Protein 6JU1 (pdb70)

B-factor: mean 25.28, std 10.18, range [11.82, 83.54]

InterPro domains:
  IPR002938 FAD-binding domain [PF01494] (2-343)
  IPR012733 4-hydroxybenzoate 3-monooxygenase [TIGR02360] (1-390)
  IPR036188 FAD/NAD(P)-binding domain superfamily [G3DSA:3.50.50.60] (2-351)
  IPR036188 FAD/NAD(P)-binding domain superfamily [SSF51905] (1-389)
  IPR050641 Rifampicin monooxygenase-like [PTHR43004] (2-330)

GO terms:
  GO:0050660 flavin adenine dinucleotide binding (F, IDA)
  GO:0071949 FAD binding (F, IDA)
  GO:0018659 4-hydroxybenzoate 3-monooxygenase activity (F, IDA)
  GO:0106356 4-hydroxybenzoate 3-monooxygenase (NADPH) activity (F, EXP)

CATH classification: 3.50.50.60 (+1 more: 3.30.9.10)

Structure (mmCIF, N/CA/C/O backbone):
data_6JU1
#
_entry.id   6JU1
#
_cell.length_a   70.866
_cell.length_b   145.901
_cell.length_c   86.421
_cell.angle_alpha   90.00
_cell.angle_beta   90.00
_cell.angle_gamma   90.00
#
_symmetry.space_group_name_H-M   'C 2 2 21'
#
loop_
_entity.id
_entity.type
_entity.pdbx_description
1 polymer '4-hydroxybenzoate 3-monooxygenase'
2 non-polymer 'FLAVIN-ADENINE DINUCLEOTIDE'
3 non-polymer '3,4-DIHYDROXYBENZOIC ACID'
4 non-polymer GLYCEROL
5 non-polymer 'TETRAETHYLENE GLYCOL'
6 non-polymer 3,6,9,12,15,18-HEXAOXAICOSANE-1,20-DIOL
7 non-polymer 'BROMIDE ION'
8 water water
#
loop_
_atom_site.group_PDB
_atom_site.id
_atom_site.type_symbol
_atom_site.label_atom_id
_atom_site.label_alt_id
_atom_site.label_comp_id
_atom_site.label_asym_id
_atom_site.label_entity_id
_atom_site.label_seq_id
_atom_site.pdbx_PDB_ins_code
_atom_site.Cartn_x
_atom_site.Cartn_y
_atom_site.Cartn_z
_atom_site.occupancy
_atom_site.B_iso_or_equiv
_atom_site.auth_seq_id
_atom_site.auth_comp_id
_atom_site.auth_asym_id
_atom_site.auth_atom_id
_atom_site.pdbx_PDB_model_num
ATOM 1 N N . HIS A 1 20 ? 25.637 33.339 42.463 1.00 29.50 0 HIS A N 1
ATOM 2 C CA . HIS A 1 20 ? 25.353 32.439 41.286 1.00 29.87 0 HIS A CA 1
ATOM 3 C C . HIS A 1 20 ? 23.995 32.735 40.634 1.00 29.16 0 HIS A C 1
ATOM 4 O O . HIS A 1 20 ? 22.984 32.928 41.364 1.00 29.02 0 HIS A O 1
ATOM 11 N N . MET A 1 21 ? 23.908 32.667 39.294 1.00 21.20 1 MET A N 1
ATOM 12 C CA . MET A 1 21 ? 22.581 32.576 38.649 1.00 21.59 1 MET A CA 1
ATOM 13 C C . MET A 1 21 ? 21.980 31.227 39.037 1.00 22.76 1 MET A C 1
ATOM 14 O O . MET A 1 21 ? 22.753 30.288 39.360 1.00 23.15 1 MET A O 1
ATOM 19 N N . LYS A 1 22 ? 20.667 31.136 39.031 1.00 23.03 2 LYS A N 1
ATOM 20 C CA . LYS A 1 22 ? 19.952 29.877 39.336 1.00 24.08 2 LYS A CA 1
ATOM 21 C C . LYS A 1 22 ? 18.788 29.701 38.393 1.00 24.92 2 LYS A C 1
ATOM 22 O O . LYS A 1 22 ? 17.971 30.630 38.258 1.00 24.87 2 LYS A O 1
ATOM 28 N N . THR A 1 23 ? 18.652 28.509 37.797 1.00 21.04 3 THR A N 1
ATOM 29 C CA . THR A 1 23 ? 17.509 28.162 36.944 1.00 20.18 3 THR A CA 1
ATOM 30 C C . THR A 1 23 ? 17.153 26.695 37.167 1.00 20.82 3 THR A C 1
ATOM 31 O O . THR A 1 23 ? 17.787 26.027 38.043 1.00 22.21 3 THR A O 1
ATOM 35 N N . GLN A 1 24 ? 16.158 26.227 36.438 1.00 21.27 4 GLN A N 1
ATOM 36 C CA . GLN A 1 24 ? 15.772 24.799 36.443 1.00 22.35 4 GLN A CA 1
ATOM 37 C C . GLN A 1 24 ? 16.559 24.084 35.337 1.00 22.37 4 GLN A C 1
ATOM 38 O O . GLN A 1 24 ? 17.306 23.161 35.676 1.00 20.37 4 GLN A O 1
ATOM 44 N N . VAL A 1 25 ? 16.463 24.548 34.095 1.00 22.25 5 VAL A N 1
ATOM 45 C CA . VAL A 1 25 ? 17.121 23.822 32.961 1.00 18.73 5 VAL A CA 1
ATOM 46 C C . VAL A 1 25 ? 18.109 24.819 32.335 1.00 19.10 5 VAL A C 1
ATOM 47 O O . VAL A 1 25 ? 17.648 25.833 31.831 1.00 19.25 5 VAL A O 1
ATOM 51 N N . ALA A 1 26 ? 19.405 24.551 32.405 1.00 17.75 6 ALA A N 1
ATOM 52 C CA . ALA A 1 26 ? 20.441 25.293 31.662 1.00 18.24 6 ALA A CA 1
ATOM 53 C C . ALA A 1 26 ? 20.462 24.695 30.245 1.00 17.46 6 ALA A C 1
ATOM 54 O O . ALA A 1 26 ? 20.528 23.486 30.114 1.00 19.57 6 ALA A O 1
ATOM 56 N N . ILE A 1 27 ? 20.488 25.564 29.244 1.00 16.73 7 ILE A N 1
ATOM 57 C CA . ILE A 1 27 ? 20.497 25.191 27.813 1.00 18.41 7 ILE A CA 1
ATOM 58 C C . ILE A 1 27 ? 21.778 25.770 27.227 1.00 17.41 7 ILE A C 1
ATOM 59 O O . ILE A 1 27 ? 21.964 26.966 27.294 1.00 17.92 7 ILE A O 1
ATOM 64 N N . ILE A 1 28 ? 22.649 24.925 26.686 1.00 14.85 8 ILE A N 1
ATOM 65 C CA . ILE A 1 28 ? 23.882 25.392 26.025 1.00 16.36 8 ILE A CA 1
ATOM 66 C C . ILE A 1 28 ? 23.540 25.450 24.540 1.00 17.26 8 ILE A C 1
ATOM 67 O O . ILE A 1 28 ? 23.246 24.378 23.952 1.00 16.89 8 ILE A O 1
ATOM 72 N N . GLY A 1 29 ? 23.561 26.646 23.984 1.00 16.20 9 GLY A N 1
ATOM 73 C CA . GLY A 1 29 ? 23.322 26.878 22.548 1.00 18.02 9 GLY A CA 1
ATOM 74 C C . GLY A 1 29 ? 21.996 27.548 22.245 1.00 16.30 9 GLY A C 1
ATOM 75 O O . GLY A 1 29 ? 20.952 27.084 22.708 1.00 16.65 9 GLY A O 1
ATOM 76 N N . ALA A 1 30 ? 22.066 28.692 21.533 1.00 16.37 10 ALA A N 1
ATOM 77 C 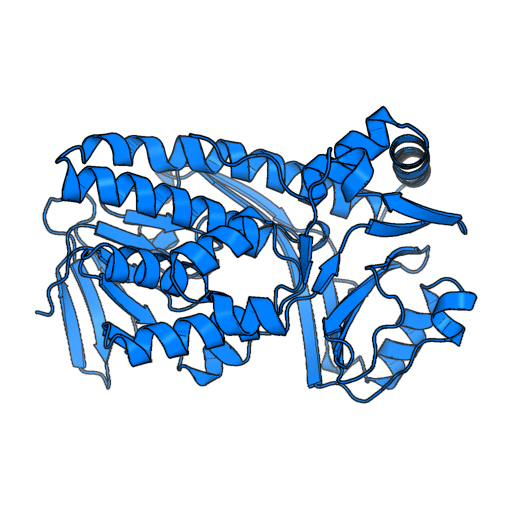CA . ALA A 1 30 ? 20.886 29.428 21.035 1.00 17.32 10 ALA A CA 1
ATOM 78 C C . ALA A 1 30 ? 20.743 29.245 19.520 1.00 17.75 10 ALA A C 1
ATOM 79 O O . ALA A 1 30 ? 20.294 30.154 18.826 1.00 18.07 10 ALA A O 1
ATOM 81 N N . GLY A 1 31 ? 20.983 28.030 19.040 1.00 16.94 11 GLY A N 1
ATOM 82 C CA . GLY A 1 31 ? 20.535 27.624 17.715 1.00 17.06 11 GLY A CA 1
ATOM 83 C C . GLY A 1 31 ? 19.086 27.177 17.850 1.00 15.87 11 GLY A C 1
ATOM 84 O O . GLY A 1 31 ? 18.461 27.355 18.887 1.00 17.07 11 GLY A O 1
ATOM 85 N N . PRO A 1 32 ? 18.482 26.587 16.808 1.00 18.22 12 PRO A N 1
ATOM 86 C CA . PRO A 1 32 ? 17.084 26.192 16.867 1.00 18.14 12 PRO A CA 1
ATOM 87 C C . PRO A 1 32 ? 16.752 25.180 17.964 1.00 16.98 12 PRO A C 1
ATOM 88 O O . PRO A 1 32 ? 15.693 25.333 18.571 1.00 17.98 12 PRO A O 1
ATOM 92 N N . SER A 1 33 ? 17.616 24.213 18.256 1.00 16.48 13 SER A N 1
ATOM 93 C CA . SER A 1 33 ? 17.402 23.215 19.327 1.00 16.97 13 SER A CA 1
ATOM 94 C C . SER A 1 33 ? 17.199 23.922 20.674 1.00 16.33 13 SER A C 1
ATOM 95 O O . SER A 1 33 ? 16.177 23.687 21.330 1.00 17.50 13 SER A O 1
ATOM 98 N N . GLY A 1 34 ? 18.121 24.795 21.041 1.00 16.15 14 GLY A N 1
ATOM 99 C CA . GLY A 1 34 ? 18.117 25.429 22.368 1.00 14.74 14 GLY A CA 1
ATOM 100 C C . GLY A 1 34 ? 17.002 26.459 22.469 1.00 15.76 14 GLY A C 1
ATOM 101 O O . GLY A 1 34 ? 16.269 26.465 23.495 1.00 17.62 14 GLY A O 1
ATOM 102 N N . LEU A 1 35 ? 16.765 27.207 21.397 1.00 17.46 15 LEU A N 1
ATOM 103 C CA . LEU A 1 35 ? 15.683 28.209 21.378 1.00 19.07 15 LEU A CA 1
ATOM 104 C C . LEU A 1 35 ? 14.336 27.518 21.464 1.00 18.03 15 LEU A C 1
ATOM 105 O O . LEU A 1 35 ? 13.465 27.993 22.214 1.00 18.97 15 LEU A O 1
ATOM 110 N N . LEU A 1 36 ? 14.120 26.438 20.709 1.00 17.63 16 LEU A N 1
ATOM 111 C CA . LEU A 1 36 ? 12.817 25.760 20.717 1.00 18.08 16 LEU A CA 1
ATOM 112 C C . LEU A 1 36 ? 12.601 25.095 22.081 1.00 18.37 16 LEU A C 1
ATOM 113 O O . LEU A 1 36 ? 11.479 25.194 22.643 1.00 19.74 16 LEU A O 1
ATOM 118 N N . LEU A 1 37 ? 13.600 24.378 22.610 1.00 16.60 17 LEU A N 1
ATOM 119 C CA . LEU A 1 37 ? 13.464 23.787 23.960 1.00 18.38 17 LEU A CA 1
ATOM 120 C C . LEU A 1 37 ? 13.143 24.901 24.971 1.00 19.72 17 LEU A C 1
ATOM 121 O O . LEU A 1 37 ? 12.258 24.707 25.838 1.00 19.37 17 LEU A O 1
ATOM 126 N N . GLY A 1 38 ? 13.904 25.994 24.928 1.00 17.09 18 GLY A N 1
ATOM 127 C CA . GLY A 1 38 ? 13.741 27.094 25.886 1.00 19.95 18 GLY A CA 1
ATOM 128 C C . GLY A 1 38 ? 12.335 27.648 25.794 1.00 19.75 18 GLY A C 1
ATOM 129 O O . GLY A 1 38 ? 11.740 27.960 26.854 1.00 19.97 18 GLY A O 1
ATOM 130 N N . GLN A 1 39 ? 11.780 27.781 24.587 1.00 18.95 19 GLN A N 1
ATOM 131 C CA . GLN A 1 39 ? 10.454 28.438 24.426 1.00 21.57 19 GLN A CA 1
ATOM 132 C C . GLN A 1 39 ? 9.372 27.491 24.941 1.00 23.21 19 GLN A C 1
ATOM 133 O O . GLN A 1 39 ? 8.501 27.927 25.718 1.00 22.99 19 GLN A O 1
ATOM 139 N N . LEU A 1 40 ? 9.463 26.208 24.608 1.00 21.12 20 LEU A N 1
ATOM 140 C CA . LEU A 1 40 ? 8.520 25.216 25.136 1.00 22.99 20 LEU A CA 1
ATOM 141 C C . LEU A 1 40 ? 8.577 25.210 26.669 1.00 25.85 20 LEU A C 1
ATOM 142 O O . LEU A 1 40 ? 7.514 25.224 27.286 1.00 24.21 20 LEU A O 1
ATOM 147 N N . LEU A 1 41 ? 9.754 25.166 27.288 1.00 22.68 21 LEU A N 1
ATOM 148 C CA . LEU A 1 41 ? 9.874 25.144 28.771 1.00 22.67 21 LEU A CA 1
ATOM 149 C C . LEU A 1 41 ? 9.303 26.451 29.346 1.00 25.28 21 LEU A C 1
ATOM 150 O O . LEU A 1 41 ? 8.569 26.406 30.394 1.00 25.66 21 LEU A O 1
ATOM 155 N N . HIS A 1 42 ? 9.620 27.577 28.722 1.00 24.68 22 HIS A N 1
ATOM 156 C CA . HIS A 1 42 ? 9.223 28.908 29.264 1.00 25.96 22 HIS A CA 1
ATOM 157 C C . HIS A 1 42 ? 7.699 28.922 29.345 1.00 27.55 22 HIS A C 1
ATOM 158 O O . HIS A 1 42 ? 7.181 29.174 30.452 1.00 29.26 22 HIS A O 1
ATOM 165 N N . LYS A 1 43 ? 7.037 28.589 28.247 1.00 27.61 23 LYS A N 1
ATOM 166 C CA . LYS A 1 43 ? 5.566 28.578 28.172 1.00 29.96 23 LYS A CA 1
ATOM 167 C C . LYS A 1 43 ? 4.963 27.576 29.164 1.00 30.86 23 LYS A C 1
ATOM 168 O O . LYS A 1 43 ? 3.841 27.818 29.626 1.00 31.67 23 LYS A O 1
ATOM 174 N N . ALA A 1 44 ? 5.663 26.491 29.493 1.00 27.05 24 ALA A N 1
ATOM 175 C CA . ALA A 1 44 ? 5.199 25.455 30.440 1.00 25.51 24 ALA A CA 1
ATOM 176 C C . ALA A 1 44 ? 5.481 25.889 31.874 1.00 24.02 24 ALA A C 1
ATOM 177 O O . ALA A 1 44 ? 5.088 25.159 32.799 1.00 27.35 24 ALA A O 1
ATOM 179 N N . GLY A 1 45 ? 6.179 26.990 32.084 1.00 24.77 25 GLY A N 1
ATOM 180 C CA . GLY A 1 45 ? 6.484 27.498 33.429 1.00 27.26 25 GLY A CA 1
ATOM 181 C C . GLY A 1 45 ? 7.684 26.824 34.046 1.00 28.71 25 GLY A C 1
ATOM 182 O O . GLY A 1 45 ? 7.826 26.912 35.262 1.00 25.89 25 GLY A O 1
ATOM 183 N N . ILE A 1 46 ? 8.574 26.253 33.231 1.00 23.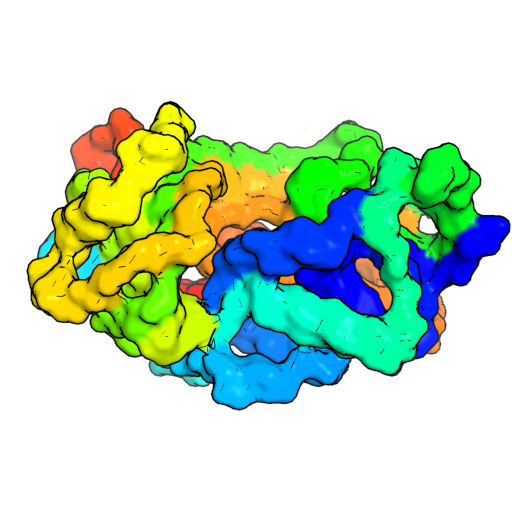68 26 ILE A N 1
ATOM 184 C CA . ILE A 1 46 ? 9.865 25.700 33.714 1.00 23.90 26 ILE A CA 1
ATOM 185 C C . ILE A 1 46 ? 10.978 26.706 33.389 1.00 22.91 26 ILE A C 1
ATOM 186 O O . ILE A 1 46 ? 11.210 27.007 32.210 1.00 24.65 26 ILE A O 1
ATOM 191 N N . ASP A 1 47 ? 11.665 27.144 34.414 1.00 22.81 27 ASP A N 1
ATOM 192 C CA . ASP A 1 47 ? 12.675 28.220 34.363 1.00 24.13 27 ASP A CA 1
ATOM 193 C C . ASP A 1 47 ? 13.803 27.676 33.481 1.00 21.73 27 ASP A C 1
ATOM 194 O O . ASP A 1 47 ? 14.182 26.488 33.659 1.00 24.11 27 ASP A O 1
ATOM 199 N N . ASN A 1 48 ? 14.292 28.478 32.552 1.00 20.55 28 ASN A N 1
ATOM 200 C CA . ASN A 1 48 ? 15.432 28.003 31.731 1.00 20.17 28 ASN A CA 1
ATOM 201 C C . ASN A 1 48 ? 16.294 29.185 31.315 1.00 19.14 28 ASN A C 1
ATOM 202 O O . ASN A 1 48 ? 15.736 30.290 31.136 1.00 22.41 28 ASN A O 1
ATOM 207 N N . VAL A 1 49 ? 17.593 28.945 31.121 1.00 19.44 29 VAL A N 1
ATOM 208 C CA . VAL A 1 49 ? 18.594 29.949 30.689 1.00 20.06 29 VAL A CA 1
ATOM 209 C C . VAL A 1 49 ? 19.371 29.381 29.522 1.00 19.38 29 VAL A C 1
ATOM 210 O O . VAL A 1 49 ? 19.935 28.273 29.716 1.00 19.78 29 VAL A O 1
ATOM 214 N N . ILE A 1 50 ? 19.454 30.144 28.440 1.00 18.18 30 ILE A N 1
ATOM 215 C CA . ILE A 1 50 ? 20.282 29.755 27.260 1.00 18.70 30 ILE A CA 1
ATOM 216 C C . ILE A 1 50 ? 21.611 30.472 27.358 1.00 17.85 30 ILE A C 1
ATOM 217 O O . ILE A 1 50 ? 21.608 31.719 27.540 1.00 19.76 30 ILE A O 1
ATOM 222 N N . LEU A 1 51 ? 22.711 29.753 27.214 1.00 18.33 31 LEU A N 1
ATOM 223 C CA . LEU A 1 51 ? 24.066 30.326 27.116 1.00 17.25 31 LEU A CA 1
ATOM 224 C C . LEU A 1 51 ? 24.550 30.083 25.677 1.00 19.16 31 LEU A C 1
ATOM 225 O O . LEU A 1 51 ? 24.586 28.905 25.248 1.00 19.47 31 LEU A O 1
ATOM 230 N N . GLU A 1 52 ? 24.881 31.147 24.953 1.00 18.83 32 GLU A N 1
ATOM 231 C CA . GLU A 1 52 ? 25.335 31.072 23.544 1.00 17.82 32 GLU A CA 1
ATOM 232 C C . GLU A 1 52 ? 26.696 31.748 23.409 1.00 19.56 32 GLU A C 1
ATOM 233 O O . GLU A 1 52 ? 26.849 32.925 23.871 1.00 19.12 32 GLU A O 1
ATOM 239 N N . ARG A 1 53 ? 27.650 31.086 22.777 1.00 18.28 33 ARG A N 1
ATOM 240 C CA . ARG A 1 53 ? 29.037 31.634 22.646 1.00 20.78 33 ARG A CA 1
ATOM 241 C C . ARG A 1 53 ? 29.037 32.843 21.683 1.00 21.53 33 ARG A C 1
ATOM 242 O O . ARG A 1 53 ? 29.880 33.771 21.859 1.00 19.98 33 ARG A O 1
ATOM 250 N N . GLN A 1 54 ? 28.233 32.789 20.627 1.00 19.25 34 GLN A N 1
ATOM 251 C CA . GLN A 1 54 ? 28.260 33.769 19.507 1.00 19.11 34 GLN A CA 1
ATOM 252 C C . GLN A 1 54 ? 27.300 34.910 19.838 1.00 19.02 34 GLN A C 1
ATOM 253 O O . GLN A 1 54 ? 26.597 34.897 20.878 1.00 19.18 34 GLN A O 1
ATOM 259 N N . THR A 1 55 ? 27.278 35.923 18.975 1.00 21.97 35 THR A N 1
ATOM 260 C CA . THR A 1 55 ? 26.268 37.001 19.057 1.00 23.18 35 THR A CA 1
ATOM 261 C C . THR A 1 55 ? 24.985 36.600 18.347 1.00 20.81 35 THR A C 1
ATOM 262 O O . THR A 1 55 ? 24.939 35.691 17.522 1.00 20.04 35 THR A O 1
ATOM 266 N N . PRO A 1 56 ? 23.866 37.282 18.629 1.00 21.52 36 PRO A N 1
ATOM 267 C CA . PRO A 1 56 ? 22.628 37.025 17.905 1.00 21.72 36 PRO A CA 1
ATOM 268 C C . PRO A 1 56 ? 22.775 37.094 16.368 1.00 22.93 36 PRO A C 1
ATOM 269 O O . PRO A 1 56 ? 22.286 36.245 15.642 1.00 21.44 36 PRO A O 1
ATOM 273 N N . ASP A 1 57 ? 23.449 38.116 15.851 1.00 22.75 37 ASP A N 1
ATOM 274 C CA . ASP A 1 57 ? 23.583 38.275 14.376 1.00 25.43 37 ASP A CA 1
ATOM 275 C C . ASP A 1 57 ? 24.399 37.134 13.789 1.00 22.96 37 ASP A C 1
ATOM 276 O O . ASP A 1 57 ? 24.123 36.727 12.642 1.00 22.75 37 ASP A O 1
ATOM 281 N N . TYR A 1 58 ? 25.417 36.678 14.530 1.00 23.24 38 TYR A N 1
ATOM 282 C CA . TYR A 1 58 ? 26.263 35.559 14.079 1.00 21.53 38 TYR A CA 1
ATOM 283 C C . TYR A 1 58 ? 25.369 34.341 13.866 1.00 22.45 38 TYR A C 1
ATOM 284 O O . TYR A 1 58 ? 25.423 33.703 12.800 1.00 22.51 38 TYR A O 1
ATOM 293 N N . VAL A 1 59 ? 24.546 34.024 14.862 1.00 20.23 39 VAL A N 1
ATOM 294 C CA . VAL A 1 59 ? 23.630 32.861 14.724 1.00 19.69 39 VAL A CA 1
ATOM 295 C C . VAL A 1 59 ? 22.685 33.051 13.544 1.00 19.92 39 VAL A C 1
ATOM 296 O O . VAL A 1 59 ? 22.453 32.078 12.722 1.00 20.59 39 VAL A O 1
ATOM 300 N N . LEU A 1 60 ? 22.145 34.255 13.411 1.00 21.69 40 LEU A N 1
ATOM 301 C CA . LEU A 1 60 ? 21.150 34.522 12.334 1.00 23.14 40 LEU A CA 1
ATOM 302 C C . LEU A 1 60 ? 21.785 34.492 10.937 1.00 22.87 40 LEU A C 1
ATOM 303 O O . LEU A 1 60 ? 21.026 34.299 9.967 1.00 27.28 40 LEU A O 1
ATOM 308 N N . GLY A 1 61 ? 23.107 34.611 10.827 1.00 24.89 41 GLY A N 1
ATOM 309 C CA . GLY A 1 61 ? 23.843 34.535 9.544 1.00 27.28 41 GLY A CA 1
ATOM 310 C C . GLY A 1 61 ? 23.842 33.145 8.919 1.00 27.77 41 GLY A C 1
ATOM 311 O O . GLY A 1 61 ? 24.107 33.031 7.693 1.00 27.64 41 GLY A O 1
ATOM 312 N N . ARG A 1 62 ? 23.564 32.085 9.688 1.00 24.67 42 ARG A N 1
ATOM 313 C CA . ARG A 1 62 ? 23.671 30.707 9.176 1.00 22.28 42 ARG A CA 1
ATOM 314 C C . ARG A 1 62 ? 22.456 30.394 8.288 1.00 24.31 42 ARG A C 1
ATOM 315 O O . ARG A 1 62 ? 21.353 30.499 8.800 1.00 24.16 42 ARG A O 1
ATOM 323 N N . ILE A 1 63 ? 22.626 29.940 7.033 1.00 23.75 43 ILE A N 1
ATOM 324 C CA . ILE A 1 63 ? 21.483 29.656 6.115 1.00 20.70 43 ILE A CA 1
ATOM 325 C C . ILE A 1 63 ? 20.804 28.258 6.392 1.00 25.83 43 ILE A C 1
ATOM 326 O O . ILE A 1 63 ? 19.617 28.171 6.793 1.00 32.52 43 ILE A O 1
ATOM 331 N N . ARG A 1 64 ? 21.470 27.174 6.236 1.00 26.02 44 ARG A N 1
ATOM 332 C CA . ARG A 1 64 ? 20.981 25.841 6.686 1.00 21.05 44 ARG A CA 1
ATOM 333 C C . ARG A 1 64 ? 19.593 25.502 6.168 1.00 18.86 44 ARG A C 1
ATOM 334 O O . ARG A 1 64 ? 19.365 25.635 4.932 1.00 18.31 44 ARG A O 1
ATOM 342 N N . ALA A 1 65 ? 18.766 24.883 7.022 1.00 19.27 45 ALA A N 1
ATOM 343 C CA . ALA A 1 65 ? 17.578 24.125 6.599 1.00 18.66 45 ALA A CA 1
ATOM 344 C C . ALA A 1 65 ? 16.610 24.923 5.728 1.00 19.55 45 ALA A C 1
ATOM 345 O O . ALA A 1 65 ? 16.360 26.101 5.999 1.00 17.85 45 ALA A O 1
ATOM 347 N N . GLY A 1 66 ? 15.967 24.219 4.800 1.00 20.02 46 GLY A N 1
ATOM 348 C CA . GLY A 1 66 ? 14.762 24.704 4.098 1.00 19.99 46 GLY A CA 1
ATOM 349 C C . GLY A 1 66 ? 13.514 23.882 4.366 1.00 19.64 46 GLY A C 1
ATOM 350 O O . GLY A 1 66 ? 12.407 24.428 4.237 1.00 19.04 46 GLY A O 1
ATOM 351 N N . VAL A 1 67 ? 13.641 22.582 4.714 1.00 18.45 47 VAL A N 1
ATOM 352 C CA . VAL A 1 67 ? 12.484 21.650 4.640 1.00 18.16 47 VAL A CA 1
ATOM 353 C C . VAL A 1 67 ? 12.113 21.187 6.032 1.00 19.13 47 VAL A C 1
ATOM 354 O O . VAL A 1 67 ? 12.968 20.537 6.670 1.00 17.51 47 VAL A O 1
ATOM 358 N N . LEU A 1 68 ? 10.885 21.499 6.465 1.00 17.18 48 LEU A N 1
ATOM 359 C CA . LEU A 1 68 ? 10.379 21.119 7.798 1.00 16.33 48 LEU A CA 1
ATOM 360 C C . LEU A 1 68 ? 9.327 20.024 7.628 1.00 16.87 48 LEU A C 1
ATOM 361 O O . LEU A 1 68 ? 8.415 20.152 6.808 1.00 17.96 48 LEU A O 1
ATOM 366 N N . GLU A 1 69 ? 9.429 18.993 8.483 1.00 16.22 49 GLU A N 1
ATOM 367 C CA . GLU A 1 69 ? 8.403 17.979 8.709 1.00 17.67 49 GLU A CA 1
ATOM 368 C C . GLU A 1 69 ? 7.231 18.636 9.463 1.00 17.31 49 GLU A C 1
ATOM 369 O O . GLU A 1 69 ? 7.433 19.615 10.211 1.00 18.17 49 GLU A O 1
ATOM 375 N N . GLN A 1 70 ? 6.073 18.042 9.333 1.00 19.65 50 GLN A N 1
ATOM 376 C CA . GLN A 1 70 ? 4.876 18.453 10.099 1.00 24.29 50 GLN A CA 1
ATOM 377 C C . GLN A 1 70 ? 5.188 18.458 11.591 1.00 22.70 50 GLN A C 1
ATOM 378 O O . GLN A 1 70 ? 4.637 19.336 12.262 1.00 21.87 50 GLN A O 1
ATOM 384 N N . GLY A 1 71 ? 5.980 17.499 12.108 1.00 20.59 51 GLY A N 1
ATOM 385 C CA . GLY A 1 71 ? 6.319 17.457 13.550 1.00 21.70 51 GLY A CA 1
ATOM 386 C C . GLY A 1 71 ? 6.954 18.763 14.010 1.00 21.84 51 GLY A C 1
ATOM 387 O O . GLY A 1 71 ? 6.636 19.233 15.126 1.00 21.64 51 GLY A O 1
ATOM 388 N N . MET A 1 72 ? 7.895 19.301 13.218 1.00 19.70 52 MET A N 1
ATOM 389 C CA . MET A 1 72 ? 8.576 20.564 13.532 1.00 20.16 52 MET A CA 1
ATOM 390 C C . MET A 1 72 ? 7.562 21.721 13.404 1.00 20.49 52 MET A C 1
ATOM 391 O O . MET A 1 72 ? 7.564 22.582 14.297 1.00 23.08 52 MET A O 1
ATOM 396 N N . VAL A 1 73 ? 6.778 21.750 12.339 1.00 19.33 53 VAL A N 1
ATOM 397 C CA . VAL A 1 73 ? 5.754 22.827 12.150 1.00 20.49 53 VAL A CA 1
ATOM 398 C C . VAL A 1 73 ? 4.880 22.860 13.422 1.00 20.56 53 VAL A C 1
ATOM 399 O O . VAL A 1 73 ? 4.691 23.963 14.048 1.00 22.04 53 VAL A O 1
ATOM 403 N N . ASP A 1 74 ? 4.447 21.693 13.852 1.00 20.36 54 ASP A N 1
ATOM 404 C CA . ASP A 1 74 ? 3.521 21.570 15.006 1.00 22.88 54 ASP A CA 1
ATOM 405 C C . ASP A 1 74 ? 4.216 21.962 16.309 1.00 22.94 54 ASP A C 1
ATOM 406 O O . ASP A 1 74 ? 3.579 22.639 17.134 1.00 22.24 54 ASP A O 1
ATOM 411 N N . LEU A 1 75 ? 5.497 21.646 16.482 1.00 20.16 55 LEU A N 1
ATOM 412 C CA . LEU A 1 75 ? 6.248 22.035 17.689 1.00 20.62 55 LEU A CA 1
ATOM 413 C C . LEU A 1 75 ? 6.418 23.554 17.721 1.00 21.77 55 LEU A C 1
ATOM 414 O O . LEU A 1 75 ? 6.333 24.175 18.824 1.00 21.30 55 LEU A O 1
ATOM 419 N N . LEU A 1 76 ? 6.654 24.184 16.564 1.00 21.28 56 LEU A N 1
ATOM 420 C CA . LEU A 1 76 ? 6.727 25.667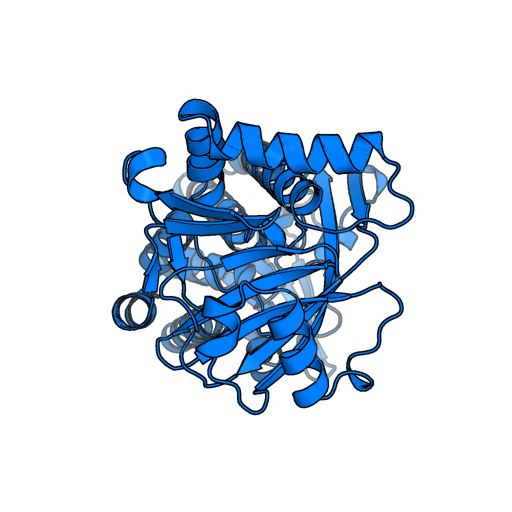 16.508 1.00 22.12 56 LEU A CA 1
ATOM 421 C C . LEU A 1 76 ? 5.385 26.275 16.903 1.00 24.58 56 LEU A C 1
ATOM 422 O O . LEU A 1 76 ? 5.392 27.312 17.586 1.00 25.79 56 LEU A O 1
ATOM 427 N N . ARG A 1 77 ? 4.292 25.648 16.507 1.00 24.82 57 ARG A N 1
ATOM 428 C CA . ARG A 1 77 ? 2.935 26.140 16.888 1.00 29.60 57 ARG A CA 1
ATOM 429 C C . ARG A 1 77 ? 2.768 25.953 18.397 1.00 27.59 57 ARG A C 1
ATOM 430 O O . ARG A 1 77 ? 2.257 26.885 19.076 1.00 29.70 57 ARG A O 1
ATOM 438 N N . GLU A 1 78 ? 3.234 24.825 18.923 1.00 26.49 58 GLU A N 1
ATOM 439 C CA . GLU A 1 78 ? 3.125 24.507 20.363 1.00 25.31 58 GLU A CA 1
ATOM 440 C C . GLU A 1 78 ? 3.957 25.510 21.162 1.00 29.49 58 GLU A C 1
ATOM 441 O O . GLU A 1 78 ? 3.514 25.887 22.261 1.00 30.10 58 GLU A O 1
ATOM 447 N N . ALA A 1 79 ? 5.104 25.945 20.643 1.00 25.23 59 ALA A N 1
ATOM 448 C CA . ALA A 1 79 ? 5.989 26.933 21.299 1.00 28.65 59 ALA A CA 1
ATOM 449 C C . ALA A 1 79 ? 5.403 28.355 21.169 1.00 28.10 59 ALA A C 1
ATOM 450 O O . ALA A 1 79 ? 5.984 29.277 21.748 1.00 31.65 59 ALA A O 1
ATOM 452 N N . GLY A 1 80 ? 4.352 28.536 20.368 1.00 28.03 60 GLY A N 1
ATOM 453 C CA . GLY A 1 80 ? 3.678 29.834 20.205 1.00 28.34 60 GLY A CA 1
ATOM 454 C C . GLY A 1 80 ? 4.365 30.688 19.176 1.00 29.32 60 GLY A C 1
ATOM 455 O O . GLY A 1 80 ? 4.257 31.931 19.236 1.00 29.04 60 GLY A O 1
ATOM 456 N N . VAL A 1 81 ? 5.096 30.091 18.243 1.00 28.79 61 VAL A N 1
ATOM 457 C CA . VAL A 1 81 ? 5.980 30.929 17.407 1.00 29.20 61 VAL A CA 1
ATOM 458 C C . VAL A 1 81 ? 5.631 30.797 15.925 1.00 37.74 61 VAL A C 1
ATOM 459 O O . VAL A 1 81 ? 6.471 31.213 15.119 1.00 46.59 61 VAL A O 1
ATOM 463 N N . ASP A 1 82 ? 4.408 30.398 15.572 1.00 32.40 62 ASP A N 1
ATOM 464 C CA . ASP A 1 82 ? 4.096 29.910 14.195 1.00 36.88 62 ASP A CA 1
ATOM 465 C C . ASP A 1 82 ? 3.400 30.964 13.312 1.00 36.29 62 ASP A C 1
ATOM 466 O O . ASP A 1 82 ? 3.086 30.648 12.124 1.00 35.23 62 ASP A O 1
ATOM 471 N N . ARG A 1 83 ? 3.194 32.186 13.792 1.00 35.34 63 ARG A N 1
ATOM 472 C CA . ARG A 1 83 ? 2.395 33.189 13.021 1.00 38.61 63 ARG A CA 1
ATOM 473 C C . ARG A 1 83 ? 3.045 33.487 11.659 1.00 36.52 63 ARG A C 1
ATOM 474 O O . ARG A 1 83 ? 2.346 33.413 10.619 1.00 36.01 63 ARG A O 1
ATOM 482 N N . ARG A 1 84 ? 4.337 33.831 11.635 1.00 31.78 64 ARG A N 1
ATOM 483 C CA . ARG A 1 84 ? 5.029 34.194 10.376 1.00 29.28 64 ARG A CA 1
ATOM 484 C C . ARG A 1 84 ? 5.133 32.960 9.462 1.00 28.70 64 ARG A C 1
ATOM 485 O O . ARG A 1 84 ? 4.971 33.093 8.267 1.00 29.78 64 ARG A O 1
ATOM 493 N N . MET A 1 85 ? 5.474 31.796 10.016 1.00 27.70 65 MET A N 1
ATOM 494 C CA . MET A 1 85 ? 5.529 30.535 9.244 1.00 28.91 65 MET A CA 1
ATOM 495 C C . MET A 1 85 ? 4.163 30.287 8.590 1.00 30.38 65 MET A C 1
ATOM 496 O O . MET A 1 85 ? 4.131 29.905 7.443 1.00 28.48 65 MET A O 1
ATOM 501 N N . ALA A 1 86 ? 3.077 30.548 9.310 1.00 34.68 66 ALA A N 1
ATOM 502 C CA . ALA A 1 86 ? 1.704 30.305 8.806 1.00 36.95 66 ALA A CA 1
ATOM 503 C C . ALA A 1 86 ? 1.430 31.200 7.578 1.00 33.97 66 ALA A C 1
ATOM 504 O O . ALA A 1 86 ? 0.849 30.713 6.593 1.00 36.90 66 ALA A O 1
ATOM 506 N N . ARG A 1 87 ? 1.888 32.450 7.578 1.00 35.55 67 ARG A N 1
ATOM 507 C CA . ARG A 1 87 ? 1.729 33.370 6.426 1.00 40.01 67 ARG A CA 1
ATOM 508 C C . ARG A 1 87 ? 2.736 33.034 5.310 1.00 36.26 67 ARG A C 1
ATOM 509 O O . ARG A 1 87 ? 2.371 33.178 4.131 1.00 36.08 67 ARG A O 1
ATOM 517 N N . ASP A 1 88 ? 3.989 32.704 5.642 1.00 33.54 68 ASP A N 1
ATOM 518 C CA . ASP A 1 88 ? 5.126 32.772 4.683 1.00 28.89 68 ASP A CA 1
ATOM 519 C C . ASP A 1 88 ? 5.629 31.365 4.274 1.00 29.71 68 ASP A C 1
ATOM 520 O O . ASP A 1 88 ? 6.251 31.238 3.186 1.00 31.54 68 ASP A O 1
ATOM 525 N N . GLY A 1 89 ? 5.342 30.354 5.072 1.00 27.76 69 GLY A N 1
ATOM 526 C CA . GLY A 1 89 ? 5.757 28.963 4.792 1.00 25.83 69 GLY A CA 1
ATOM 527 C C . GLY A 1 89 ? 5.079 28.419 3.542 1.00 28.38 69 GLY A C 1
ATOM 528 O O . GLY A 1 89 ? 3.944 28.858 3.233 1.00 30.03 69 GLY A O 1
ATOM 529 N N . LEU A 1 90 ? 5.729 27.529 2.802 1.00 23.96 70 LEU A N 1
ATOM 530 C CA . LEU A 1 90 ? 5.134 26.953 1.581 1.00 24.28 70 LEU A CA 1
ATOM 531 C C . LEU A 1 90 ? 4.899 25.462 1.817 1.00 25.20 70 LEU A C 1
ATOM 532 O O . LEU A 1 90 ? 5.847 24.758 2.161 1.00 22.28 70 LEU A O 1
ATOM 537 N N . VAL A 1 91 ? 3.690 24.997 1.589 1.00 21.25 71 VAL A N 1
ATOM 538 C CA . VAL A 1 91 ? 3.371 23.561 1.787 1.00 21.61 71 VAL A CA 1
ATOM 539 C C . VAL A 1 91 ? 3.667 22.855 0.468 1.00 22.29 71 VAL A C 1
ATOM 540 O O . VAL A 1 91 ? 3.151 23.270 -0.586 1.00 21.66 71 VAL A O 1
ATOM 544 N N . HIS A 1 92 ? 4.481 21.801 0.508 1.00 19.90 72 HIS A N 1
ATOM 545 C CA . HIS A 1 92 ? 4.839 20.975 -0.670 1.00 20.17 72 HIS A CA 1
ATOM 546 C C . HIS A 1 92 ? 4.187 19.597 -0.568 1.00 20.01 72 HIS A C 1
ATOM 547 O O . HIS A 1 92 ? 4.321 18.933 0.470 1.00 18.77 72 HIS A O 1
ATOM 554 N N . GLU A 1 93 ? 3.525 19.188 -1.651 1.00 18.68 73 GLU A N 1
ATOM 555 C CA . GLU A 1 93 ? 2.781 17.916 -1.780 1.00 20.00 73 GLU A CA 1
ATOM 556 C C . GLU A 1 93 ? 3.596 16.920 -2.613 1.00 19.75 73 GLU A C 1
ATOM 557 O O . GLU A 1 93 ? 3.178 15.773 -2.756 1.00 22.04 73 GLU A O 1
ATOM 563 N N . GLY A 1 94 ? 4.680 17.357 -3.223 1.00 18.77 74 GLY A N 1
ATOM 564 C CA . GLY A 1 94 ? 5.443 16.464 -4.090 1.00 18.63 74 GLY A CA 1
ATOM 565 C C . GLY A 1 94 ? 6.858 16.921 -4.201 1.00 18.09 74 GLY A C 1
ATOM 566 O O . GLY A 1 94 ? 7.142 18.071 -3.816 1.00 18.68 74 GLY A O 1
ATOM 567 N N . VAL A 1 95 ? 7.691 16.045 -4.760 1.00 20.00 75 VAL A N 1
ATOM 568 C CA . VAL A 1 95 ? 9.114 16.334 -5.017 1.00 20.64 75 VAL A CA 1
ATOM 569 C C . VAL A 1 95 ? 9.489 15.595 -6.293 1.00 20.43 75 VAL A C 1
ATOM 570 O O . VAL A 1 95 ? 8.881 14.559 -6.570 1.00 21.05 75 VAL A O 1
ATOM 574 N N . GLU A 1 96 ? 10.453 16.127 -7.022 1.00 19.99 76 GLU A N 1
ATOM 575 C CA . GLU A 1 96 ? 10.906 15.506 -8.294 1.00 21.24 76 GLU A CA 1
ATOM 576 C C . GLU A 1 96 ? 12.298 14.905 -8.097 1.00 20.38 76 GLU A C 1
ATOM 577 O O . GLU A 1 96 ? 13.131 15.556 -7.470 1.00 18.74 76 GLU A O 1
ATOM 583 N N . ILE A 1 97 ? 12.502 13.705 -8.628 1.00 20.03 77 ILE A N 1
ATOM 584 C CA . ILE A 1 97 ? 13.852 13.126 -8.832 1.00 19.62 77 ILE A CA 1
ATOM 585 C C . ILE A 1 97 ? 14.118 13.049 -10.334 1.00 21.45 77 ILE A C 1
ATOM 586 O O . ILE A 1 97 ? 13.303 12.484 -11.074 1.00 19.94 77 ILE A O 1
ATOM 591 N N . ALA A 1 98 ? 15.242 13.604 -10.760 1.00 19.59 78 ALA A N 1
ATOM 592 C CA . ALA A 1 98 ? 15.647 13.522 -12.177 1.00 20.75 78 ALA A CA 1
ATOM 593 C C . ALA A 1 98 ? 16.857 12.606 -12.237 1.00 20.18 78 ALA A C 1
ATOM 594 O O . ALA A 1 98 ? 17.815 12.834 -11.469 1.00 19.92 78 ALA A O 1
ATOM 596 N N . PHE A 1 99 ? 16.819 11.574 -13.084 1.00 21.10 79 PHE A N 1
ATOM 597 C CA . PHE A 1 99 ? 17.946 10.644 -13.253 1.00 20.79 79 PHE A CA 1
ATOM 598 C C . PHE A 1 99 ? 17.838 9.990 -14.650 1.00 20.34 79 PHE A C 1
ATOM 599 O O . PHE A 1 99 ? 16.705 9.878 -15.152 1.00 24.63 79 PHE A O 1
ATOM 607 N N . ALA A 1 100 ? 18.984 9.630 -15.214 1.00 26.80 80 ALA A N 1
ATOM 608 C CA . ALA A 1 100 ? 19.108 8.826 -16.453 1.00 29.33 80 ALA A CA 1
ATOM 609 C C . ALA A 1 100 ? 18.153 9.405 -17.499 1.00 27.96 80 ALA A C 1
ATOM 610 O O . ALA A 1 100 ? 17.404 8.636 -18.131 1.00 32.16 80 ALA A O 1
ATOM 612 N N . GLY A 1 101 ? 18.148 10.730 -17.649 1.00 26.96 81 GLY A N 1
ATOM 613 C CA . GLY A 1 101 ? 17.346 11.451 -18.656 1.00 29.07 81 GLY A CA 1
ATOM 614 C C . GLY A 1 101 ? 15.852 11.378 -18.424 1.00 30.25 81 GLY A C 1
ATOM 615 O O . GLY A 1 101 ? 15.133 11.785 -19.330 1.00 30.04 81 GLY A O 1
ATOM 616 N N . GLN A 1 102 ? 15.409 10.939 -17.229 1.00 30.24 82 GLN A N 1
ATOM 617 C CA . GLN A 1 102 ? 13.988 10.813 -16.803 1.00 27.87 82 GLN A CA 1
ATOM 618 C C . GLN A 1 102 ? 13.671 11.870 -15.757 1.00 28.17 82 GLN A C 1
ATOM 619 O O . GLN A 1 102 ? 14.620 12.337 -15.104 1.00 23.91 82 GLN A O 1
ATOM 625 N N . ARG A 1 103 ? 12.414 12.301 -15.659 1.00 24.90 83 ARG A N 1
ATOM 626 C CA . ARG A 1 103 ? 11.955 13.195 -14.549 1.00 24.78 83 ARG A CA 1
ATOM 627 C C . ARG A 1 103 ? 10.766 12.536 -13.875 1.00 27.49 83 ARG A C 1
ATOM 628 O O . ARG A 1 103 ? 9.799 12.239 -14.584 1.00 26.52 83 ARG A O 1
ATOM 636 N N . ARG A 1 104 ? 10.844 12.270 -12.566 1.00 22.04 84 ARG A N 1
ATOM 637 C CA . ARG A 1 104 ? 9.785 11.502 -11.879 1.00 21.74 84 ARG A CA 1
ATOM 638 C C . ARG A 1 104 ? 9.304 12.300 -10.678 1.00 23.90 84 ARG A C 1
ATOM 639 O O . ARG A 1 104 ? 10.139 12.666 -9.826 1.00 23.34 84 ARG A O 1
ATOM 647 N N . ARG A 1 105 ? 8.002 12.513 -10.603 1.00 24.16 85 ARG A N 1
ATOM 648 C CA . ARG A 1 105 ? 7.421 13.205 -9.438 1.00 22.91 85 ARG A CA 1
ATOM 649 C C . ARG A 1 105 ? 6.989 12.181 -8.405 1.00 26.16 85 ARG A C 1
ATOM 650 O O . ARG A 1 105 ? 6.288 11.184 -8.762 1.00 29.17 85 ARG A O 1
ATOM 658 N N . ILE A 1 106 ? 7.377 12.393 -7.157 1.00 21.30 86 ILE A N 1
ATOM 659 C CA . ILE A 1 106 ? 6.895 11.579 -6.025 1.00 21.77 86 ILE A CA 1
ATOM 660 C C . ILE A 1 106 ? 5.731 12.391 -5.454 1.00 22.59 86 ILE A C 1
ATOM 661 O O . ILE A 1 106 ? 5.989 13.513 -4.961 1.00 20.94 86 ILE A O 1
ATOM 666 N N . ASP A 1 107 ? 4.529 11.832 -5.494 1.00 21.59 87 ASP A N 1
ATOM 667 C CA . ASP A 1 107 ? 3.322 12.464 -4.898 1.00 21.93 87 ASP A CA 1
ATOM 668 C C . ASP A 1 107 ? 3.331 12.154 -3.417 1.00 19.10 87 ASP A C 1
ATOM 669 O O . ASP A 1 107 ? 2.781 11.144 -3.032 1.00 22.01 87 ASP A O 1
ATOM 674 N N . LEU A 1 108 ? 4.011 12.997 -2.618 1.00 19.98 88 LEU A N 1
ATOM 675 C CA . LEU A 1 108 ? 4.184 12.795 -1.165 1.00 19.38 88 LEU A CA 1
ATOM 676 C C . LEU A 1 108 ? 2.791 12.679 -0.542 1.00 20.68 88 LEU A C 1
ATOM 677 O O . LEU A 1 108 ? 2.604 11.835 0.277 1.00 23.15 88 LEU A O 1
ATOM 682 N N . LYS A 1 109 ? 1.897 13.583 -0.882 1.00 20.67 89 LYS A N 1
ATOM 683 C CA . LYS A 1 109 ? 0.600 13.613 -0.185 1.00 24.98 89 LYS A CA 1
ATOM 684 C C . LYS A 1 109 ? -0.203 12.342 -0.448 1.00 22.84 89 LYS A C 1
ATOM 685 O O . LYS A 1 109 ? -0.662 11.743 0.548 1.00 25.53 89 LYS A O 1
ATOM 691 N N . ARG A 1 110 ? -0.247 11.879 -1.695 1.00 22.28 90 ARG A N 1
ATOM 692 C CA . ARG A 1 110 ? -0.949 10.609 -2.007 1.00 21.32 90 ARG A CA 1
ATOM 693 C C . ARG A 1 110 ? -0.220 9.462 -1.313 1.00 21.90 90 ARG A C 1
ATOM 694 O O . ARG A 1 110 ? -0.819 8.699 -0.557 1.00 22.03 90 ARG A O 1
ATOM 702 N N . LEU A 1 111 ? 1.079 9.307 -1.561 1.00 20.86 91 LEU A N 1
ATOM 703 C CA . LEU A 1 111 ? 1.802 8.079 -1.197 1.00 21.52 91 LEU A CA 1
ATOM 704 C C . LEU A 1 111 ? 2.044 7.998 0.302 1.00 21.60 91 LEU A C 1
ATOM 705 O O . LEU A 1 111 ? 2.248 6.879 0.764 1.00 23.71 91 LEU A O 1
ATOM 710 N N . SER A 1 112 ? 2.005 9.108 1.061 1.00 20.53 92 SER A N 1
ATOM 711 C CA . SER A 1 112 ? 2.236 9.108 2.520 1.00 20.99 92 SER A CA 1
ATOM 712 C C . SER A 1 112 ? 0.908 8.986 3.260 1.00 22.94 92 SER A C 1
ATOM 713 O O . SER A 1 112 ? 0.955 9.001 4.492 1.00 22.99 92 SER A O 1
ATOM 716 N N . GLY A 1 113 ? -0.206 8.939 2.548 1.00 23.67 93 GLY A N 1
ATOM 717 C CA . GLY A 1 113 ? -1.534 8.930 3.196 1.00 25.13 93 GLY A CA 1
ATOM 718 C C . GLY A 1 113 ? -1.965 10.317 3.658 1.00 28.19 93 GLY A C 1
ATOM 719 O O . GLY A 1 113 ? -2.794 10.409 4.599 1.00 26.71 93 GLY A O 1
ATOM 720 N N . GLY A 1 114 ? -1.495 11.348 2.956 1.00 25.32 94 GLY A N 1
ATOM 721 C CA . GLY A 1 114 ? -2.014 12.731 3.069 1.00 25.53 94 GLY A CA 1
ATOM 722 C C . GLY A 1 114 ? -1.080 13.699 3.788 1.00 24.89 94 GLY A C 1
ATOM 723 O O . GLY A 1 114 ? -1.495 14.881 3.961 1.00 24.93 94 GLY A O 1
ATOM 724 N N . LYS A 1 115 ? 0.154 13.283 4.143 1.00 23.29 95 LYS A N 1
ATOM 725 C CA . LYS A 1 115 ? 1.146 14.179 4.790 1.00 23.04 95 LYS A CA 1
ATOM 726 C C . LYS A 1 115 ? 1.886 15.008 3.736 1.00 19.25 95 LYS A C 1
ATOM 727 O O . LYS A 1 115 ? 1.943 14.639 2.521 1.00 20.70 95 LYS A O 1
ATOM 733 N N . THR A 1 116 ? 2.421 16.125 4.207 1.00 19.49 96 THR A N 1
ATOM 734 C CA . THR A 1 116 ? 3.207 17.087 3.403 1.00 19.17 96 THR A CA 1
ATOM 735 C C . THR A 1 116 ? 4.478 17.483 4.154 1.00 18.71 96 THR A C 1
ATOM 736 O O . THR A 1 116 ? 4.694 17.055 5.287 1.00 20.41 96 THR A O 1
ATOM 740 N N . VAL A 1 117 ? 5.300 18.318 3.512 1.00 17.85 97 VAL A N 1
ATOM 741 C CA . VAL A 1 117 ? 6.384 19.043 4.198 1.00 18.10 97 VAL A CA 1
ATOM 742 C C . VAL A 1 117 ? 6.147 20.524 3.952 1.00 18.54 97 VAL A C 1
ATOM 743 O O . VAL A 1 117 ? 5.364 20.885 3.055 1.00 20.02 97 VAL A O 1
ATOM 747 N N . THR A 1 118 ? 6.810 21.346 4.736 1.00 17.47 98 THR A N 1
ATOM 748 C CA . THR A 1 118 ? 6.687 22.810 4.683 1.00 18.80 98 THR A CA 1
ATOM 749 C C . THR A 1 118 ? 8.081 23.388 4.427 1.00 20.95 98 THR A C 1
ATOM 750 O O . THR A 1 118 ? 9.028 23.054 5.167 1.00 20.01 98 THR A O 1
ATOM 754 N N . VAL A 1 119 ? 8.177 24.287 3.468 1.00 18.06 99 VAL A N 1
ATOM 755 C CA . VAL A 1 119 ? 9.435 25.014 3.207 1.00 18.52 99 VAL A CA 1
ATOM 756 C C . VAL A 1 119 ? 9.330 26.330 3.971 1.00 18.68 99 VAL A C 1
ATOM 757 O O . VAL A 1 119 ? 8.405 27.117 3.653 1.00 20.25 99 VAL A O 1
ATOM 761 N N . TYR A 1 120 ? 10.301 26.560 4.854 1.00 18.62 100 TYR A N 1
ATOM 762 C CA . TYR A 1 120 ? 10.463 27.783 5.666 1.00 19.58 100 TYR A CA 1
ATOM 763 C C . TYR A 1 120 ? 11.882 27.759 6.220 1.00 18.74 100 TYR A C 1
ATOM 764 O O . TYR A 1 120 ? 12.228 26.782 6.882 1.00 19.90 100 TYR A O 1
ATOM 773 N N . GLY A 1 121 ? 12.680 28.761 5.879 1.00 18.11 101 GLY A N 1
ATOM 774 C CA . GLY A 1 121 ? 14.126 28.773 6.148 1.00 18.77 101 GLY A CA 1
ATOM 775 C C . GLY A 1 121 ? 14.442 28.652 7.635 1.00 19.04 101 GLY A C 1
ATOM 776 O O . GLY A 1 121 ? 13.760 29.290 8.484 1.00 18.67 101 GLY A O 1
ATOM 777 N N . GLN A 1 122 ? 15.512 27.943 7.982 1.00 17.62 102 GLN A N 1
ATOM 778 C CA . GLN A 1 122 ? 16.018 27.869 9.366 1.00 17.58 102 GLN A CA 1
ATOM 779 C C . GLN A 1 122 ? 16.343 29.268 9.900 1.00 18.49 102 GLN A C 1
ATOM 780 O O . GLN A 1 122 ? 16.113 29.510 11.095 1.00 18.88 102 GLN A O 1
ATOM 786 N N . THR A 1 123 ? 16.832 30.177 9.067 1.00 17.27 103 THR A N 1
ATOM 787 C CA . THR A 1 123 ? 17.139 31.564 9.533 1.00 19.54 103 THR A CA 1
ATOM 788 C C . THR A 1 123 ? 15.840 32.193 10.053 1.00 20.19 103 THR A C 1
ATOM 789 O O . THR A 1 123 ? 15.874 32.912 11.076 1.00 19.18 103 THR A O 1
ATOM 793 N N . GLU A 1 124 ? 14.716 31.928 9.398 1.00 18.05 104 GLU A N 1
ATOM 794 C CA . GLU A 1 124 ? 13.407 32.538 9.751 1.00 20.71 104 GLU A CA 1
ATOM 795 C C . GLU A 1 124 ? 12.867 31.886 11.033 1.00 18.85 104 GLU A C 1
ATOM 796 O O . GLU A 1 124 ? 12.394 32.586 11.931 1.00 20.55 104 GLU A O 1
ATOM 802 N N . VAL A 1 125 ? 12.981 30.564 11.160 1.00 17.97 105 VAL A N 1
ATOM 803 C CA . VAL A 1 125 ? 12.564 29.831 12.365 1.00 17.05 105 VAL A CA 1
ATOM 804 C C . VAL A 1 125 ? 13.373 30.400 13.530 1.00 16.75 105 VAL A C 1
ATOM 805 O O . VAL A 1 125 ? 12.809 30.607 14.627 1.00 18.65 105 VAL A O 1
ATOM 809 N N . THR A 1 126 ? 14.679 30.580 13.341 1.00 17.31 106 THR A N 1
ATOM 810 C CA . THR A 1 126 ? 15.599 31.014 14.411 1.00 16.03 106 THR A CA 1
ATOM 811 C C . THR A 1 126 ? 15.210 32.443 14.790 1.00 17.06 106 THR A C 1
ATOM 812 O O . THR A 1 126 ? 15.138 32.748 15.982 1.00 17.48 106 THR A O 1
ATOM 816 N N . ARG A 1 127 ? 15.019 33.279 13.778 1.00 17.96 107 ARG A N 1
ATOM 817 C CA . ARG A 1 127 ? 14.591 34.666 14.058 1.00 19.21 107 ARG A CA 1
ATOM 818 C C . ARG A 1 127 ? 13.264 34.669 14.814 1.00 19.33 107 ARG A C 1
ATOM 819 O O . ARG A 1 127 ? 13.102 35.493 15.774 1.00 21.32 107 ARG A O 1
ATOM 827 N N . ASP A 1 128 ? 12.298 33.889 14.364 1.00 19.76 108 ASP A N 1
ATOM 828 C CA . ASP A 1 128 ? 10.960 33.831 14.997 1.00 18.40 108 ASP A CA 1
ATOM 829 C C . ASP A 1 128 ? 11.097 33.427 16.473 1.00 21.59 108 ASP A C 1
ATOM 830 O O . ASP A 1 128 ? 10.465 34.052 17.380 1.00 20.59 108 ASP A O 1
ATOM 835 N N . LEU A 1 129 ? 11.908 32.412 16.758 1.00 19.78 109 LEU A N 1
ATOM 836 C CA . LEU A 1 129 ? 12.141 31.966 18.156 1.00 19.73 109 LEU A CA 1
ATOM 837 C C . LEU A 1 129 ? 12.849 33.049 18.972 1.00 18.91 109 LEU A C 1
ATOM 838 O O . LEU A 1 129 ? 12.498 33.245 20.131 1.00 19.68 109 LEU A O 1
ATOM 843 N N . MET A 1 130 ? 13.850 33.702 18.404 1.00 19.70 110 MET A N 1
ATOM 844 C CA . MET A 1 130 ? 14.610 34.758 19.100 1.00 18.57 110 MET A CA 1
ATOM 845 C C . MET A 1 130 ? 13.674 35.923 19.436 1.00 21.11 110 MET A C 1
ATOM 846 O O . MET A 1 130 ? 13.738 36.417 20.594 1.00 20.30 110 MET A O 1
ATOM 851 N N . GLU A 1 131 ? 12.791 36.275 18.522 1.00 21.04 111 GLU A N 1
ATOM 852 C CA . GLU A 1 131 ? 11.877 37.436 18.780 1.00 22.58 111 GLU A CA 1
ATOM 853 C C . GLU A 1 131 ? 10.879 37.055 19.882 1.00 23.27 111 GLU A C 1
ATOM 854 O O . GLU A 1 131 ? 10.589 37.913 20.764 1.00 22.45 111 GLU A O 1
ATOM 860 N N . ALA A 1 132 ? 10.378 35.821 19.858 1.00 20.37 112 ALA A N 1
ATOM 861 C CA . ALA A 1 132 ? 9.408 35.303 20.830 1.00 21.55 112 ALA A CA 1
ATOM 862 C C . ALA A 1 132 ? 10.089 35.222 22.202 1.00 23.61 112 ALA A C 1
ATOM 863 O O . ALA A 1 132 ? 9.469 35.616 23.214 1.00 23.50 112 ALA A O 1
ATOM 865 N N . ARG A 1 133 ? 11.340 34.763 22.270 1.00 20.53 113 ARG A N 1
ATOM 866 C CA . ARG A 1 133 ? 12.054 34.624 23.561 1.00 21.72 113 ARG A CA 1
ATOM 867 C C . ARG A 1 133 ? 12.271 36.023 24.140 1.00 23.17 113 ARG A C 1
ATOM 868 O O . ARG A 1 133 ? 12.045 36.166 25.354 1.00 22.99 113 ARG A O 1
ATOM 876 N N . GLU A 1 134 ? 12.680 36.984 23.318 1.00 21.61 114 GLU A N 1
ATOM 877 C CA . GLU A 1 134 ? 12.884 38.380 23.754 1.00 24.53 114 GLU A CA 1
ATOM 878 C C . GLU A 1 134 ? 11.550 38.964 24.245 1.00 27.87 114 GLU A C 1
ATOM 879 O O . GLU A 1 134 ? 11.566 39.561 25.347 1.00 25.26 114 GLU A O 1
ATOM 885 N N . ALA A 1 135 ? 10.473 38.838 23.456 1.00 24.49 115 ALA A N 1
ATOM 886 C CA . ALA A 1 135 ? 9.120 39.345 23.785 1.00 27.61 115 ALA A CA 1
ATOM 887 C C . ALA A 1 135 ? 8.716 38.783 25.144 1.00 30.73 115 ALA A C 1
ATOM 888 O O . ALA A 1 135 ? 8.133 39.540 25.941 1.00 30.96 115 ALA A O 1
ATOM 890 N N . CYS A 1 136 ? 8.954 37.490 25.401 1.00 23.84 116 CYS A N 1
ATOM 891 C CA . CYS A 1 136 ? 8.510 36.839 26.650 1.00 26.26 116 CYS A CA 1
ATOM 892 C C . CYS A 1 136 ? 9.401 37.272 27.822 1.00 24.58 116 CYS A C 1
ATOM 893 O O . CYS A 1 136 ? 9.047 36.960 28.944 1.00 28.00 116 CYS A O 1
ATOM 896 N N . GLY A 1 137 ? 10.576 37.834 27.575 1.00 25.19 117 GLY A N 1
ATOM 897 C CA . GLY A 1 137 ? 11.516 38.227 28.643 1.00 25.68 117 GLY A CA 1
ATOM 898 C C . GLY A 1 137 ? 12.209 37.030 29.267 1.00 24.94 117 GLY A C 1
ATOM 899 O O . GLY A 1 137 ? 12.666 37.103 30.411 1.00 23.36 117 GLY A O 1
ATOM 900 N N . ALA A 1 138 ? 12.390 35.954 28.514 1.00 25.65 118 ALA A N 1
ATOM 901 C CA . ALA A 1 138 ? 13.170 34.802 28.998 1.00 21.49 118 ALA A CA 1
ATOM 902 C C . ALA A 1 138 ? 14.646 35.113 28.901 1.00 19.99 118 ALA A C 1
ATOM 903 O O . ALA A 1 138 ? 15.002 36.103 28.268 1.00 22.00 118 ALA A O 1
ATOM 905 N N . THR A 1 139 ? 15.480 34.343 29.612 1.00 18.98 119 THR A N 1
ATOM 906 C CA . THR A 1 139 ? 16.909 34.662 29.816 1.00 19.29 119 THR A CA 1
ATOM 907 C C . THR A 1 139 ? 17.754 34.031 28.693 1.00 19.42 119 THR A C 1
ATOM 908 O O . THR A 1 139 ? 17.820 32.791 28.643 1.00 19.12 119 THR A O 1
ATOM 912 N N . THR A 1 140 ? 18.474 34.841 27.942 1.00 19.70 120 THR A N 1
ATOM 913 C CA . THR A 1 140 ? 19.559 34.369 27.053 1.00 22.27 120 THR A CA 1
ATOM 914 C C . THR A 1 140 ? 20.811 35.191 27.299 1.00 20.98 120 THR A C 1
ATOM 915 O O . THR A 1 140 ? 20.745 36.410 27.192 1.00 22.06 120 THR A O 1
ATOM 919 N N . VAL A 1 141 ? 21.934 34.548 27.529 1.00 19.13 121 VAL A N 1
ATOM 920 C CA . VAL A 1 141 ? 23.243 35.230 27.614 1.00 21.45 121 VAL A CA 1
ATOM 921 C C . VAL A 1 141 ? 24.012 34.915 26.336 1.00 21.36 121 VAL A C 1
ATOM 922 O O . VAL A 1 141 ? 24.475 33.745 26.190 1.00 22.07 121 VAL A O 1
ATOM 926 N N . TYR A 1 142 ? 24.168 35.904 25.460 1.00 20.67 122 TYR A N 1
ATOM 927 C CA . TYR A 1 142 ? 25.049 35.816 24.281 1.00 19.64 122 TYR A CA 1
ATOM 928 C C . TYR A 1 142 ? 26.498 36.137 24.700 1.00 22.43 122 TYR A C 1
ATOM 929 O O . TYR A 1 142 ? 26.741 36.704 25.786 1.00 22.42 122 TYR A O 1
ATOM 938 N N . GLN A 1 143 ? 27.444 35.755 23.851 1.00 21.67 123 GLN A N 1
ATOM 939 C CA . GLN A 1 143 ? 28.904 35.891 24.073 1.00 21.77 123 GLN A CA 1
ATOM 940 C C . GLN A 1 143 ? 29.256 35.260 25.411 1.00 21.54 123 GLN A C 1
ATOM 941 O O . GLN A 1 143 ? 30.098 35.815 26.158 1.00 22.25 123 GLN A O 1
ATOM 947 N N . ALA A 1 144 ? 28.615 34.135 25.741 1.00 20.59 124 ALA A N 1
ATOM 948 C CA . ALA A 1 144 ? 28.992 33.318 26.910 1.00 21.83 124 ALA A CA 1
ATOM 949 C C . ALA A 1 144 ? 30.196 32.466 26.511 1.00 23.45 124 ALA A C 1
ATOM 950 O O . ALA A 1 144 ? 30.041 31.439 25.814 1.00 21.09 124 ALA A O 1
ATOM 952 N N . ALA A 1 145 ? 31.373 32.889 26.938 1.00 23.05 125 ALA A N 1
ATOM 953 C CA . ALA A 1 145 ? 32.659 32.277 26.572 1.00 20.46 125 ALA A CA 1
ATOM 954 C C . ALA A 1 145 ? 33.036 31.164 27.538 1.00 21.64 125 ALA A C 1
ATOM 955 O O . ALA A 1 145 ? 32.683 31.221 28.716 1.00 21.70 125 ALA A O 1
ATOM 957 N N . GLU A 1 146 ? 33.795 30.174 27.054 1.00 19.92 126 GLU A N 1
ATOM 958 C CA . GLU A 1 146 ? 34.420 29.165 27.927 1.00 22.44 126 GLU A CA 1
ATOM 959 C C . GLU A 1 146 ? 33.361 28.499 28.805 1.00 20.38 126 GLU A C 1
ATOM 960 O O . GLU A 1 146 ? 33.666 28.147 29.965 1.00 22.09 126 GLU A O 1
ATOM 966 N N . VAL A 1 147 ? 32.200 28.170 28.223 1.00 21.08 127 VAL A N 1
ATOM 967 C CA . VAL A 1 147 ? 31.193 27.335 28.927 1.00 18.41 127 VAL A CA 1
ATOM 968 C C . VAL A 1 147 ? 31.884 26.048 29.383 1.00 19.12 127 VAL A C 1
ATOM 969 O O . VAL A 1 147 ? 32.529 25.355 28.554 1.00 19.24 127 VAL A O 1
ATOM 973 N N . ARG A 1 148 ? 31.710 25.700 30.654 1.00 20.13 128 ARG A N 1
ATOM 974 C CA . ARG A 1 148 ? 32.108 24.381 31.188 1.00 20.84 128 ARG A CA 1
ATOM 975 C C . ARG A 1 148 ? 30.956 23.829 32.020 1.00 21.35 128 ARG A C 1
ATOM 976 O O . ARG A 1 148 ? 30.254 24.604 32.711 1.00 21.73 128 ARG A O 1
ATOM 984 N N . LEU A 1 149 ? 30.814 22.520 32.006 1.00 19.52 129 LEU A N 1
ATOM 985 C CA . LEU A 1 149 ? 29.734 21.796 32.715 1.00 19.57 129 LEU A CA 1
ATOM 986 C C . LEU A 1 149 ? 30.327 21.040 33.895 1.00 20.23 129 LEU A C 1
ATOM 987 O O . LEU A 1 149 ? 31.415 20.426 33.755 1.00 21.62 129 LEU A O 1
ATOM 992 N N . HIS A 1 150 ? 29.626 21.055 35.011 1.00 20.01 130 HIS A N 1
ATOM 993 C CA . HIS A 1 150 ? 30.145 20.517 36.284 1.00 21.58 130 HIS A CA 1
ATOM 994 C C . HIS A 1 150 ? 29.136 19.623 36.995 1.00 22.43 130 HIS A C 1
ATOM 995 O O . HIS A 1 150 ? 27.943 19.918 36.993 1.00 20.98 130 HIS A O 1
ATOM 1002 N N . ASP A 1 151 ? 29.658 18.590 37.674 1.00 23.64 131 ASP A N 1
ATOM 1003 C CA . ASP A 1 151 ? 28.906 17.805 38.670 1.00 25.16 131 ASP A CA 1
ATOM 1004 C C . ASP A 1 151 ? 27.670 17.218 38.038 1.00 24.78 131 ASP A C 1
ATOM 1005 O O . ASP A 1 151 ? 26.583 17.316 38.609 1.00 23.83 131 ASP A O 1
ATOM 1010 N N . LEU A 1 152 ? 27.842 16.533 36.903 1.00 22.02 132 LEU A N 1
ATOM 1011 C CA . LEU A 1 152 ? 26.702 16.032 36.117 1.00 23.11 132 LEU A CA 1
ATOM 1012 C C . LEU A 1 152 ? 26.024 14.835 36.792 1.00 24.06 132 LEU A C 1
ATOM 1013 O O . LEU A 1 152 ? 24.904 14.551 36.415 1.00 23.02 132 LEU A O 1
ATOM 1018 N N . 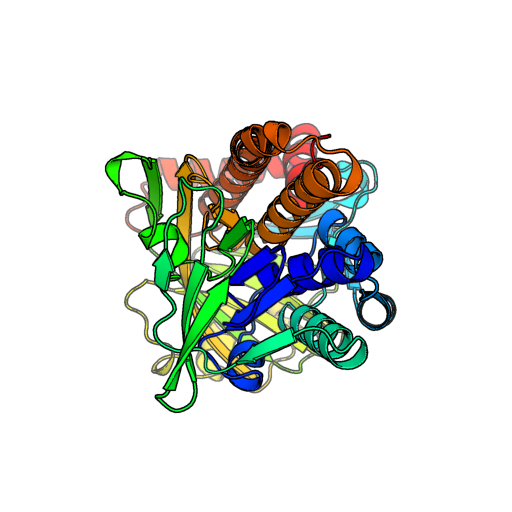GLN A 1 153 ? 26.704 14.134 37.692 1.00 24.45 133 GLN A N 1
ATOM 1019 C CA . GLN A 1 153 ? 26.178 12.876 38.281 1.00 27.81 133 GLN A CA 1
ATOM 1020 C C . GLN A 1 153 ? 25.651 13.214 39.665 1.00 31.12 133 GLN A C 1
ATOM 1021 O O . GLN A 1 153 ? 25.241 12.287 40.327 1.00 36.81 133 GLN A O 1
ATOM 1027 N N . GLY A 1 154 ? 25.530 14.499 40.013 1.00 33.54 134 GLY A N 1
ATOM 1028 C CA . GLY A 1 154 ? 24.951 14.955 41.290 1.00 34.60 134 GLY A CA 1
ATOM 1029 C C . GLY A 1 154 ? 23.530 15.486 41.174 1.00 34.98 134 GLY A C 1
ATOM 1030 O O . GLY A 1 154 ? 22.889 15.436 40.092 1.00 29.58 134 GLY A O 1
ATOM 1031 N N . GLU A 1 155 ? 23.022 16.003 42.285 1.00 33.16 135 GLU A N 1
ATOM 1032 C CA . GLU A 1 155 ? 21.695 16.640 42.331 1.00 34.90 135 GLU A CA 1
ATOM 1033 C C . GLU A 1 155 ? 21.849 18.123 42.001 1.00 28.30 135 GLU A C 1
ATOM 1034 O O . GLU A 1 155 ? 20.850 18.724 41.655 1.00 35.07 135 GLU A O 1
ATOM 1040 N N . ARG A 1 156 ? 23.065 18.673 42.024 1.00 31.31 136 ARG A N 1
ATOM 1041 C CA . ARG A 1 156 ? 23.280 20.140 41.865 1.00 31.88 136 ARG A CA 1
ATOM 1042 C C . ARG A 1 156 ? 24.331 20.392 40.781 1.00 25.29 136 ARG A C 1
ATOM 1043 O O . ARG A 1 156 ? 25.412 20.921 41.025 1.00 25.34 136 ARG A O 1
ATOM 1051 N N . PRO A 1 157 ? 24.047 20.008 39.519 1.00 22.33 137 PRO A N 1
ATOM 1052 C CA . PRO A 1 157 ? 24.964 20.348 38.440 1.00 20.72 137 PRO A CA 1
ATOM 1053 C C . PRO A 1 157 ? 24.982 21.863 38.253 1.00 21.22 137 PRO A C 1
ATOM 1054 O O . PRO A 1 157 ? 24.048 22.564 38.693 1.00 20.62 137 PRO A O 1
ATOM 1058 N N . TYR A 1 158 ? 26.031 22.343 37.623 1.00 19.49 138 TYR A N 1
ATOM 1059 C CA . TYR A 1 158 ? 26.151 23.789 37.329 1.00 22.18 138 TYR A CA 1
ATOM 1060 C C . TYR A 1 158 ? 27.018 24.003 36.108 1.00 21.77 138 TYR A C 1
ATOM 1061 O O . TYR A 1 158 ? 27.752 23.084 35.619 1.00 19.90 138 TYR A O 1
ATOM 1070 N N . VAL A 1 159 ? 26.892 25.213 35.602 1.00 20.30 139 VAL A N 1
ATOM 1071 C CA . VAL A 1 159 ? 27.621 25.681 34.414 1.00 20.35 139 VAL A CA 1
ATOM 1072 C C . VAL A 1 159 ? 28.444 26.886 34.802 1.00 20.95 139 VAL A C 1
ATOM 1073 O O . VAL A 1 159 ? 27.935 27.731 35.567 1.00 21.58 139 VAL A O 1
ATOM 1077 N N . THR A 1 160 ? 29.679 26.936 34.344 1.00 20.44 140 THR A N 1
ATOM 1078 C CA . THR A 1 160 ? 30.522 28.165 34.450 1.00 22.35 140 THR A CA 1
ATOM 1079 C C . THR A 1 160 ? 30.750 28.754 33.064 1.00 23.72 140 THR A C 1
ATOM 1080 O O . THR A 1 160 ? 30.766 28.005 32.051 1.00 20.27 140 THR A O 1
ATOM 1084 N N . PHE A 1 161 ? 30.842 30.079 32.993 1.00 21.32 141 PHE A N 1
ATOM 1085 C CA . PHE A 1 161 ? 31.143 30.762 31.729 1.00 20.71 141 PHE A CA 1
ATOM 1086 C C . PHE A 1 161 ? 31.745 32.120 32.027 1.00 22.03 141 PHE A C 1
ATOM 1087 O O . PHE A 1 161 ? 31.727 32.570 33.209 1.00 21.25 141 PHE A O 1
ATOM 1095 N N . GLU A 1 162 ? 32.223 32.758 30.978 1.00 19.60 142 GLU A N 1
ATOM 1096 C CA . GLU A 1 162 ? 32.835 34.114 31.120 1.00 23.52 142 GLU A CA 1
ATOM 1097 C C . GLU A 1 162 ? 32.006 35.102 30.310 1.00 22.79 142 GLU A C 1
ATOM 1098 O O . GLU A 1 162 ? 31.670 34.810 29.164 1.00 24.50 142 GLU A O 1
ATOM 1104 N N . ARG A 1 163 ? 31.704 36.263 30.897 1.00 23.55 143 ARG A N 1
ATOM 1105 C CA . ARG A 1 163 ? 30.948 37.345 30.214 1.00 26.44 143 ARG A CA 1
ATOM 1106 C C . ARG A 1 163 ? 31.689 38.647 30.535 1.00 32.89 143 ARG A C 1
ATOM 1107 O O . ARG A 1 163 ? 31.916 38.897 31.723 1.00 30.34 143 ARG A O 1
ATOM 1115 N N . ASP A 1 164 ? 32.117 39.338 29.485 1.00 39.59 144 ASP A N 1
ATOM 1116 C CA . ASP A 1 164 ? 33.157 40.396 29.475 1.00 53.12 144 ASP A CA 1
ATOM 1117 C C . ASP A 1 164 ? 34.235 40.006 30.495 1.00 53.12 144 ASP A C 1
ATOM 1118 O O . ASP A 1 164 ? 34.465 40.791 31.419 1.00 55.16 144 ASP A O 1
ATOM 1123 N N . GLY A 1 165 ? 34.812 38.798 30.346 1.00 50.43 145 GLY A N 1
ATOM 1124 C CA . GLY A 1 165 ? 36.005 38.328 31.083 1.00 53.79 145 GLY A CA 1
ATOM 1125 C C . GLY A 1 165 ? 35.764 37.998 32.558 1.00 51.96 145 GLY A C 1
ATOM 1126 O O . GLY A 1 165 ? 36.676 37.417 33.172 1.00 57.72 145 GLY A O 1
ATOM 1127 N N . GLU A 1 166 ? 34.594 38.331 33.115 1.00 39.89 146 GLU A N 1
ATOM 1128 C CA . GLU A 1 166 ? 34.133 37.913 34.467 1.00 35.43 146 GLU A CA 1
ATOM 1129 C C . GLU A 1 166 ? 33.649 36.453 34.459 1.00 31.29 146 GLU A C 1
ATOM 1130 O O . GLU A 1 166 ? 32.763 36.186 33.642 1.00 28.67 146 GLU A O 1
ATOM 1136 N N . ARG A 1 167 ? 34.087 35.588 35.380 1.00 31.29 147 ARG A N 1
ATOM 1137 C CA . ARG A 1 167 ? 33.619 34.176 35.399 1.00 32.51 147 ARG A CA 1
ATOM 1138 C C . ARG A 1 167 ? 32.343 34.137 36.236 1.00 31.86 147 ARG A C 1
ATOM 1139 O O . ARG A 1 167 ? 32.397 34.542 37.393 1.00 32.91 147 ARG A O 1
ATOM 1147 N N . LEU A 1 168 ? 31.235 33.665 35.655 1.00 24.38 148 LEU A N 1
ATOM 1148 C CA . LEU A 1 168 ? 29.921 33.505 36.330 1.00 24.54 148 LEU A CA 1
ATOM 1149 C C . LEU A 1 168 ? 29.579 32.021 36.461 1.00 26.67 148 LEU A C 1
ATOM 1150 O O . LEU A 1 168 ? 30.096 31.210 35.688 1.00 26.19 148 LEU A O 1
ATOM 1155 N N . ARG A 1 169 ? 28.731 31.709 37.418 1.00 22.60 149 ARG A N 1
ATOM 1156 C CA . ARG A 1 169 ? 28.224 30.353 37.645 1.00 22.46 149 ARG A CA 1
ATOM 1157 C C . ARG A 1 169 ? 26.697 30.344 37.554 1.00 24.68 149 ARG A C 1
ATOM 1158 O O . ARG A 1 169 ? 26.040 31.231 38.099 1.00 25.15 149 ARG A O 1
ATOM 1166 N N . LEU A 1 170 ? 26.135 29.334 36.886 1.00 20.31 150 LEU A N 1
ATOM 1167 C CA . LEU A 1 170 ? 24.682 29.108 36.741 1.00 19.74 150 LEU A CA 1
ATOM 1168 C C . LEU A 1 170 ? 24.393 27.742 37.353 1.00 23.32 150 LEU A C 1
ATOM 1169 O O . LEU A 1 170 ? 24.858 26.712 36.788 1.00 22.80 150 LEU A O 1
ATOM 1174 N N . ASP A 1 171 ? 23.644 27.744 38.455 1.00 22.62 151 ASP A N 1
ATOM 1175 C CA . ASP A 1 171 ? 23.142 26.521 39.118 1.00 22.04 151 ASP A CA 1
ATOM 1176 C C . ASP A 1 171 ? 21.870 26.079 38.428 1.00 20.21 151 ASP A C 1
ATOM 1177 O O . ASP A 1 171 ? 21.067 26.907 37.929 1.00 23.74 151 ASP A O 1
ATOM 1182 N N . CYS A 1 172 ? 21.692 24.767 38.332 1.00 19.12 152 CYS A N 1
ATOM 1183 C CA . CYS A 1 172 ? 20.519 24.214 37.650 1.00 19.13 152 CYS A CA 1
ATOM 1184 C C . CYS A 1 172 ? 20.201 22.796 38.151 1.00 19.93 152 CYS A C 1
ATOM 1185 O O . CYS A 1 172 ? 20.958 22.222 38.913 1.00 21.51 152 CYS A O 1
ATOM 1188 N N . ASP A 1 173 ? 19.107 22.243 37.683 1.00 19.25 153 ASP A N 1
ATOM 1189 C CA . ASP A 1 173 ? 18.761 20.826 37.941 1.00 19.11 153 ASP A CA 1
ATOM 1190 C C . ASP A 1 173 ? 19.233 19.944 36.782 1.00 20.13 153 ASP A C 1
ATOM 1191 O O . ASP A 1 173 ? 19.587 18.752 37.027 1.00 21.20 153 ASP A O 1
ATOM 1196 N N . TYR A 1 174 ? 19.100 20.460 35.565 1.00 20.38 154 TYR A N 1
ATOM 1197 C CA . TYR A 1 174 ? 19.353 19.679 34.336 1.00 18.94 154 TYR A CA 1
ATOM 1198 C C . TYR A 1 174 ? 20.053 20.603 33.337 1.00 18.68 154 TYR A C 1
ATOM 1199 O O . TYR A 1 174 ? 19.870 21.825 33.367 1.00 17.59 154 TYR A O 1
ATOM 1208 N N . ILE A 1 175 ? 20.845 19.983 32.458 1.00 17.50 155 ILE A N 1
ATOM 1209 C CA . ILE A 1 175 ? 21.525 20.705 31.357 1.00 17.09 155 ILE A CA 1
ATOM 1210 C C . ILE A 1 175 ? 21.145 20.049 30.043 1.00 16.89 155 ILE A C 1
ATOM 1211 O O . ILE A 1 175 ? 21.238 18.819 29.923 1.00 16.41 155 ILE A O 1
ATOM 1216 N N . ALA A 1 176 ? 20.693 20.859 29.101 1.00 16.92 156 ALA A N 1
ATOM 1217 C CA . ALA A 1 176 ? 20.383 20.429 27.729 1.00 16.37 156 ALA A CA 1
ATOM 1218 C C . ALA A 1 176 ? 21.554 20.897 26.844 1.00 17.65 156 ALA A C 1
ATOM 1219 O O . ALA A 1 176 ? 21.753 22.108 26.691 1.00 16.95 156 ALA A O 1
ATOM 1221 N N . GLY A 1 177 ? 22.340 19.962 26.332 1.00 16.13 157 GLY A N 1
ATOM 1222 C CA . GLY A 1 177 ? 23.449 20.290 25.421 1.00 17.19 157 GLY A CA 1
ATOM 1223 C C . GLY A 1 177 ? 22.886 20.475 24.024 1.00 16.67 157 GLY A C 1
ATOM 1224 O O . GLY A 1 177 ? 22.620 19.464 23.308 1.00 16.15 157 GLY A O 1
ATOM 1225 N N . CYS A 1 178 ? 22.638 21.723 23.634 1.00 16.30 158 CYS A N 1
ATOM 1226 C CA . CYS A 1 178 ? 22.047 22.097 22.321 1.00 15.18 158 CYS A CA 1
ATOM 1227 C C . CYS A 1 178 ? 23.098 22.890 21.523 1.00 15.49 158 CYS A C 1
ATOM 1228 O O . CYS A 1 178 ? 22.725 23.850 20.819 1.00 15.66 158 CYS A O 1
ATOM 1231 N N . ASP A 1 179 ? 24.356 22.502 21.659 1.00 16.21 159 ASP A N 1
ATOM 1232 C CA . ASP A 1 179 ? 25.506 23.361 21.243 1.00 15.71 159 ASP A CA 1
ATOM 1233 C C . ASP A 1 179 ? 26.136 22.803 19.955 1.00 16.84 159 ASP A C 1
ATOM 1234 O O . ASP A 1 179 ? 27.260 23.203 19.651 1.00 16.84 159 ASP A O 1
ATOM 1239 N N . GLY A 1 180 ? 25.395 21.978 19.215 1.00 15.03 160 GLY A N 1
ATOM 1240 C CA . GLY A 1 180 ? 25.794 21.507 17.873 1.00 16.39 160 GLY A CA 1
ATOM 1241 C C . GLY A 1 180 ? 27.064 20.668 17.873 1.00 14.57 160 GLY A C 1
ATOM 1242 O O . GLY A 1 180 ? 27.523 20.179 18.933 1.00 15.24 160 GLY A O 1
ATOM 1243 N N . PHE A 1 181 ? 27.577 20.396 16.661 1.00 15.61 161 PHE A N 1
ATOM 1244 C CA . PHE A 1 181 ? 28.509 19.278 16.434 1.00 16.45 161 PHE A CA 1
ATOM 1245 C C . PHE A 1 181 ? 29.775 19.515 17.262 1.00 14.79 161 PHE A C 1
ATOM 1246 O O . PHE A 1 181 ? 30.271 18.566 17.885 1.00 15.90 161 PHE A O 1
ATOM 1254 N N . HIS A 1 182 ? 30.256 20.742 17.342 1.00 15.94 162 HIS A N 1
ATOM 1255 C CA . HIS A 1 182 ? 31.528 21.041 18.059 1.00 19.63 162 HIS A CA 1
ATOM 1256 C C . HIS A 1 182 ? 31.225 21.763 19.375 1.00 20.37 162 HIS A C 1
ATOM 1257 O O . HIS A 1 182 ? 32.104 22.467 19.912 1.00 19.92 162 HIS A O 1
ATOM 1264 N N . GLY A 1 183 ? 30.073 21.482 19.968 1.00 19.90 163 GLY A N 1
ATOM 1265 C CA . GLY A 1 183 ? 29.775 21.993 21.315 1.00 18.20 163 GLY A CA 1
ATOM 1266 C C . GLY A 1 183 ? 30.674 21.404 22.384 1.00 17.88 163 GLY A C 1
ATOM 1267 O O . GLY A 1 183 ? 31.383 20.405 22.160 1.00 19.19 163 GLY A O 1
ATOM 1268 N N . ILE A 1 184 ? 30.655 22.017 23.569 1.00 16.16 164 ILE A N 1
ATOM 1269 C CA . ILE A 1 184 ? 31.322 21.467 24.763 1.00 15.05 164 ILE A CA 1
ATOM 1270 C C . ILE A 1 184 ? 30.537 20.291 25.354 1.00 15.91 164 ILE A C 1
ATOM 1271 O O . ILE A 1 184 ? 31.147 19.450 26.039 1.00 15.67 164 ILE A O 1
ATOM 1276 N N . SER A 1 185 ? 29.225 20.209 25.143 1.00 17.17 165 SER A N 1
ATOM 1277 C CA . SER A 1 185 ? 28.391 19.271 25.917 1.00 16.44 165 SER A CA 1
ATOM 1278 C C . SER A 1 185 ? 28.780 17.825 25.616 1.00 14.03 165 SER A C 1
ATOM 1279 O O . SER A 1 185 ? 28.955 17.026 26.562 1.00 15.13 165 SER A O 1
ATOM 1282 N N . ARG A 1 186 ? 28.905 17.460 24.348 1.00 15.35 166 ARG A N 1
ATOM 1283 C CA . ARG A 1 186 ? 29.268 16.051 24.033 1.00 14.86 166 ARG A CA 1
ATOM 1284 C C . ARG A 1 186 ? 30.683 15.736 24.574 1.00 15.93 166 ARG A C 1
ATOM 1285 O O . ARG A 1 186 ? 30.956 14.583 24.990 1.00 16.93 166 ARG A O 1
ATOM 1293 N N . GLN A 1 187 ? 31.543 16.730 24.666 1.00 17.00 167 GLN A N 1
ATOM 1294 C CA . GLN A 1 187 ? 32.910 16.574 25.240 1.00 18.92 167 GLN A CA 1
ATOM 1295 C C . GLN A 1 187 ? 32.929 16.674 26.763 1.00 20.32 167 GLN A C 1
ATOM 1296 O O . GLN A 1 187 ? 34.064 16.658 27.343 1.00 19.93 167 GLN A O 1
ATOM 1302 N N . SER A 1 188 ? 31.773 16.810 27.428 1.00 17.84 168 SER A N 1
ATOM 1303 C CA . SER A 1 188 ? 31.646 16.845 28.903 1.00 19.99 168 SER A CA 1
ATOM 1304 C C . SER A 1 188 ? 31.317 15.446 29.442 1.00 21.97 168 SER A C 1
ATOM 1305 O O . SER A 1 188 ? 31.138 15.303 30.632 1.00 21.92 168 SER A O 1
ATOM 1308 N N . ILE A 1 189 ? 31.141 14.468 28.546 1.00 20.89 169 ILE A N 1
ATOM 1309 C CA . ILE A 1 189 ? 30.865 13.059 28.890 1.00 19.54 169 ILE A CA 1
ATOM 1310 C C . ILE A 1 189 ? 32.159 12.299 28.665 1.00 20.51 169 ILE A C 1
ATOM 1311 O O . ILE A 1 189 ? 32.829 12.514 27.642 1.00 19.18 169 ILE A O 1
ATOM 1316 N N . PRO A 1 190 ? 32.592 11.486 29.627 1.00 20.52 170 PRO A N 1
ATOM 1317 C CA . PRO A 1 190 ? 33.737 10.613 29.404 1.00 20.39 170 PRO A CA 1
ATOM 1318 C C . PRO A 1 190 ? 33.540 9.786 28.116 1.00 19.77 170 PRO A C 1
ATOM 1319 O O . PRO A 1 190 ? 32.498 9.130 27.932 1.00 18.64 170 PRO A O 1
ATOM 1323 N N . ALA A 1 191 ? 34.537 9.808 27.228 1.00 20.74 171 ALA A N 1
ATOM 1324 C CA . ALA A 1 191 ? 34.511 9.135 25.909 1.00 20.36 171 ALA A CA 1
ATOM 1325 C C . ALA A 1 191 ? 34.136 7.664 26.049 1.00 21.32 171 ALA A C 1
ATOM 1326 O O . ALA A 1 191 ? 33.453 7.116 25.154 1.00 21.21 171 ALA A O 1
ATOM 1328 N N . GLU A 1 192 ? 34.588 6.981 27.099 1.00 19.90 172 GLU A N 1
ATOM 1329 C CA . GLU A 1 192 ? 34.358 5.534 27.257 1.00 20.26 172 GLU A CA 1
ATOM 1330 C C . GLU A 1 192 ? 32.886 5.224 27.559 1.00 18.78 172 GLU A C 1
ATOM 1331 O O . GLU A 1 192 ? 32.505 4.055 27.476 1.00 22.33 172 GLU A O 1
ATOM 1337 N N . ARG A 1 193 ? 32.104 6.227 27.965 1.00 18.83 173 ARG A N 1
ATOM 1338 C CA . ARG A 1 193 ? 30.660 6.092 28.208 1.00 20.28 173 ARG A CA 1
ATOM 1339 C C . ARG A 1 193 ? 29.887 6.256 26.895 1.00 19.84 173 ARG A C 1
ATOM 1340 O O . ARG A 1 193 ? 28.666 5.987 26.932 1.00 19.60 173 ARG A O 1
ATOM 1348 N N . LEU A 1 194 ? 30.558 6.553 25.780 1.00 17.62 174 LEU A N 1
ATOM 1349 C CA . LEU A 1 194 ? 29.851 6.824 24.499 1.00 18.30 174 LEU A CA 1
ATOM 1350 C C . LEU A 1 194 ? 30.376 5.893 23.426 1.00 20.22 174 LEU A C 1
ATOM 1351 O O . LEU A 1 194 ? 31.537 5.386 23.504 1.00 21.15 174 LEU A O 1
ATOM 1356 N N . LYS A 1 195 ? 29.514 5.592 22.490 1.00 16.91 175 LYS A N 1
ATOM 1357 C CA . LYS A 1 195 ? 29.912 4.884 21.245 1.00 18.55 175 LYS A CA 1
ATOM 1358 C C . LYS A 1 195 ? 29.536 5.786 20.063 1.00 18.19 175 LYS A C 1
ATOM 1359 O O . LYS A 1 195 ? 28.422 6.298 20.054 1.00 18.02 175 LYS A O 1
ATOM 1365 N N . VAL A 1 196 ? 30.475 5.993 19.152 1.00 17.78 176 VAL A N 1
ATOM 1366 C CA . VAL A 1 196 ? 30.340 6.871 17.976 1.00 16.72 176 VAL A CA 1
ATOM 1367 C C . VAL A 1 196 ? 30.221 6.020 16.713 1.00 16.69 176 VAL A C 1
ATOM 1368 O O . VAL A 1 196 ? 30.988 5.045 16.546 1.00 17.02 176 VAL A O 1
ATOM 1372 N N . PHE A 1 197 ? 29.254 6.395 15.900 1.00 16.05 177 PHE A N 1
ATOM 1373 C CA . PHE A 1 197 ? 28.954 5.766 14.602 1.00 15.12 177 PHE A CA 1
ATOM 1374 C C . PHE A 1 197 ? 29.049 6.859 13.560 1.00 15.72 177 PHE A C 1
ATOM 1375 O O . PHE A 1 197 ? 28.156 7.737 13.579 1.00 17.31 177 PHE A O 1
ATOM 1383 N N . GLU A 1 198 ? 30.102 6.842 12.718 1.00 13.21 178 GLU A N 1
ATOM 1384 C CA . GLU A 1 198 ? 30.346 7.956 11.772 1.00 14.79 178 GLU A CA 1
ATOM 1385 C C . GLU A 1 198 ? 30.650 7.465 10.343 1.00 16.06 178 GLU A C 1
ATOM 1386 O O . GLU A 1 198 ? 31.356 6.443 10.153 1.00 15.84 178 GLU A O 1
ATOM 1392 N N . ARG A 1 199 ? 30.225 8.259 9.366 1.00 15.14 179 ARG A N 1
ATOM 1393 C CA . ARG A 1 199 ? 30.591 8.088 7.960 1.00 17.08 179 ARG A CA 1
ATOM 1394 C C . ARG A 1 199 ? 30.805 9.484 7.414 1.00 18.08 179 ARG A C 1
ATOM 1395 O O . ARG A 1 199 ? 29.901 10.323 7.573 1.00 17.67 179 ARG A O 1
ATOM 1403 N N . VAL A 1 200 ? 31.951 9.713 6.781 1.00 16.26 180 VAL A N 1
ATOM 1404 C CA . VAL A 1 200 ? 32.239 10.978 6.069 1.00 17.74 180 VAL A CA 1
ATOM 1405 C C . VAL A 1 200 ? 32.227 10.683 4.561 1.00 20.97 180 VAL A C 1
ATOM 1406 O O . VAL A 1 200 ? 32.925 9.768 4.098 1.00 22.43 180 VAL A O 1
ATOM 1410 N N . TYR A 1 201 ? 31.351 11.350 3.822 1.00 17.70 181 TYR A N 1
ATOM 1411 C CA . TYR A 1 201 ? 31.121 11.170 2.380 1.00 17.27 181 TYR A CA 1
ATOM 1412 C C . TYR A 1 201 ? 32.186 11.930 1.589 1.00 18.80 181 TYR A C 1
ATOM 1413 O O . TYR A 1 201 ? 32.671 12.977 2.041 1.00 21.74 181 TYR A O 1
ATOM 1422 N N . PRO A 1 202 ? 32.595 11.402 0.423 1.00 19.80 182 PRO A N 1
ATOM 1423 C CA . PRO A 1 202 ? 33.748 11.969 -0.294 1.00 20.36 182 PRO A CA 1
ATOM 1424 C C . PRO A 1 202 ? 33.395 13.135 -1.241 1.00 21.02 182 PRO A C 1
ATOM 1425 O O . PRO A 1 202 ? 33.811 13.147 -2.386 1.00 24.69 182 PRO A O 1
ATOM 1429 N N . PHE A 1 203 ? 32.540 14.019 -0.763 1.00 20.67 183 PHE A N 1
ATOM 1430 C CA . PHE A 1 203 ? 32.062 15.231 -1.473 1.00 20.17 183 PHE A CA 1
ATOM 1431 C C . PHE A 1 203 ? 31.344 16.144 -0.476 1.00 21.90 183 PHE A C 1
ATOM 1432 O O . PHE A 1 203 ? 30.977 15.782 0.649 1.00 20.26 183 PHE A O 1
ATOM 1440 N N . GLY A 1 204 ? 31.171 17.395 -0.906 1.00 21.58 184 GLY A N 1
ATOM 1441 C CA . GLY A 1 204 ? 30.380 18.387 -0.192 1.00 20.46 184 GLY A CA 1
ATOM 1442 C C . GLY A 1 204 ? 29.341 18.981 -1.117 1.00 16.58 184 GLY A C 1
ATOM 1443 O O . GLY A 1 204 ? 29.314 18.615 -2.315 1.00 19.26 184 GLY A O 1
ATOM 1444 N N . TRP A 1 205 ? 28.501 19.817 -0.559 1.00 18.78 185 TRP A N 1
ATOM 1445 C CA . TRP A 1 205 ? 27.490 20.606 -1.305 1.00 16.79 185 TRP A CA 1
ATOM 1446 C C . TRP A 1 205 ? 27.968 22.060 -1.367 1.00 18.15 185 TRP A C 1
ATOM 1447 O O . TRP A 1 205 ? 28.021 22.685 -0.286 1.00 19.16 185 TRP A O 1
ATOM 1458 N N . LEU A 1 206 ? 28.212 22.547 -2.569 1.00 17.00 186 LEU A N 1
ATOM 1459 C CA . LEU A 1 206 ? 28.306 24.001 -2.842 1.00 18.39 186 LEU A CA 1
ATOM 1460 C C . LEU A 1 206 ? 26.876 24.531 -2.930 1.00 16.99 186 LEU A C 1
ATOM 1461 O O . LEU A 1 206 ? 26.132 24.091 -3.864 1.00 18.00 186 LEU A O 1
ATOM 1466 N N . GLY A 1 207 ? 26.519 25.458 -2.049 1.00 17.98 187 GLY A N 1
ATOM 1467 C CA . GLY A 1 207 ? 25.148 26.041 -1.966 1.00 17.09 187 GLY A CA 1
ATOM 1468 C C . GLY A 1 207 ? 25.173 27.500 -2.379 1.00 18.71 187 GLY A C 1
ATOM 1469 O O . GLY A 1 207 ? 26.198 28.168 -2.103 1.00 19.36 187 GLY A O 1
ATOM 1470 N N . LEU A 1 208 ? 24.125 27.928 -3.071 1.00 16.95 188 LEU A N 1
ATOM 1471 C CA . LEU A 1 208 ? 23.964 29.342 -3.489 1.00 18.38 188 LEU A CA 1
ATOM 1472 C C . LEU A 1 208 ? 22.529 29.747 -3.166 1.00 17.26 188 LEU A C 1
ATOM 1473 O O . LEU A 1 208 ? 21.598 29.174 -3.686 1.00 18.05 188 LEU A O 1
ATOM 1478 N N . LEU A 1 209 ? 22.403 30.778 -2.338 1.00 17.94 189 LEU A N 1
ATOM 1479 C CA . LEU A 1 209 ? 21.119 31.402 -2.005 1.00 18.14 189 LEU A CA 1
ATOM 1480 C C . LEU A 1 209 ? 20.990 32.678 -2.825 1.00 19.21 189 LEU A C 1
ATOM 1481 O O . LEU A 1 209 ? 21.952 33.420 -2.876 1.00 21.35 189 LEU A O 1
ATOM 1486 N N . ALA A 1 210 ? 19.846 32.890 -3.452 1.00 19.75 190 ALA A N 1
ATOM 1487 C CA . ALA A 1 210 ? 19.645 34.074 -4.328 1.00 20.59 190 ALA A CA 1
ATOM 1488 C C . ALA A 1 210 ? 18.207 34.544 -4.173 1.00 19.11 190 ALA A C 1
ATOM 1489 O O . ALA A 1 210 ? 17.311 33.753 -3.981 1.00 18.38 190 ALA A O 1
ATOM 1491 N N . ASP A 1 211 ? 17.969 35.862 -4.347 1.00 23.63 191 ASP A N 1
ATOM 1492 C CA . ASP A 1 211 ? 16.603 36.440 -4.296 1.00 23.21 191 ASP A CA 1
ATOM 1493 C C . ASP A 1 211 ? 15.976 36.344 -5.688 1.00 24.23 191 ASP A C 1
ATOM 1494 O O . ASP A 1 211 ? 15.562 37.370 -6.277 1.00 23.28 191 ASP A O 1
ATOM 1499 N N . THR A 1 212 ? 15.844 35.129 -6.172 1.00 19.15 192 THR A N 1
ATOM 1500 C CA . THR A 1 212 ? 15.256 34.783 -7.480 1.00 19.92 192 THR A CA 1
ATOM 1501 C C . THR A 1 212 ? 14.062 33.887 -7.239 1.00 21.64 192 THR A C 1
ATOM 1502 O O . THR A 1 212 ? 14.040 33.062 -6.308 1.00 19.16 192 THR A O 1
ATOM 1506 N N . PRO A 1 213 ? 13.071 33.942 -8.136 1.00 22.48 193 PRO A N 1
ATOM 1507 C CA . PRO A 1 213 ? 11.959 33.012 -8.106 1.00 23.22 193 PRO A CA 1
ATOM 1508 C C . PRO A 1 213 ? 12.475 31.602 -8.377 1.00 20.21 193 PRO A C 1
ATOM 1509 O O . PRO A 1 213 ? 13.285 31.419 -9.256 1.00 20.80 193 PRO A O 1
ATOM 1513 N N . PRO A 1 214 ? 12.013 30.604 -7.602 1.00 20.59 194 PRO A N 1
ATOM 1514 C CA . PRO A 1 214 ? 12.422 29.210 -7.821 1.00 20.87 194 PRO A CA 1
ATOM 1515 C C . PRO A 1 214 ? 12.040 28.723 -9.227 1.00 21.20 194 PRO A C 1
ATOM 1516 O O . PRO A 1 214 ? 11.049 29.196 -9.779 1.00 21.45 194 PRO A O 1
ATOM 1520 N N . VAL A 1 215 ? 12.836 27.806 -9.755 1.00 21.36 195 VAL A N 1
ATOM 1521 C CA . VAL A 1 215 ? 12.634 27.231 -11.105 1.00 21.46 195 VAL A CA 1
ATOM 1522 C C . VAL A 1 215 ? 11.436 26.271 -11.093 1.00 22.69 195 VAL A C 1
ATOM 1523 O O . VAL A 1 215 ? 10.961 25.969 -12.166 1.00 22.81 195 VAL A O 1
ATOM 1527 N N . SER A 1 216 ? 11.045 25.724 -9.945 1.00 22.20 196 SER A N 1
ATOM 1528 C CA . SER A 1 216 ? 9.895 24.812 -9.825 1.00 23.34 196 SER A CA 1
ATOM 1529 C C . SER A 1 216 ? 9.125 25.137 -8.541 1.00 22.46 196 SER A C 1
ATOM 1530 O O . SER A 1 216 ? 9.753 25.634 -7.558 1.00 23.61 196 SER A O 1
ATOM 1533 N N . HIS A 1 217 ? 7.831 24.820 -8.525 1.00 23.55 197 HIS A N 1
ATOM 1534 C CA . HIS A 1 217 ? 7.008 24.913 -7.300 1.00 24.50 197 HIS A CA 1
ATOM 1535 C C . HIS A 1 217 ? 7.410 23.806 -6.320 1.00 22.87 197 HIS A C 1
ATOM 1536 O O . HIS A 1 217 ? 6.961 23.868 -5.181 1.00 23.04 197 HIS A O 1
ATOM 1543 N N . GLU A 1 218 ? 8.166 22.803 -6.764 1.00 21.04 198 GLU A N 1
ATOM 1544 C CA . GLU A 1 218 ? 8.583 21.693 -5.880 1.00 20.01 198 GLU A CA 1
ATOM 1545 C C . GLU A 1 218 ? 10.107 21.543 -5.996 1.00 18.96 198 GLU A C 1
ATOM 1546 O O . GLU A 1 218 ? 10.750 22.098 -6.940 1.00 19.78 198 GLU A O 1
ATOM 1552 N N . LEU A 1 219 ? 10.691 20.808 -5.069 1.00 18.79 199 LEU A N 1
ATOM 1553 C CA . LEU A 1 219 ? 12.136 20.531 -5.134 1.00 20.15 199 LEU A CA 1
ATOM 1554 C C . LEU A 1 219 ? 12.454 19.630 -6.340 1.00 17.72 199 LEU A C 1
ATOM 1555 O O . LEU A 1 219 ? 11.653 18.772 -6.735 1.00 18.79 199 LEU A O 1
ATOM 1560 N N 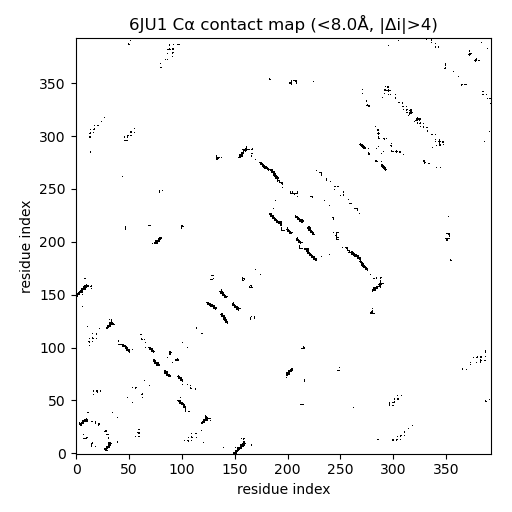. ILE A 1 220 ? 13.647 19.797 -6.869 1.00 18.00 200 ILE A N 1
ATOM 1561 C CA . ILE A 1 220 ? 14.184 18.885 -7.905 1.00 18.24 200 ILE A CA 1
ATOM 1562 C C . ILE A 1 220 ? 15.528 18.371 -7.421 1.00 16.79 200 ILE A C 1
ATOM 1563 O O . ILE A 1 220 ? 16.467 19.190 -7.293 1.00 16.80 200 ILE A O 1
ATOM 1568 N N . TYR A 1 221 ? 15.593 17.081 -7.130 1.00 15.59 201 TYR A N 1
ATOM 1569 C CA . TYR A 1 221 ? 16.835 16.358 -6.838 1.00 16.17 201 TYR A CA 1
ATOM 1570 C C . TYR A 1 221 ? 17.313 15.749 -8.146 1.00 18.11 201 TYR A C 1
ATOM 1571 O O . TYR A 1 221 ? 16.523 14.977 -8.734 1.00 19.77 201 TYR A O 1
ATOM 1580 N N . ALA A 1 222 ? 18.546 16.020 -8.557 1.00 18.81 202 ALA A N 1
ATOM 1581 C CA . ALA A 1 222 ? 19.035 15.530 -9.870 1.00 17.20 202 ALA A CA 1
ATOM 1582 C C . ALA A 1 222 ? 20.275 14.686 -9.620 1.00 17.50 202 ALA A C 1
ATOM 1583 O O . ALA A 1 222 ? 21.304 15.221 -9.099 1.00 18.29 202 ALA A O 1
ATOM 1585 N N . ASN A 1 223 ? 20.217 13.431 -10.086 1.00 16.82 203 ASN A N 1
ATOM 1586 C CA . ASN A 1 223 ? 21.397 12.566 -10.234 1.00 16.33 203 ASN A CA 1
ATOM 1587 C C . ASN A 1 223 ? 21.837 12.697 -11.693 1.00 17.99 203 ASN A C 1
ATOM 1588 O O . ASN A 1 223 ? 21.080 12.242 -12.573 1.00 21.16 203 ASN A O 1
ATOM 1593 N N . HIS A 1 224 ? 22.910 13.444 -11.929 1.00 19.01 204 HIS A N 1
ATOM 1594 C CA . HIS A 1 224 ? 23.433 13.752 -13.286 1.00 20.13 204 HIS A CA 1
ATOM 1595 C C . HIS A 1 224 ? 24.800 13.116 -13.377 1.00 19.89 204 HIS A C 1
ATOM 1596 O O . HIS A 1 224 ? 25.491 13.016 -12.371 1.00 21.35 204 HIS A O 1
ATOM 1603 N N . PRO A 1 225 ? 25.251 12.656 -14.565 1.00 22.73 205 PRO A N 1
ATOM 1604 C CA . PRO A 1 225 ? 26.612 12.149 -14.683 1.00 25.10 205 PRO A CA 1
ATOM 1605 C C . PRO A 1 225 ? 27.693 13.101 -14.176 1.00 24.30 205 PRO A C 1
ATOM 1606 O O . PRO A 1 225 ? 28.672 12.624 -13.686 1.00 24.30 205 PRO A O 1
ATOM 1610 N N . ARG A 1 226 ? 27.496 14.434 -14.253 1.00 22.22 206 ARG A N 1
ATOM 1611 C CA . ARG A 1 226 ? 28.520 15.399 -13.770 1.00 23.51 206 ARG A CA 1
ATOM 1612 C C . ARG A 1 226 ? 28.496 15.499 -12.245 1.00 21.97 206 ARG A C 1
ATOM 1613 O O . ARG A 1 226 ? 29.386 16.144 -11.664 1.00 24.90 206 ARG A O 1
ATOM 1621 N N . GLY A 1 227 ? 27.453 14.971 -11.610 1.00 20.12 207 GLY A N 1
ATOM 1622 C CA . GLY A 1 227 ? 27.302 15.066 -10.152 1.00 19.24 207 GLY A CA 1
ATOM 1623 C C . GLY A 1 227 ? 25.908 15.543 -9.801 1.00 18.44 207 GLY A C 1
ATOM 1624 O O . GLY A 1 227 ? 25.128 15.956 -10.680 1.00 19.05 207 GLY A O 1
ATOM 1625 N N . PHE A 1 228 ? 25.627 15.464 -8.522 1.00 18.71 208 PHE A N 1
ATOM 1626 C CA . PHE A 1 228 ? 24.334 15.814 -7.906 1.00 18.73 208 PHE A CA 1
ATOM 1627 C C . PHE A 1 228 ? 24.070 17.309 -8.054 1.00 17.11 208 PHE A C 1
ATOM 1628 O O . PHE A 1 228 ? 24.980 18.098 -7.928 1.00 17.40 208 PHE A O 1
ATOM 1636 N N . ALA A 1 229 ? 22.809 17.656 -8.216 1.00 17.02 209 ALA A N 1
ATOM 1637 C CA . ALA A 1 229 ? 22.323 19.048 -8.117 1.00 16.31 209 ALA A CA 1
ATOM 1638 C C . ALA A 1 229 ? 20.955 19.018 -7.442 1.00 16.31 209 ALA A C 1
ATOM 1639 O O . ALA A 1 229 ? 20.246 18.023 -7.520 1.00 16.92 209 ALA A O 1
ATOM 1641 N N . LEU A 1 230 ? 20.640 20.062 -6.694 1.00 16.79 210 LEU A N 1
ATOM 1642 C CA . LEU A 1 230 ? 19.339 20.218 -6.026 1.00 16.54 210 LEU A CA 1
ATOM 1643 C C . LEU A 1 230 ? 18.854 21.644 -6.266 1.00 16.77 210 LEU A C 1
ATOM 1644 O O . LEU A 1 230 ? 19.619 22.596 -6.004 1.00 17.52 210 LEU A O 1
ATOM 1649 N N . CYS A 1 231 ? 17.603 21.725 -6.689 1.00 15.47 211 CYS A N 1
ATOM 1650 C CA . CYS A 1 231 ? 16.799 22.962 -6.826 1.00 16.58 211 CYS A CA 1
ATOM 1651 C C . CYS A 1 231 ? 15.835 23.043 -5.661 1.00 15.87 211 CYS A C 1
ATOM 1652 O O . CYS A 1 231 ? 14.857 22.295 -5.638 1.00 17.27 211 CYS A O 1
ATOM 1655 N N . SER A 1 232 ? 16.058 23.996 -4.758 1.00 16.64 212 SER A N 1
ATOM 1656 C CA . SER A 1 232 ? 15.185 24.209 -3.604 1.00 16.40 212 SER A CA 1
ATOM 1657 C C . SER A 1 232 ? 14.864 25.700 -3.515 1.00 19.33 212 SER A C 1
ATOM 1658 O O . SER A 1 232 ? 15.079 26.466 -4.505 1.00 18.63 212 SER A O 1
ATOM 1661 N N . GLN A 1 233 ? 14.277 26.097 -2.413 1.00 18.17 213 GLN A N 1
ATOM 1662 C CA . GLN A 1 233 ? 13.637 27.415 -2.370 1.00 19.60 213 GLN A CA 1
ATOM 1663 C C . GLN A 1 233 ? 13.424 27.838 -0.931 1.00 20.83 213 GLN A C 1
ATOM 1664 O O . GLN A 1 233 ? 13.517 27.016 -0.015 1.00 18.80 213 GLN A O 1
ATOM 1670 N N . ARG A 1 234 ? 13.148 29.122 -0.763 1.00 20.81 214 ARG A N 1
ATOM 1671 C CA . ARG A 1 234 ? 12.767 29.673 0.555 1.00 21.11 214 ARG A CA 1
ATOM 1672 C C . ARG A 1 234 ? 11.418 30.390 0.513 1.00 25.11 214 ARG A C 1
ATOM 1673 O O . ARG A 1 234 ? 10.771 30.471 1.581 1.00 23.14 214 ARG A O 1
ATOM 1681 N N . SER A 1 235 ? 11.032 30.909 -0.640 1.00 21.39 215 SER A N 1
ATOM 1682 C CA . SER A 1 235 ? 9.783 31.687 -0.825 1.00 23.69 215 SER A CA 1
ATOM 1683 C C . SER A 1 235 ? 9.508 31.790 -2.315 1.00 24.71 215 SER A C 1
ATOM 1684 O O . SER A 1 235 ? 10.348 31.346 -3.137 1.00 22.55 215 SER A O 1
ATOM 1687 N N . ALA A 1 236 ? 8.463 32.518 -2.683 1.00 23.29 216 ALA A N 1
ATOM 1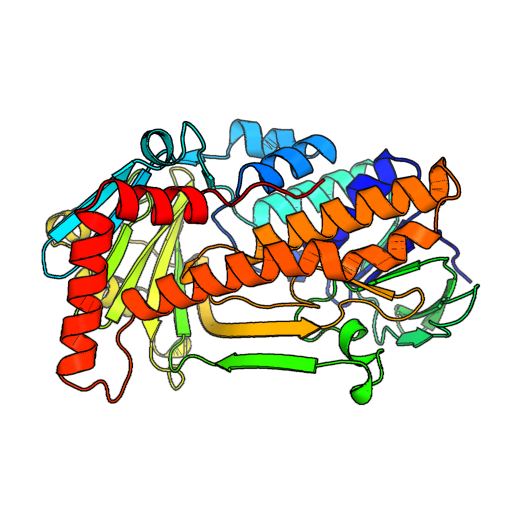688 C CA . ALA A 1 236 ? 8.210 32.820 -4.113 1.00 26.64 216 ALA A CA 1
ATOM 1689 C C . ALA A 1 236 ? 9.338 33.662 -4.728 1.00 22.24 216 ALA A C 1
ATOM 1690 O O . ALA A 1 236 ? 9.412 33.734 -5.973 1.00 23.02 216 ALA A O 1
ATOM 1692 N N . THR A 1 237 ? 10.152 34.356 -3.917 1.00 22.22 217 THR A N 1
ATOM 1693 C CA . THR A 1 237 ? 11.193 35.279 -4.423 1.00 21.37 217 THR A CA 1
ATOM 1694 C C . THR A 1 237 ? 12.593 34.920 -3.934 1.00 21.06 217 THR A C 1
ATOM 1695 O O . THR A 1 237 ? 13.497 35.713 -4.142 1.00 20.28 217 THR A O 1
ATOM 1699 N N . ARG A 1 238 ? 12.791 33.733 -3.362 1.00 19.00 218 ARG A N 1
ATOM 1700 C CA . ARG A 1 238 ? 14.151 33.379 -2.890 1.00 18.58 218 ARG A CA 1
ATOM 1701 C C . ARG A 1 238 ? 14.355 31.877 -3.101 1.00 17.37 218 ARG A C 1
ATOM 1702 O O . ARG A 1 238 ? 13.432 31.090 -2.782 1.00 19.06 218 ARG A O 1
ATOM 1710 N N . SER A 1 239 ? 15.504 31.539 -3.663 1.00 17.20 219 SER A N 1
ATOM 1711 C CA . SER A 1 239 ? 15.843 30.161 -4.078 1.00 18.73 219 SER A CA 1
ATOM 1712 C C . SER A 1 239 ? 17.141 29.722 -3.428 1.00 17.81 219 SER A C 1
ATOM 1713 O O . SER A 1 239 ? 18.031 30.570 -3.111 1.00 17.57 219 SER A O 1
ATOM 1716 N N . ARG A 1 240 ? 17.287 28.402 -3.325 1.00 17.37 220 ARG A N 1
ATOM 1717 C CA . ARG A 1 240 ? 18.508 27.798 -2.721 1.00 16.68 220 ARG A CA 1
ATOM 1718 C C . ARG A 1 240 ? 18.857 26.646 -3.642 1.00 15.74 220 ARG A C 1
ATOM 1719 O O . ARG A 1 240 ? 18.015 25.770 -3.831 1.00 17.62 220 ARG A O 1
ATOM 1727 N N . TYR A 1 241 ? 20.040 26.674 -4.210 1.00 16.31 221 TYR A N 1
ATOM 1728 C CA . TYR A 1 241 ? 20.514 25.648 -5.159 1.00 15.43 221 TYR A CA 1
ATOM 1729 C C . TYR A 1 241 ? 21.778 25.012 -4.613 1.00 16.31 221 TYR A C 1
ATOM 1730 O O . TYR A 1 241 ? 22.587 25.667 -3.938 1.00 15.83 221 TYR A O 1
ATOM 1739 N N . TYR A 1 242 ? 21.980 23.739 -4.959 1.00 15.65 222 TYR A N 1
ATOM 1740 C CA . TYR A 1 242 ? 23.242 23.071 -4.611 1.00 15.93 222 TYR A CA 1
ATOM 1741 C C . TYR A 1 242 ? 23.775 22.232 -5.768 1.00 15.26 222 TYR A C 1
ATOM 1742 O O . TYR A 1 242 ? 23.017 21.672 -6.545 1.00 18.22 222 TYR A O 1
ATOM 1751 N N . VAL A 1 243 ? 25.102 22.145 -5.823 1.00 16.33 223 VAL A N 1
ATOM 1752 C CA . VAL A 1 243 ? 25.786 21.121 -6.655 1.00 16.93 223 VAL A CA 1
ATOM 1753 C C . VAL A 1 243 ? 26.804 20.401 -5.770 1.00 17.05 223 VAL A C 1
ATOM 1754 O O . VAL A 1 243 ? 27.474 21.022 -4.899 1.00 17.97 223 VAL A O 1
ATOM 1758 N N . GLN A 1 244 ? 26.970 19.108 -6.026 1.00 17.57 224 GLN A N 1
ATOM 1759 C CA . GLN A 1 244 ? 28.051 18.370 -5.352 1.00 17.07 224 GLN A CA 1
ATOM 1760 C C . GLN A 1 244 ? 29.411 18.824 -5.896 1.00 19.03 224 GLN A C 1
ATOM 1761 O O . GLN A 1 244 ? 29.525 19.062 -7.078 1.00 18.91 224 GLN A O 1
ATOM 1767 N N . VAL A 1 245 ? 30.347 18.990 -4.983 1.00 19.41 225 VAL A N 1
ATOM 1768 C CA . VAL A 1 245 ? 31.767 19.254 -5.348 1.00 21.91 225 VAL A CA 1
ATOM 1769 C C . VAL A 1 245 ? 32.665 18.290 -4.584 1.00 23.76 225 VAL A C 1
ATOM 1770 O O . VAL A 1 245 ? 32.350 17.842 -3.476 1.00 23.14 225 VAL A O 1
ATOM 1774 N N . PRO A 1 246 ? 33.885 18.053 -5.110 1.00 24.48 226 PRO A N 1
ATOM 1775 C CA . PRO A 1 246 ? 34.893 17.274 -4.368 1.00 26.07 226 PRO A CA 1
ATOM 1776 C C . PRO A 1 246 ? 35.320 17.984 -3.072 1.00 25.56 226 PRO A C 1
ATOM 1777 O O . PRO A 1 246 ? 35.114 19.162 -2.995 1.00 27.75 226 PRO A O 1
ATOM 1781 N N . LEU A 1 247 ? 35.881 17.283 -2.070 1.00 30.92 227 LEU A N 1
ATOM 1782 C CA . LEU A 1 247 ? 36.158 17.880 -0.736 1.00 35.30 227 LEU A CA 1
ATOM 1783 C C . LEU A 1 247 ? 37.322 18.875 -0.827 1.00 35.16 227 LEU A C 1
ATOM 1784 O O . LEU A 1 247 ? 37.433 19.756 0.019 1.00 39.23 227 LEU A O 1
ATOM 1789 N N . SER A 1 248 ? 38.142 18.732 -1.836 1.00 32.39 228 SER A N 1
ATOM 1790 C CA . SER A 1 248 ? 39.270 19.674 -2.070 1.00 38.65 228 SER A CA 1
ATOM 1791 C C . SER A 1 248 ? 38.757 21.060 -2.499 1.00 34.80 228 SER A C 1
ATOM 1792 O O . SER A 1 248 ? 39.584 21.985 -2.484 1.00 32.99 228 SER A O 1
ATOM 1795 N N . GLU A 1 249 ? 37.504 21.216 -2.942 1.00 27.53 229 GLU A N 1
ATOM 1796 C CA . GLU A 1 249 ? 37.083 22.478 -3.624 1.00 27.31 229 GLU A CA 1
ATOM 1797 C C . GLU A 1 249 ? 37.105 23.671 -2.657 1.00 26.92 229 GLU A C 1
ATOM 1798 O O . GLU A 1 249 ? 36.780 23.520 -1.471 1.00 25.74 229 GLU A O 1
ATOM 1804 N N . LYS A 1 250 ? 37.351 24.876 -3.174 1.00 29.09 230 LYS A N 1
ATOM 1805 C CA . LYS A 1 250 ? 37.314 26.137 -2.383 1.00 30.60 230 LYS A CA 1
ATOM 1806 C C . LYS A 1 250 ? 36.205 27.054 -2.919 1.00 26.81 230 LYS A C 1
ATOM 1807 O O . LYS A 1 250 ? 36.156 27.250 -4.134 1.00 28.89 230 LYS A O 1
ATOM 1813 N N . VAL A 1 251 ? 35.360 27.576 -2.050 1.00 30.21 231 VAL A N 1
ATOM 1814 C CA . VAL A 1 251 ? 34.196 28.429 -2.424 1.00 31.95 231 VAL A CA 1
ATOM 1815 C C . VAL A 1 251 ? 34.715 29.650 -3.204 1.00 35.90 231 VAL A C 1
ATOM 1816 O O . VAL A 1 251 ? 34.021 30.122 -4.137 1.00 29.77 231 VAL A O 1
ATOM 1820 N N . GLU A 1 252 ? 35.952 30.083 -2.927 1.00 37.53 232 GLU A N 1
ATOM 1821 C CA . GLU A 1 252 ? 36.587 31.241 -3.633 1.00 39.07 232 GLU A CA 1
ATOM 1822 C C . GLU A 1 252 ? 36.800 30.949 -5.120 1.00 36.29 232 GLU A C 1
ATOM 1823 O O . GLU A 1 252 ? 36.862 31.947 -5.893 1.00 36.00 232 GLU A O 1
ATOM 1829 N N . ASP A 1 253 ? 36.889 29.686 -5.562 1.00 28.75 233 ASP A N 1
ATOM 1830 C CA . ASP A 1 253 ? 37.064 29.343 -6.991 1.00 28.47 233 ASP A CA 1
ATOM 1831 C C . ASP A 1 253 ? 35.718 29.280 -7.737 1.00 23.14 233 ASP A C 1
ATOM 1832 O O . ASP A 1 253 ? 35.741 28.957 -8.899 1.00 26.25 233 ASP A O 1
ATOM 1837 N N . TRP A 1 254 ? 34.602 29.549 -7.062 1.00 25.66 234 TRP A N 1
ATOM 1838 C CA . TRP A 1 254 ? 33.244 29.427 -7.652 1.00 24.58 234 TRP A CA 1
ATOM 1839 C C . TRP A 1 254 ? 32.562 30.784 -7.661 1.00 22.28 234 TRP A C 1
ATOM 1840 O O . TRP A 1 254 ? 31.927 31.169 -6.645 1.00 26.55 234 TRP A O 1
ATOM 1851 N N . SER A 1 255 ? 32.749 31.508 -8.760 1.00 26.40 235 SER A N 1
ATOM 1852 C CA . SER A 1 255 ? 31.976 32.740 -9.023 1.00 24.91 235 SER A CA 1
ATOM 1853 C C . SER A 1 255 ? 30.489 32.366 -9.093 1.00 26.04 235 SER A C 1
ATOM 1854 O O . SER A 1 255 ? 30.175 31.173 -9.417 1.00 21.87 235 SER A O 1
ATOM 1857 N N . ASP A 1 256 ? 29.605 33.332 -8.880 1.00 23.98 236 ASP A N 1
ATOM 1858 C CA . ASP A 1 256 ? 28.161 33.111 -9.175 1.00 22.43 236 ASP A CA 1
ATOM 1859 C C . ASP A 1 256 ? 28.035 32.519 -10.588 1.00 21.53 236 ASP A C 1
ATOM 1860 O O . ASP A 1 256 ? 27.260 31.526 -10.784 1.00 21.32 236 ASP A O 1
ATOM 1865 N N . GLU A 1 257 ? 28.677 33.131 -11.595 1.00 21.85 237 GLU A N 1
ATOM 1866 C CA . GLU A 1 257 ? 28.599 32.672 -13.001 1.00 25.25 237 GLU A CA 1
ATOM 1867 C C . GLU A 1 257 ? 28.997 31.196 -13.120 1.00 24.08 237 GLU A C 1
ATOM 1868 O O . GLU A 1 257 ? 28.313 30.415 -13.842 1.00 22.89 237 GLU A O 1
ATOM 1874 N N . ARG A 1 258 ? 30.092 30.813 -12.484 1.00 23.84 238 ARG A N 1
ATOM 1875 C CA . ARG A 1 258 ? 30.574 29.423 -12.610 1.00 24.34 238 ARG A CA 1
ATOM 1876 C C . ARG A 1 258 ? 29.526 28.480 -11.984 1.00 20.29 238 ARG A C 1
ATOM 1877 O O . ARG A 1 258 ? 29.199 27.450 -12.584 1.00 20.66 238 ARG A O 1
ATOM 1885 N N . PHE A 1 259 ? 28.943 28.891 -10.881 1.00 20.99 239 PHE A N 1
ATOM 1886 C CA . PHE A 1 259 ? 27.912 28.092 -10.184 1.00 18.62 239 PHE A CA 1
ATOM 1887 C C . PHE A 1 259 ? 26.732 27.875 -11.134 1.00 19.95 239 PHE A C 1
ATOM 1888 O O . PHE A 1 259 ? 26.275 26.758 -11.377 1.00 18.86 239 PHE A O 1
ATOM 1896 N N . TRP A 1 260 ? 26.192 28.971 -11.694 1.00 18.24 240 TRP A N 1
ATOM 1897 C CA . TRP A 1 260 ? 24.956 28.849 -12.490 1.00 19.48 240 TRP A CA 1
ATOM 1898 C C . TRP A 1 260 ? 25.204 27.977 -13.724 1.00 20.12 240 TRP A C 1
ATOM 1899 O O . TRP A 1 260 ? 24.312 27.235 -14.098 1.00 20.03 240 TRP A O 1
ATOM 1910 N N . THR A 1 261 ? 26.384 28.076 -14.350 1.00 21.83 241 THR A N 1
ATOM 1911 C CA . THR A 1 261 ? 26.717 27.329 -15.575 1.00 23.32 241 THR A CA 1
ATOM 1912 C C . THR A 1 261 ? 26.743 25.826 -15.242 1.00 21.96 241 THR A C 1
ATOM 1913 O O . THR A 1 261 ? 26.164 25.028 -15.997 1.00 20.67 241 THR A O 1
ATOM 1917 N N . GLU A 1 262 ? 27.334 25.473 -14.100 1.00 21.27 242 GLU A N 1
ATOM 1918 C CA . GLU A 1 262 ? 27.449 24.044 -13.699 1.00 21.16 242 GLU A CA 1
ATOM 1919 C C . GLU A 1 262 ? 26.082 23.524 -13.290 1.00 22.16 242 GLU A C 1
ATOM 1920 O O . GLU A 1 262 ? 25.747 22.389 -13.682 1.00 19.76 242 GLU A O 1
ATOM 1926 N N . LEU A 1 263 ? 25.333 24.313 -12.536 1.00 20.77 243 LEU A N 1
ATOM 1927 C CA . LEU A 1 263 ? 23.975 23.900 -12.130 1.00 18.50 243 LEU A CA 1
ATOM 1928 C C . LEU A 1 263 ? 23.173 23.575 -13.404 1.00 21.08 243 LEU A C 1
ATOM 1929 O O . LEU A 1 263 ? 22.542 22.501 -13.483 1.00 20.02 243 LEU A O 1
ATOM 1934 N N . LYS A 1 264 ? 23.189 24.468 -14.401 1.00 20.01 244 LYS A N 1
ATOM 1935 C CA . LYS A 1 264 ? 22.376 24.255 -15.605 1.00 21.19 244 LYS A CA 1
ATOM 1936 C C . LYS A 1 264 ? 22.809 22.982 -16.309 1.00 20.05 244 LYS A C 1
ATOM 1937 O O . LYS A 1 264 ? 21.921 22.287 -16.856 1.00 21.81 244 LYS A O 1
ATOM 1943 N N . ALA A 1 265 ? 24.120 22.700 -16.312 1.00 21.86 245 ALA A N 1
ATOM 1944 C CA . ALA A 1 265 ? 24.704 21.513 -16.983 1.00 21.83 245 ALA A CA 1
ATOM 1945 C C . ALA A 1 265 ? 24.132 20.232 -16.376 1.00 23.65 245 ALA A C 1
ATOM 1946 O O . ALA A 1 265 ? 24.152 19.168 -17.073 1.00 22.57 245 ALA A O 1
ATOM 1948 N N . ARG A 1 266 ? 23.686 20.311 -15.119 1.00 20.70 246 ARG A N 1
ATOM 1949 C CA . ARG A 1 266 ? 23.238 19.126 -14.335 1.00 19.43 246 ARG A CA 1
ATOM 1950 C C . ARG A 1 266 ? 21.725 18.977 -14.348 1.00 21.87 246 ARG A C 1
ATOM 1951 O O . ARG A 1 266 ? 21.230 17.998 -13.766 1.00 21.62 246 ARG A O 1
ATOM 1959 N N . LEU A 1 267 ? 21.000 19.892 -15.001 1.00 20.48 247 LEU A N 1
ATOM 1960 C CA . LEU A 1 267 ? 19.511 19.869 -14.936 1.00 20.23 247 LEU A CA 1
ATOM 1961 C C . LEU A 1 267 ? 18.931 19.476 -16.288 1.00 20.92 247 LEU A C 1
ATOM 1962 O O . LEU A 1 267 ? 19.534 19.720 -17.328 1.00 22.44 247 LEU A O 1
ATOM 1967 N N . PRO A 1 268 ? 17.680 18.998 -16.310 1.00 22.59 248 PRO A N 1
ATOM 1968 C CA . PRO A 1 268 ? 16.948 18.842 -17.566 1.00 23.04 248 PRO A CA 1
ATOM 1969 C C . PRO A 1 268 ? 16.930 20.173 -18.338 1.00 24.44 248 PRO A C 1
ATOM 1970 O O . PRO A 1 268 ? 16.836 21.226 -17.765 1.00 23.45 248 PRO A O 1
ATOM 1974 N N . SER A 1 269 ? 17.166 20.102 -19.650 1.00 26.18 249 SER A N 1
ATOM 1975 C CA . SER A 1 269 ? 17.293 21.322 -20.481 1.00 26.69 249 SER A CA 1
ATOM 1976 C C . SER A 1 269 ? 16.021 22.177 -20.299 1.00 25.51 249 SER A C 1
ATOM 1977 O O . SER A 1 269 ? 16.163 23.408 -20.246 1.00 27.99 249 SER A O 1
ATOM 1980 N N . GLU A 1 270 ? 14.828 21.594 -20.179 1.00 25.19 250 GLU A N 1
ATOM 1981 C CA . GLU A 1 270 ? 13.570 22.382 -20.039 1.00 27.60 250 GLU A CA 1
ATOM 1982 C C . GLU A 1 270 ? 13.559 23.115 -18.683 1.00 27.08 250 GLU A C 1
ATOM 1983 O O . GLU A 1 270 ? 12.879 24.170 -18.561 1.00 28.33 250 GLU A O 1
ATOM 1989 N N . VAL A 1 271 ? 14.271 22.586 -17.679 1.00 22.39 251 VAL A N 1
ATOM 1990 C CA . VAL A 1 271 ? 14.405 23.262 -16.363 1.00 21.84 251 VAL A CA 1
ATOM 1991 C C . VAL A 1 271 ? 15.470 24.336 -16.472 1.00 22.20 251 VAL A C 1
ATOM 1992 O O . VAL A 1 271 ? 15.189 25.500 -16.090 1.00 23.53 251 VAL A O 1
ATOM 1996 N N . ALA A 1 272 ? 16.645 24.010 -17.024 1.00 22.29 252 ALA A N 1
ATOM 1997 C CA . ALA A 1 272 ? 17.764 24.964 -17.144 1.00 23.38 252 ALA A CA 1
ATOM 1998 C C . ALA A 1 272 ? 17.324 26.185 -17.966 1.00 23.84 252 ALA A C 1
ATOM 1999 O O . ALA A 1 272 ? 17.745 27.303 -17.617 1.00 27.82 252 ALA A O 1
ATOM 2001 N N . GLU A 1 273 ? 16.522 25.950 -18.997 1.00 25.95 253 GLU A N 1
ATOM 2002 C CA . GLU A 1 273 ? 16.045 27.012 -19.929 1.00 30.91 253 GLU A CA 1
ATOM 2003 C C . GLU A 1 273 ? 15.202 28.038 -19.181 1.00 29.55 253 GLU A C 1
ATOM 2004 O O . GLU A 1 273 ? 15.196 29.196 -19.616 1.00 32.12 253 GLU A O 1
ATOM 2010 N N . LYS A 1 274 ? 14.437 27.625 -18.178 1.00 29.39 254 LYS A N 1
ATOM 2011 C CA . LYS A 1 274 ? 13.489 28.544 -17.495 1.00 31.80 254 LYS A CA 1
ATOM 2012 C C . LYS A 1 274 ? 14.111 29.117 -16.211 1.00 29.53 254 LYS A C 1
ATOM 2013 O O . LYS A 1 274 ? 13.478 29.989 -15.598 1.00 29.89 254 LYS A O 1
ATOM 2019 N N . LEU A 1 275 ? 15.319 28.707 -15.833 1.00 22.63 255 LEU A N 1
ATOM 2020 C CA . LEU A 1 275 ? 15.914 29.127 -14.538 1.00 23.14 255 LEU A CA 1
ATOM 2021 C C . LEU A 1 275 ? 16.232 30.624 -14.557 1.00 22.51 255 LEU A C 1
ATOM 2022 O O . LEU A 1 275 ? 17.009 31.088 -15.442 1.00 24.47 255 LEU A O 1
ATOM 2027 N N . VAL A 1 276 ? 15.741 31.333 -13.558 1.00 20.43 256 VAL A N 1
ATOM 2028 C CA . VAL A 1 276 ? 16.079 32.749 -13.288 1.00 19.71 256 VAL A CA 1
ATOM 2029 C C . VAL A 1 276 ? 17.304 32.757 -12.391 1.00 21.13 256 VAL A C 1
ATOM 2030 O O . VAL A 1 276 ? 17.268 32.165 -11.265 1.00 22.54 256 VAL A O 1
ATOM 2034 N N . THR A 1 277 ? 18.382 33.352 -12.884 1.00 22.73 257 THR A N 1
ATOM 2035 C CA . THR A 1 277 ? 19.662 33.416 -12.169 1.00 22.05 257 THR A CA 1
ATOM 2036 C C . THR A 1 277 ? 19.776 34.791 -11.530 1.00 23.17 257 THR A C 1
ATOM 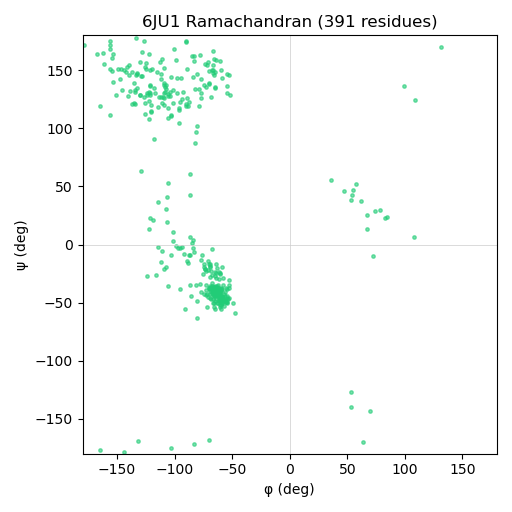2037 O O . THR A 1 277 ? 18.986 35.678 -11.832 1.00 21.07 257 THR A O 1
ATOM 2041 N N . GLY A 1 278 ? 20.742 34.949 -10.655 1.00 19.62 258 GLY A N 1
ATOM 2042 C CA . GLY A 1 278 ? 21.007 36.247 -10.029 1.00 20.52 258 GLY A CA 1
ATOM 2043 C C . GLY A 1 278 ? 22.197 36.152 -9.090 1.00 22.71 258 GLY A C 1
ATOM 2044 O O . GLY A 1 278 ? 22.724 35.067 -8.830 1.00 23.88 258 GLY A O 1
ATOM 2045 N N . PRO A 1 279 ? 22.661 37.294 -8.570 1.00 22.26 259 PRO A N 1
ATOM 2046 C CA . PRO A 1 279 ? 23.823 37.326 -7.699 1.00 23.52 259 PRO A CA 1
ATOM 2047 C C . PRO A 1 279 ? 23.457 36.672 -6.359 1.00 22.46 259 PRO A C 1
ATOM 2048 O O . PRO A 1 279 ? 22.297 36.718 -5.955 1.00 22.40 259 PRO A O 1
ATOM 2052 N N . SER A 1 280 ? 24.460 36.071 -5.745 1.00 22.62 260 SER A N 1
ATOM 2053 C CA . SER A 1 280 ? 24.287 35.292 -4.505 1.00 25.58 260 SER A CA 1
ATOM 2054 C C . SER A 1 280 ? 24.130 36.203 -3.295 1.00 23.25 260 SER A C 1
ATOM 2055 O O . SER A 1 280 ? 24.812 37.258 -3.211 1.00 24.33 260 SER A O 1
ATOM 2058 N N . LEU A 1 281 ? 23.272 35.790 -2.372 1.00 23.01 261 LEU A N 1
ATOM 2059 C CA . LEU A 1 281 ? 23.169 36.293 -1.001 1.00 23.53 261 LEU A CA 1
ATOM 2060 C C . LEU A 1 281 ? 24.141 35.524 -0.103 1.00 24.47 261 LEU A C 1
ATOM 2061 O O . LEU A 1 281 ? 24.636 36.091 0.918 1.00 22.35 261 LEU A O 1
ATOM 2066 N N . GLU A 1 282 ? 24.322 34.240 -0.391 1.00 21.05 262 GLU A N 1
ATOM 2067 C CA . GLU A 1 282 ? 25.226 33.409 0.415 1.00 23.34 262 GLU A CA 1
ATOM 2068 C C . GLU A 1 282 ? 25.717 32.288 -0.484 1.00 20.53 262 GLU A C 1
ATOM 2069 O O . GLU A 1 282 ? 24.934 31.799 -1.355 1.00 20.62 262 GLU A O 1
ATOM 2075 N N . LYS A 1 283 ? 26.996 31.973 -0.347 1.00 20.01 263 LYS A N 1
ATOM 2076 C CA . LYS A 1 283 ? 27.575 30.760 -0.959 1.00 23.42 263 LYS A CA 1
ATOM 2077 C C . LYS A 1 283 ? 28.447 30.104 0.092 1.00 25.68 263 LYS A C 1
ATOM 2078 O O . LYS A 1 283 ? 29.138 30.806 0.812 1.00 28.08 263 LYS A O 1
ATOM 2084 N N . SER A 1 284 ? 28.401 28.780 0.184 1.00 23.10 264 SER A N 1
ATOM 2085 C CA . SER A 1 284 ? 29.188 28.031 1.177 1.00 22.28 264 SER A CA 1
ATOM 2086 C C . SER A 1 284 ? 29.269 26.578 0.700 1.00 23.62 264 SER A C 1
ATOM 2087 O O . SER A 1 284 ? 28.443 26.174 -0.157 1.00 21.51 264 SER A O 1
ATOM 2090 N N . ILE A 1 285 ? 30.304 25.870 1.132 1.00 22.07 265 ILE A N 1
ATOM 2091 C CA . ILE A 1 285 ? 30.435 24.412 0.905 1.00 20.42 265 ILE A CA 1
ATOM 2092 C C . ILE A 1 285 ? 30.222 23.736 2.254 1.00 22.46 265 ILE A C 1
ATOM 2093 O O . ILE A 1 285 ? 30.884 24.065 3.244 1.00 22.12 265 ILE A O 1
ATOM 2098 N N . ALA A 1 286 ? 29.291 22.800 2.289 1.00 21.46 266 ALA A N 1
ATOM 2099 C CA . ALA A 1 286 ? 28.933 22.005 3.463 1.00 19.23 266 ALA A CA 1
ATOM 2100 C C . ALA A 1 286 ? 29.495 20.609 3.244 1.00 21.24 266 ALA A C 1
ATOM 2101 O O . ALA A 1 286 ? 29.226 19.996 2.227 1.00 21.90 266 ALA A O 1
ATOM 2103 N N . PRO A 1 287 ? 30.234 20.068 4.233 1.00 21.91 267 PRO A N 1
ATOM 2104 C CA . PRO A 1 287 ? 30.679 18.678 4.174 1.00 21.46 267 PRO A CA 1
ATOM 2105 C C . PRO A 1 287 ? 29.440 17.802 4.410 1.00 20.46 267 PRO A C 1
ATOM 2106 O O . PRO A 1 287 ? 28.431 18.266 5.002 1.00 22.62 267 PRO A O 1
ATOM 2110 N N . LEU A 1 288 ? 29.480 16.579 3.892 1.00 18.79 268 LEU A N 1
ATOM 2111 C CA . LEU A 1 288 ? 28.403 15.599 4.181 1.00 18.00 268 LEU A CA 1
ATOM 2112 C C . LEU A 1 288 ? 28.916 14.540 5.163 1.00 16.72 268 LEU A C 1
ATOM 2113 O O . LEU A 1 288 ? 29.951 13.916 4.878 1.00 16.64 268 LEU A O 1
ATOM 2118 N N . ARG A 1 289 ? 28.175 14.333 6.239 1.00 16.92 269 ARG A N 1
ATOM 2119 C CA . ARG A 1 289 ? 28.554 13.406 7.339 1.00 17.11 269 ARG A CA 1
ATOM 2120 C C . ARG A 1 289 ? 27.310 12.778 7.946 1.00 16.90 269 ARG A C 1
ATOM 2121 O O . ARG A 1 289 ? 26.288 13.421 8.119 1.00 15.57 269 ARG A O 1
ATOM 2129 N N . SER A 1 290 ? 27.435 11.502 8.301 1.00 16.19 270 SER A N 1
ATOM 2130 C CA . SER A 1 290 ? 26.502 10.766 9.145 1.00 14.62 270 SER A CA 1
ATOM 2131 C C . SER A 1 290 ? 27.251 10.587 10.456 1.00 15.16 270 SER A C 1
ATOM 2132 O O . SER A 1 290 ? 28.432 10.116 10.435 1.00 15.28 270 SER A O 1
ATOM 2135 N N . PHE A 1 291 ? 26.593 10.903 11.550 1.00 14.75 271 PHE A N 1
ATOM 2136 C CA . PHE A 1 291 ? 27.210 10.766 12.903 1.00 15.12 271 PHE A CA 1
ATOM 2137 C C . PHE A 1 291 ? 26.126 10.501 13.922 1.00 15.26 271 PHE A C 1
ATOM 2138 O O . PHE A 1 291 ? 25.087 11.176 13.902 1.00 16.18 271 PHE A O 1
ATOM 2146 N N . VAL A 1 292 ? 26.293 9.463 14.741 1.00 15.01 272 VAL A N 1
ATOM 2147 C CA . VAL A 1 292 ? 25.398 9.180 15.876 1.00 15.56 272 VAL A CA 1
ATOM 2148 C C . VAL A 1 292 ? 26.247 8.862 17.091 1.00 15.62 272 VAL A C 1
ATOM 2149 O O . VAL A 1 292 ? 27.201 8.067 16.979 1.00 14.57 272 VAL A O 1
ATOM 2153 N N . VAL A 1 293 ? 25.932 9.473 18.232 1.00 17.20 273 VAL A N 1
ATOM 2154 C CA . VAL A 1 293 ? 26.431 8.984 19.544 1.00 15.48 273 VAL A CA 1
ATOM 2155 C C . VAL A 1 293 ? 25.348 8.250 20.301 1.00 15.76 273 VAL A C 1
ATOM 2156 O O . VAL A 1 293 ? 24.179 8.653 20.316 1.00 16.00 273 VAL A O 1
ATOM 2160 N N . GLU A 1 294 ? 25.790 7.227 21.009 1.00 15.26 274 GLU A N 1
ATOM 2161 C CA . GLU A 1 294 ? 24.940 6.444 21.918 1.00 15.84 274 GLU A CA 1
ATOM 2162 C C . GLU A 1 294 ? 25.662 6.275 23.245 1.00 17.37 274 GLU A C 1
ATOM 2163 O O . GLU A 1 294 ? 26.830 5.871 23.257 1.00 17.13 274 GLU A O 1
ATOM 2169 N N . PRO A 1 295 ? 25.002 6.464 24.404 1.00 16.46 275 PRO A N 1
ATOM 2170 C CA . PRO A 1 295 ? 23.700 7.135 24.525 1.00 16.67 275 PRO A CA 1
ATOM 2171 C C . PRO A 1 295 ? 23.842 8.638 24.245 1.00 16.89 275 PRO A C 1
ATOM 2172 O O . PRO A 1 295 ? 24.856 9.088 23.715 1.00 15.64 275 PRO A O 1
ATOM 2176 N N . MET A 1 296 ? 22.789 9.379 24.555 1.00 15.80 276 MET A N 1
ATOM 2177 C CA . MET A 1 296 ? 22.671 10.825 24.276 1.00 17.77 276 MET A CA 1
ATOM 2178 C C . MET A 1 296 ? 22.519 11.569 25.583 1.00 17.39 276 MET A C 1
ATOM 2179 O O . MET A 1 296 ? 21.907 12.638 25.568 1.00 17.83 276 MET A O 1
ATOM 2184 N N . GLN A 1 297 ? 22.925 10.970 26.690 1.00 15.47 277 GLN A N 1
ATOM 2185 C CA . GLN A 1 297 ? 22.795 11.602 28.007 1.00 16.89 277 GLN A CA 1
ATOM 2186 C C . GLN A 1 297 ? 23.843 11.040 28.944 1.00 17.12 277 GLN A C 1
ATOM 2187 O O . GLN A 1 297 ? 24.371 9.948 28.714 1.00 18.65 277 GLN A O 1
ATOM 2193 N N . HIS A 1 298 ? 24.086 11.791 29.998 1.00 16.67 278 HIS A N 1
ATOM 2194 C CA . HIS A 1 298 ? 25.023 11.404 31.081 1.00 18.18 278 HIS A CA 1
ATOM 2195 C C . HIS A 1 298 ? 24.639 12.137 32.355 1.00 17.78 278 HIS A C 1
ATOM 2196 O O . HIS A 1 298 ? 24.752 13.373 32.350 1.00 16.97 278 HIS A O 1
ATOM 2203 N N . GLY A 1 299 ? 24.135 11.417 33.365 1.00 19.66 279 GLY A N 1
ATOM 2204 C CA . GLY A 1 299 ? 23.636 12.112 34.559 1.00 19.58 279 GLY A CA 1
ATOM 2205 C C . GLY A 1 299 ? 22.621 13.173 34.167 1.00 18.67 279 GLY A C 1
ATOM 2206 O O . GLY A 1 299 ? 21.607 12.824 33.532 1.00 19.11 279 GLY A O 1
ATOM 2207 N N . ARG A 1 300 ? 22.828 14.415 34.623 1.00 20.01 280 ARG A N 1
ATOM 2208 C CA . ARG A 1 300 ? 21.813 15.494 34.497 1.00 19.87 280 ARG A CA 1
ATOM 2209 C C . ARG A 1 300 ? 21.958 16.197 33.132 1.00 18.33 280 ARG A C 1
ATOM 2210 O O . ARG A 1 300 ? 21.259 17.202 32.915 1.00 18.66 280 ARG A O 1
ATOM 2218 N N . LEU A 1 301 ? 22.834 15.676 32.250 1.00 16.91 281 LEU A N 1
ATOM 2219 C CA . LEU A 1 301 ? 23.118 16.260 30.917 1.00 16.98 281 LEU A CA 1
ATOM 2220 C C . LEU A 1 301 ? 22.427 15.429 29.831 1.00 16.63 281 LEU A C 1
ATOM 2221 O O . LEU A 1 301 ? 22.600 14.192 29.765 1.00 16.67 281 LEU A O 1
ATOM 2226 N N . PHE A 1 302 ? 21.664 16.087 28.986 1.00 15.49 282 PHE A N 1
ATOM 2227 C CA . PHE A 1 302 ? 20.968 15.503 27.835 1.00 16.03 282 PHE A CA 1
ATOM 2228 C C . PHE A 1 302 ? 21.458 16.224 26.573 1.00 17.35 282 PHE A C 1
ATOM 2229 O O . PHE A 1 302 ? 21.247 17.442 26.455 1.00 18.91 282 PHE A O 1
ATOM 2237 N N . LEU A 1 303 ? 21.879 15.473 25.559 1.00 15.55 283 LEU A N 1
ATOM 2238 C CA . LEU A 1 303 ? 22.305 16.074 24.282 1.00 14.76 283 LEU A CA 1
ATOM 2239 C C . LEU A 1 303 ? 21.104 16.080 23.330 1.00 15.20 283 LEU A C 1
ATOM 2240 O O . LEU A 1 303 ? 20.386 15.067 23.275 1.00 15.03 283 LEU A O 1
ATOM 2245 N N . ALA A 1 304 ? 20.947 17.117 22.503 1.00 15.55 284 ALA A N 1
ATOM 2246 C CA . ALA A 1 304 ? 19.857 17.231 21.506 1.00 15.87 284 ALA A CA 1
ATOM 2247 C C . ALA A 1 304 ? 20.402 17.820 20.222 1.00 15.83 284 ALA A C 1
ATOM 2248 O O . ALA A 1 304 ? 21.336 18.639 20.293 1.00 16.74 284 ALA A O 1
ATOM 2250 N N . GLY A 1 305 ? 19.854 17.379 19.106 1.00 14.53 285 GLY A N 1
ATOM 2251 C CA . GLY A 1 305 ? 20.178 17.963 17.798 1.00 15.10 285 GLY A CA 1
ATOM 2252 C C . GLY A 1 305 ? 21.597 17.629 17.398 1.00 15.08 285 GLY A C 1
ATOM 2253 O O . GLY A 1 305 ? 22.083 16.501 17.677 1.00 15.29 285 GLY A O 1
ATOM 2254 N N . ASP A 1 306 ? 22.278 18.575 16.757 1.00 15.73 286 ASP A N 1
ATOM 2255 C CA . ASP A 1 306 ? 23.622 18.327 16.196 1.00 14.45 286 ASP A CA 1
ATOM 2256 C C . ASP A 1 306 ? 24.686 18.009 17.264 1.00 16.71 286 ASP A C 1
ATOM 2257 O O . ASP A 1 306 ? 25.751 17.453 16.917 1.00 15.54 286 ASP A O 1
ATOM 2262 N N . ALA A 1 307 ? 24.438 18.295 18.540 1.00 15.04 287 ALA A N 1
ATOM 2263 C CA . ALA A 1 307 ? 25.355 17.880 19.618 1.00 15.49 287 ALA A CA 1
ATOM 2264 C C . ALA A 1 307 ? 25.400 16.344 19.704 1.00 15.86 287 ALA A C 1
ATOM 2265 O O . ALA A 1 307 ? 26.432 15.818 20.174 1.00 14.79 287 ALA A O 1
ATOM 2267 N N . ALA A 1 308 ? 24.339 15.659 19.291 1.00 15.70 288 ALA A N 1
ATOM 2268 C CA . ALA A 1 308 ? 24.223 14.192 19.412 1.00 16.22 288 ALA A CA 1
ATOM 2269 C C . ALA A 1 308 ? 24.400 13.518 18.053 1.00 16.29 288 ALA A C 1
ATOM 2270 O O . ALA A 1 308 ? 24.861 12.370 18.029 1.00 16.62 288 ALA A O 1
ATOM 2272 N N . HIS A 1 309 ? 23.931 14.134 16.974 1.00 14.85 289 HIS A N 1
ATOM 2273 C CA . HIS A 1 309 ? 23.869 13.408 15.692 1.00 14.84 289 HIS A CA 1
ATOM 2274 C C . HIS A 1 309 ? 23.935 14.386 14.540 1.00 15.18 289 HIS A C 1
ATOM 2275 O O . HIS A 1 309 ? 23.448 15.533 14.647 1.00 15.45 289 HIS A O 1
ATOM 2282 N N . ILE A 1 310 ? 24.516 13.902 13.436 1.00 14.14 290 ILE A N 1
ATOM 2283 C CA . ILE A 1 310 ? 24.580 14.632 12.161 1.00 14.21 290 ILE A CA 1
ATOM 2284 C C . ILE A 1 310 ? 24.060 13.732 11.052 1.00 15.27 290 ILE A C 1
ATOM 2285 O O . ILE A 1 310 ? 24.228 12.512 11.100 1.00 15.54 290 ILE A O 1
ATOM 2290 N N . VAL A 1 311 ? 23.398 14.336 10.088 1.00 15.66 291 VAL A N 1
ATOM 2291 C CA . VAL A 1 311 ? 22.989 13.623 8.856 1.00 14.73 291 VAL A CA 1
ATOM 2292 C C . VAL A 1 311 ? 23.511 14.392 7.667 1.00 14.08 291 VAL A C 1
ATOM 2293 O O . VAL A 1 311 ? 23.651 15.599 7.700 1.00 15.58 291 VAL A O 1
ATOM 2297 N N . PRO A 1 312 ? 23.760 13.711 6.540 1.00 14.53 292 PRO A N 1
ATOM 2298 C CA . PRO A 1 312 ? 24.038 14.401 5.294 1.00 15.03 292 PRO A CA 1
ATOM 2299 C C . PRO A 1 312 ? 22.749 15.072 4.815 1.00 14.66 292 PRO A C 1
ATOM 2300 O O . PRO A 1 312 ? 21.677 14.487 4.941 1.00 15.47 292 PRO A O 1
ATOM 2304 N N . PRO A 1 313 ? 22.812 16.303 4.294 1.00 16.87 293 PRO A N 1
ATOM 2305 C CA . PRO A 1 313 ? 21.584 17.040 4.017 1.00 17.72 293 PRO A CA 1
ATOM 2306 C C . PRO A 1 313 ? 20.680 16.531 2.913 1.00 17.18 293 PRO A C 1
ATOM 2307 O O . PRO A 1 313 ? 19.556 16.999 2.809 1.00 15.82 293 PRO A O 1
ATOM 2311 N N . THR A 1 314 ? 21.096 15.481 2.193 1.00 16.44 294 THR A N 1
ATOM 2312 C CA . THR A 1 314 ? 20.286 14.904 1.131 1.00 16.55 294 THR A CA 1
ATOM 2313 C C . THR A 1 314 ? 18.877 14.569 1.635 1.00 18.46 294 THR A C 1
ATOM 2314 O O . THR A 1 314 ? 17.941 14.667 0.833 1.00 19.60 294 THR A O 1
ATOM 2318 N N . GLY A 1 315 ? 18.722 14.149 2.901 1.00 17.75 295 GLY A N 1
ATOM 2319 C CA . GLY A 1 315 ? 17.398 13.777 3.434 1.00 20.90 295 GLY A CA 1
ATOM 2320 C C . GLY A 1 315 ? 16.612 14.900 4.113 1.00 18.73 295 GLY A C 1
ATOM 2321 O O . GLY A 1 315 ? 15.483 14.640 4.535 1.00 17.79 295 GLY A O 1
ATOM 2322 N N . ALA A 1 316 ? 17.230 16.057 4.318 1.00 17.79 296 ALA A N 1
ATOM 2323 C CA . ALA A 1 316 ? 16.593 17.217 4.997 1.00 17.00 296 ALA A CA 1
ATOM 2324 C C . ALA A 1 316 ? 16.066 16.805 6.385 1.00 17.22 296 ALA A C 1
ATOM 2325 O O . ALA A 1 316 ? 14.868 17.000 6.694 1.00 17.04 296 ALA A O 1
ATOM 2327 N N . LYS A 1 317 ? 16.893 16.102 7.175 1.00 15.85 297 LYS A N 1
ATOM 2328 C CA . LYS A 1 317 ? 16.448 15.583 8.492 1.00 16.37 297 LYS A CA 1
ATOM 2329 C C . LYS A 1 317 ? 17.102 16.228 9.715 1.00 16.09 297 LYS A C 1
ATOM 2330 O O . LYS A 1 317 ? 16.575 15.947 10.831 1.00 17.13 297 LYS A O 1
ATOM 2336 N N . GLY A 1 318 ? 18.207 16.965 9.616 1.00 15.99 298 GLY A N 1
ATOM 2337 C CA . GLY A 1 318 ? 18.904 17.438 10.831 1.00 15.50 298 GLY A CA 1
ATOM 2338 C C . GLY A 1 318 ? 18.075 18.315 11.760 1.00 15.85 298 GLY A C 1
ATOM 2339 O O . GLY A 1 318 ? 17.991 18.054 12.985 1.00 14.89 298 GLY A O 1
ATOM 2340 N N . LEU A 1 319 ? 17.512 19.403 11.243 1.00 16.27 299 LEU A N 1
ATOM 2341 C CA . LEU A 1 319 ? 16.639 20.283 12.068 1.00 16.43 299 LEU A CA 1
ATOM 2342 C C . LEU A 1 319 ? 15.402 19.506 12.510 1.00 16.47 299 LEU A C 1
ATOM 2343 O O . LEU A 1 319 ? 14.970 19.632 13.651 1.00 18.40 299 LEU A O 1
ATOM 2348 N N . ASN A 1 320 ? 14.892 18.619 11.650 1.00 15.97 300 ASN A N 1
ATOM 2349 C CA . ASN A 1 320 ? 13.706 17.801 11.972 1.00 16.00 300 ASN A CA 1
ATOM 2350 C C . ASN A 1 320 ? 14.000 16.778 13.081 1.00 16.66 300 ASN A C 1
ATOM 2351 O O . ASN A 1 320 ? 13.134 16.546 13.924 1.00 18.43 300 ASN A O 1
ATOM 2356 N N . LEU A 1 321 ? 15.212 16.248 13.146 1.00 16.36 301 LEU A N 1
ATOM 2357 C CA . LEU A 1 321 ? 15.597 15.362 14.274 1.00 15.08 301 LEU A CA 1
ATOM 2358 C C . LEU A 1 321 ? 15.914 16.186 15.524 1.00 14.73 301 LEU A C 1
ATOM 2359 O O . LEU A 1 321 ? 15.640 15.718 16.636 1.00 16.99 301 LEU A O 1
ATOM 2364 N N . ALA A 1 322 ? 16.473 17.385 15.392 1.00 15.52 302 ALA A N 1
ATOM 2365 C CA . ALA A 1 322 ? 16.599 18.279 16.556 1.00 15.95 302 ALA A CA 1
ATOM 2366 C C . ALA A 1 322 ? 15.206 18.515 17.143 1.00 17.70 302 ALA A C 1
ATOM 2367 O O . ALA A 1 322 ? 15.082 18.465 18.389 1.00 17.11 302 ALA A O 1
ATOM 2369 N N . ALA A 1 323 ? 14.215 18.734 16.293 1.00 17.94 303 ALA A N 1
ATOM 2370 C CA . ALA A 1 323 ? 12.824 18.952 16.726 1.00 19.23 303 ALA A CA 1
ATOM 2371 C C . ALA A 1 323 ? 12.301 17.739 17.497 1.00 19.03 303 ALA A C 1
ATOM 2372 O O . ALA A 1 323 ? 11.706 17.934 18.603 1.00 18.92 303 ALA A O 1
ATOM 2374 N N . SER A 1 324 ? 12.486 16.520 16.993 1.00 17.65 304 SER A N 1
ATOM 2375 C CA . SER A 1 324 ? 12.002 15.309 17.700 1.00 18.68 304 SER A CA 1
ATOM 2376 C C . SER A 1 324 ? 12.792 15.098 18.992 1.00 17.78 304 SER A C 1
ATOM 2377 O O . SER A 1 324 ? 12.171 14.763 20.024 1.00 16.18 304 SER A O 1
ATOM 2380 N N . ASP A 1 325 ? 14.115 15.350 19.029 1.00 15.92 305 ASP A N 1
ATOM 2381 C CA . ASP A 1 325 ? 14.845 15.251 20.314 1.00 16.17 305 ASP A CA 1
ATOM 2382 C C . ASP A 1 325 ? 14.264 16.233 21.347 1.00 16.22 305 ASP A C 1
ATOM 2383 O O . ASP A 1 325 ? 14.085 15.882 22.490 1.00 16.78 305 ASP A O 1
ATOM 2388 N N . VAL A 1 326 ? 14.105 17.504 20.948 1.00 16.51 306 VAL A N 1
ATOM 2389 C CA . VAL A 1 326 ? 13.625 18.583 21.851 1.00 17.41 306 VAL A CA 1
ATOM 2390 C C . VAL A 1 326 ? 12.210 18.228 22.348 1.00 16.68 306 VAL A C 1
ATOM 2391 O O . VAL A 1 326 ? 11.914 18.443 23.529 1.00 18.79 306 VAL A O 1
ATOM 2395 N N . SER A 1 327 ? 11.362 17.744 21.458 1.00 17.40 307 SER A N 1
ATOM 2396 C CA . SER A 1 327 ? 9.967 17.379 21.816 1.00 17.77 307 SER A CA 1
ATOM 2397 C C . SER A 1 327 ? 10.029 16.314 22.927 1.00 17.38 307 SER A C 1
ATOM 2398 O O . SER A 1 327 ? 9.297 16.391 23.956 1.00 19.54 307 SER A O 1
ATOM 2401 N N . THR A 1 328 ? 10.870 15.305 22.745 1.00 17.78 308 THR A N 1
ATOM 2402 C CA . THR A 1 328 ? 10.993 14.173 23.678 1.00 18.85 308 THR A CA 1
ATOM 2403 C C . THR A 1 328 ? 11.536 14.709 24.996 1.00 18.36 308 THR A C 1
ATOM 2404 O O . THR A 1 328 ? 11.032 14.370 26.062 1.00 18.93 308 THR A O 1
ATOM 2408 N N . LEU A 1 329 ? 12.626 15.482 24.966 1.00 18.56 309 LEU A N 1
ATOM 2409 C CA . LEU A 1 329 ? 13.206 16.014 26.201 1.00 18.56 309 LEU A CA 1
ATOM 2410 C C . LEU A 1 329 ? 12.197 16.919 26.933 1.00 20.78 309 LEU A C 1
ATOM 2411 O O . LEU A 1 329 ? 12.070 16.824 28.177 1.00 19.74 309 LEU A O 1
ATOM 2416 N N . TYR A 1 330 ? 11.522 17.783 26.186 1.00 17.92 310 TYR A N 1
ATOM 2417 C CA . TYR A 1 330 ? 10.483 18.673 26.730 1.00 19.23 310 TYR A CA 1
ATOM 2418 C C . TYR A 1 330 ? 9.431 17.825 27.464 1.00 20.12 310 TYR A C 1
ATOM 2419 O O . TYR A 1 330 ? 9.168 18.157 28.633 1.00 24.95 310 TYR A O 1
ATOM 2428 N N . ARG A 1 331 ? 8.926 16.769 26.861 1.00 21.34 311 ARG A N 1
ATOM 2429 C CA . ARG A 1 331 ? 7.806 15.971 27.456 1.00 23.84 311 ARG A CA 1
ATOM 2430 C C . ARG A 1 331 ? 8.320 15.228 28.681 1.00 24.40 311 ARG A C 1
ATOM 2431 O O . ARG A 1 331 ? 7.624 15.230 29.687 1.00 23.75 311 ARG A O 1
ATOM 2439 N N . LEU A 1 332 ? 9.574 14.763 28.676 1.00 21.53 312 LEU A N 1
ATOM 2440 C CA . LEU A 1 332 ? 10.135 14.066 29.854 1.00 20.29 312 LEU A CA 1
ATOM 2441 C C . LEU A 1 332 ? 10.402 15.075 30.966 1.00 21.00 312 LEU A C 1
ATOM 2442 O O . LEU A 1 332 ? 10.235 14.723 32.166 1.00 22.64 312 LEU A O 1
ATOM 2447 N N . LEU A 1 333 ? 10.802 16.297 30.621 1.00 20.97 313 LEU A N 1
ATOM 2448 C CA . LEU A 1 333 ? 11.042 17.330 31.638 1.00 19.77 313 LEU A CA 1
ATOM 2449 C C . LEU A 1 333 ? 9.692 17.725 32.244 1.00 22.16 313 LEU A C 1
ATOM 2450 O O . LEU A 1 333 ? 9.714 17.915 33.442 1.00 22.80 313 LEU A O 1
ATOM 2455 N N . LEU A 1 334 ? 8.617 17.806 31.454 1.00 24.54 314 LEU A N 1
ATOM 2456 C CA . LEU A 1 334 ? 7.239 18.105 31.972 1.00 26.22 314 LEU A CA 1
ATOM 2457 C C . LEU A 1 334 ? 6.908 17.055 33.036 1.00 24.98 314 LEU A C 1
ATOM 2458 O O . LEU A 1 334 ? 6.495 17.448 34.157 1.00 25.82 314 LEU A O 1
ATOM 2463 N N . LYS A 1 335 ? 7.139 15.794 32.736 1.00 24.22 315 LYS A N 1
ATOM 2464 C CA . LYS A 1 335 ? 6.904 14.682 33.704 1.00 26.39 315 LYS A CA 1
ATOM 2465 C C . LYS A 1 335 ? 7.762 14.858 34.961 1.00 28.13 315 LYS A C 1
ATOM 2466 O O . LYS A 1 335 ? 7.222 14.688 36.088 1.00 25.84 315 LYS A O 1
ATOM 2472 N N . ALA A 1 336 ? 9.049 15.212 34.834 1.00 23.23 316 ALA A N 1
ATOM 2473 C CA . ALA A 1 336 ? 9.959 15.386 35.967 1.00 24.67 316 ALA A CA 1
ATOM 2474 C C . ALA A 1 336 ? 9.431 16.513 36.865 1.00 23.90 316 ALA A C 1
ATOM 2475 O O . ALA A 1 336 ? 9.318 16.293 38.063 1.00 27.94 316 ALA A O 1
ATOM 2477 N N . TYR A 1 337 ? 9.069 17.668 36.308 1.00 22.17 317 TYR A N 1
ATOM 2478 C CA . TYR A 1 337 ? 8.760 18.869 37.120 1.00 23.23 317 TYR A CA 1
ATOM 2479 C C . TYR A 1 337 ? 7.290 18.842 37.559 1.00 25.51 317 TYR A C 1
ATOM 2480 O O . TYR A 1 337 ? 7.056 19.143 38.756 1.00 27.03 317 TYR A O 1
ATOM 2489 N N . ARG A 1 338 ? 6.364 18.509 36.671 1.00 24.62 318 ARG A N 1
ATOM 2490 C CA . ARG A 1 338 ? 4.900 18.598 36.996 1.00 26.72 318 ARG A CA 1
ATOM 2491 C C . ARG A 1 338 ? 4.431 17.374 37.774 1.00 28.10 318 ARG A C 1
ATOM 2492 O O . ARG A 1 338 ? 3.526 17.522 38.640 1.00 29.71 318 ARG A O 1
ATOM 2500 N N . GLU A 1 339 ? 4.992 16.209 37.487 1.00 23.76 319 GLU A N 1
ATOM 2501 C CA . GLU A 1 339 ? 4.471 14.946 38.057 1.00 24.33 319 GLU A CA 1
ATOM 2502 C C . GLU A 1 339 ? 5.471 14.291 39.002 1.00 24.89 319 GLU A C 1
ATOM 2503 O O . GLU A 1 339 ? 5.150 13.193 39.563 1.00 23.64 319 GLU A O 1
ATOM 2509 N N . GLY A 1 340 ? 6.662 14.866 39.168 1.00 24.59 320 GLY A N 1
ATOM 2510 C CA . GLY A 1 340 ? 7.656 14.247 40.050 1.00 23.96 320 GLY A CA 1
ATOM 2511 C C . GLY A 1 340 ? 8.155 12.922 39.509 1.00 25.00 320 GLY A C 1
ATOM 2512 O O . GLY A 1 340 ? 8.561 12.089 40.300 1.00 28.79 320 GLY A O 1
ATOM 2513 N N . ARG A 1 341 ? 8.100 12.691 38.206 1.00 24.01 321 ARG A N 1
ATOM 2514 C CA . ARG A 1 341 ? 8.498 11.408 37.578 1.00 25.12 321 ARG A CA 1
ATOM 2515 C C . ARG A 1 341 ? 9.856 11.573 36.851 1.00 22.43 321 ARG A C 1
ATOM 2516 O O . ARG A 1 341 ? 9.964 11.157 35.662 1.00 23.53 321 ARG A O 1
ATOM 2524 N N . GLY A 1 342 ? 10.845 12.068 37.573 1.00 25.66 322 GLY A N 1
ATOM 2525 C CA . GLY A 1 342 ? 12.207 12.336 37.037 1.00 26.82 322 GLY A CA 1
ATOM 2526 C C . GLY A 1 342 ? 12.856 11.072 36.522 1.00 27.96 322 GLY A C 1
ATOM 2527 O O . GLY A 1 342 ? 13.743 11.159 35.652 1.00 26.00 322 GLY A O 1
ATOM 2528 N N . GLU A 1 343 ? 12.453 9.898 37.012 1.00 23.99 323 GLU A N 1
ATOM 2529 C CA . GLU A 1 343 ? 13.068 8.629 36.572 1.00 26.50 323 GLU A CA 1
ATOM 2530 C C . GLU A 1 343 ? 12.814 8.376 35.070 1.00 26.21 323 GLU A C 1
ATOM 2531 O O . GLU A 1 343 ? 13.621 7.673 34.444 1.00 25.47 323 GLU A O 1
ATOM 2537 N N . LEU A 1 344 ? 11.762 8.945 34.464 1.00 22.70 324 LEU A N 1
ATOM 2538 C CA . LEU A 1 344 ? 11.433 8.707 33.044 1.00 21.87 324 LEU A CA 1
ATOM 2539 C C . LEU A 1 344 ? 12.503 9.347 32.131 1.00 20.23 324 LEU A C 1
ATOM 2540 O O . LEU A 1 344 ? 12.558 8.961 31.001 1.00 20.89 324 LEU A O 1
ATOM 2545 N N . LEU A 1 345 ? 13.234 10.338 32.615 1.00 20.70 325 LEU A N 1
ATOM 2546 C CA . LEU A 1 345 ? 14.328 10.967 31.824 1.00 20.10 325 LEU A CA 1
ATOM 2547 C C . LEU A 1 345 ? 15.353 9.877 31.463 1.00 19.18 325 LEU A C 1
ATOM 2548 O O . LEU A 1 345 ? 16.119 10.079 30.512 1.00 19.24 325 LEU A O 1
ATOM 2553 N N . GLU A 1 346 ? 15.368 8.748 32.162 1.00 19.42 326 GLU A N 1
ATOM 2554 C CA . GLU A 1 346 ? 16.297 7.638 31.811 1.00 22.67 326 GLU A CA 1
ATOM 2555 C C . GLU A 1 346 ? 16.000 7.125 30.401 1.00 20.61 326 GLU A C 1
ATOM 2556 O O . GLU A 1 346 ? 16.914 6.530 29.808 1.00 21.53 326 GLU A O 1
ATOM 2562 N N . ARG A 1 347 ? 14.786 7.323 29.889 1.00 19.98 327 ARG A N 1
ATOM 2563 C CA . ARG A 1 347 ? 14.348 6.750 28.600 1.00 21.71 327 ARG A CA 1
ATOM 2564 C C . ARG A 1 347 ? 14.689 7.651 27.397 1.00 17.66 327 ARG A C 1
ATOM 2565 O O . ARG A 1 347 ? 14.441 7.194 26.231 1.00 17.90 327 ARG A O 1
ATOM 2573 N N . TYR A 1 348 ? 15.151 8.872 27.660 1.00 18.01 328 TYR A N 1
ATOM 2574 C CA . TYR A 1 348 ? 15.374 9.897 26.623 1.00 16.37 328 TYR A CA 1
ATOM 2575 C C . TYR A 1 348 ? 16.135 9.288 25.451 1.00 16.35 328 TYR A C 1
ATOM 2576 O O . TYR A 1 348 ? 15.700 9.394 24.310 1.00 16.90 328 TYR A O 1
ATOM 2585 N N . SER A 1 349 ? 17.332 8.757 25.708 1.00 17.72 329 SER A N 1
ATOM 2586 C CA . SER A 1 349 ? 18.214 8.302 24.620 1.00 17.48 329 SER A CA 1
ATOM 2587 C C . SER A 1 349 ? 17.515 7.216 23.787 1.00 17.75 329 SER A C 1
ATOM 2588 O O . SER A 1 349 ? 17.567 7.198 22.552 1.00 17.63 329 SER A O 1
ATOM 2591 N N . ALA A 1 350 ? 16.920 6.233 24.439 1.00 17.47 330 ALA A N 1
ATOM 2592 C CA . ALA A 1 350 ? 16.312 5.081 23.746 1.00 18.82 330 ALA A CA 1
ATOM 2593 C C . ALA A 1 350 ? 15.199 5.540 22.811 1.00 18.17 330 ALA A C 1
ATOM 2594 O O . ALA A 1 350 ? 15.185 5.074 21.665 1.00 19.22 330 ALA A O 1
ATOM 2596 N N . ILE A 1 351 ? 14.390 6.486 23.261 1.00 18.56 331 ILE A N 1
ATOM 2597 C CA . ILE A 1 351 ? 13.265 7.022 22.455 1.00 19.25 331 ILE A CA 1
ATOM 2598 C C . ILE A 1 351 ? 13.872 7.753 21.265 1.00 19.24 331 ILE A C 1
ATOM 2599 O O . ILE A 1 351 ? 13.484 7.493 20.089 1.00 20.60 331 ILE A O 1
ATOM 2604 N N . CYS A 1 352 ? 14.778 8.679 21.549 1.00 18.78 332 CYS A N 1
ATOM 2605 C CA . CYS A 1 352 ? 15.298 9.520 20.450 1.00 16.99 332 CYS A CA 1
ATOM 2606 C C . CYS A 1 352 ? 15.996 8.647 19.400 1.00 16.46 332 CYS A C 1
ATOM 2607 O O . CYS A 1 352 ? 15.827 8.874 18.193 1.00 17.35 332 CYS A O 1
ATOM 2610 N N . LEU A 1 353 ? 16.774 7.664 19.840 1.00 16.32 333 LEU A N 1
ATOM 2611 C CA . LEU A 1 353 ? 17.686 6.911 18.950 1.00 18.62 333 LEU A CA 1
ATOM 2612 C C . LEU A 1 353 ? 16.905 6.030 17.973 1.00 18.88 333 LEU A C 1
ATOM 2613 O O . LEU A 1 353 ? 17.377 5.834 16.879 1.00 19.96 333 LEU A O 1
ATOM 2618 N N . ARG A 1 354 ? 15.729 5.595 18.335 1.00 20.57 334 ARG A N 1
ATOM 2619 C CA . ARG A 1 354 ? 14.916 4.806 17.367 1.00 23.72 334 ARG A CA 1
ATOM 2620 C C . ARG A 1 354 ? 14.568 5.672 16.134 1.00 21.75 334 ARG A C 1
ATOM 2621 O O . ARG A 1 354 ? 14.695 5.151 14.957 1.00 23.01 334 ARG A O 1
ATOM 2629 N N . ARG A 1 355 ? 14.167 6.920 16.410 1.00 20.61 335 ARG A N 1
ATOM 2630 C CA . ARG A 1 355 ? 13.817 7.881 15.327 1.00 18.97 335 ARG A CA 1
ATOM 2631 C C . ARG A 1 355 ? 15.091 8.311 14.598 1.00 16.45 335 ARG A C 1
ATOM 2632 O O . ARG A 1 355 ? 15.095 8.334 13.348 1.00 16.22 335 ARG A O 1
ATOM 2640 N N . ILE A 1 356 ? 16.127 8.633 15.350 1.00 16.38 336 ILE A N 1
ATOM 2641 C CA . ILE A 1 356 ? 17.428 9.039 14.745 1.00 15.09 336 ILE A CA 1
ATOM 2642 C C . ILE A 1 356 ? 17.925 7.973 13.765 1.00 15.55 336 ILE A C 1
ATOM 2643 O O . ILE A 1 356 ? 18.335 8.315 12.620 1.00 14.35 336 ILE A O 1
ATOM 2648 N N . TRP A 1 357 ? 17.962 6.706 14.177 1.00 15.10 337 TRP A N 1
ATOM 2649 C CA . TRP A 1 357 ? 18.543 5.696 13.272 1.00 13.47 337 TRP A CA 1
ATOM 2650 C C . TRP A 1 357 ? 17.727 5.560 11.980 1.00 14.78 337 TRP A C 1
ATOM 2651 O O . TRP A 1 357 ? 18.323 5.442 10.909 1.00 13.79 337 TRP A O 1
ATOM 2662 N N . LYS A 1 358 ? 16.398 5.565 12.058 1.00 13.91 338 LYS A N 1
ATOM 2663 C CA . LYS A 1 358 ? 15.646 5.439 10.783 1.00 16.79 338 LYS A CA 1
ATOM 2664 C C . LYS A 1 358 ? 15.848 6.698 9.931 1.00 15.73 338 LYS A C 1
ATOM 2665 O O . LYS A 1 358 ? 15.917 6.549 8.735 1.00 15.46 338 LYS A O 1
ATOM 2671 N N . ALA A 1 359 ? 15.949 7.897 10.498 1.00 15.02 339 ALA A N 1
ATOM 2672 C CA . ALA A 1 359 ? 16.229 9.097 9.670 1.00 15.78 339 ALA A CA 1
ATOM 2673 C C . ALA A 1 359 ? 17.662 9.040 9.117 1.00 15.61 339 ALA A C 1
ATOM 2674 O O . ALA A 1 359 ? 17.911 9.453 7.973 1.00 14.97 339 ALA A O 1
ATOM 2676 N N . GLU A 1 360 ? 18.619 8.549 9.916 1.00 13.72 340 GLU A N 1
ATOM 2677 C CA . GLU A 1 360 ? 19.996 8.375 9.430 1.00 14.80 340 GLU A CA 1
ATOM 2678 C C . GLU A 1 360 ? 20.039 7.383 8.259 1.00 13.96 340 GLU A C 1
ATOM 2679 O O . GLU A 1 360 ? 20.754 7.619 7.273 1.00 13.86 340 GLU A O 1
ATOM 2685 N N . ARG A 1 361 ? 19.260 6.301 8.353 1.00 14.47 341 ARG A N 1
ATOM 2686 C CA . ARG A 1 361 ? 19.184 5.306 7.269 1.00 15.04 341 ARG A CA 1
ATOM 2687 C C . ARG A 1 361 ? 18.660 5.943 6.005 1.00 14.09 341 ARG A C 1
ATOM 2688 O O . ARG A 1 361 ? 19.244 5.765 4.939 1.00 13.02 341 ARG A O 1
ATOM 2696 N N . PHE A 1 362 ? 17.564 6.694 6.112 1.00 15.70 342 PHE A N 1
ATOM 2697 C CA . PHE A 1 362 ? 16.977 7.331 4.920 1.00 15.16 342 PHE A CA 1
ATOM 2698 C C . PHE A 1 362 ? 17.938 8.367 4.331 1.00 13.87 342 PHE A C 1
ATOM 2699 O O . PHE A 1 362 ? 18.177 8.419 3.119 1.00 14.52 342 PHE A O 1
ATOM 2707 N N . SER A 1 363 ? 18.623 9.147 5.180 1.00 14.17 343 SER A N 1
ATOM 2708 C CA . SER A 1 363 ? 19.558 10.176 4.710 1.00 13.75 343 SER A CA 1
ATOM 2709 C C . SER A 1 363 ? 20.742 9.514 3.982 1.00 11.82 343 SER A C 1
ATOM 2710 O O . SER A 1 363 ? 21.207 10.052 2.955 1.00 14.40 343 SER A O 1
ATOM 2713 N N . TRP A 1 364 ? 21.247 8.393 4.504 1.00 13.02 344 TRP A N 1
ATOM 2714 C CA . TRP A 1 364 ? 22.321 7.604 3.873 1.00 13.59 344 TRP A CA 1
ATOM 2715 C C . TRP A 1 364 ? 21.847 7.045 2.530 1.00 15.00 344 TRP A C 1
ATOM 2716 O O . TRP A 1 364 ? 22.573 7.139 1.546 1.00 14.31 344 TRP A O 1
ATOM 2727 N N . TRP A 1 365 ? 20.605 6.555 2.467 1.00 14.10 345 TRP A N 1
ATOM 2728 C CA . TRP A 1 365 ? 20.056 6.005 1.224 1.00 15.30 345 TRP A CA 1
ATOM 2729 C C . TRP A 1 365 ? 19.991 7.116 0.162 1.00 15.03 345 TRP A C 1
ATOM 2730 O O . TRP A 1 365 ? 20.445 6.900 -0.960 1.00 14.82 345 TRP A O 1
ATOM 2741 N N . MET A 1 366 ? 19.407 8.282 0.501 1.00 13.46 346 MET A N 1
ATOM 2742 C CA . MET A 1 366 ? 19.253 9.388 -0.437 1.00 14.01 346 MET A CA 1
ATOM 2743 C C . MET A 1 366 ? 20.628 9.791 -0.928 1.00 14.05 346 MET A C 1
ATOM 2744 O O . MET A 1 366 ? 20.803 10.023 -2.117 1.00 15.24 346 MET A O 1
ATOM 2749 N N . THR A 1 367 ? 21.582 9.896 0.003 1.00 13.99 347 THR A N 1
ATOM 2750 C CA . THR A 1 367 ? 22.952 10.300 -0.354 1.00 14.60 347 THR A CA 1
ATOM 2751 C C . THR A 1 367 ? 23.547 9.271 -1.332 1.00 14.81 347 THR A C 1
ATOM 2752 O O . THR A 1 367 ? 24.131 9.668 -2.369 1.00 17.99 347 THR A O 1
ATOM 2756 N N . SER A 1 368 ? 23.389 8.009 -1.036 1.00 14.55 348 SER A N 1
ATOM 2757 C CA . SER A 1 368 ? 23.968 6.913 -1.839 1.00 15.51 348 SER A CA 1
ATOM 2758 C C . SER A 1 368 ? 23.382 6.881 -3.261 1.00 17.70 348 SER A C 1
ATOM 2759 O O . SER A 1 368 ? 24.139 6.553 -4.201 1.00 17.52 348 SER A O 1
ATOM 2762 N N . VAL A 1 369 ? 22.081 7.127 -3.437 1.00 15.51 349 VAL A N 1
ATOM 2763 C CA . VAL A 1 369 ? 21.413 6.935 -4.743 1.00 16.52 349 VAL A CA 1
ATOM 2764 C C . VAL A 1 369 ? 21.512 8.198 -5.575 1.00 16.18 349 VAL A C 1
ATOM 2765 O O . VAL A 1 369 ? 21.245 8.065 -6.749 1.00 16.41 349 VAL A O 1
ATOM 2769 N N . LEU A 1 370 ? 21.840 9.367 -5.008 1.00 15.52 350 LEU A N 1
ATOM 2770 C CA . LEU A 1 370 ? 21.745 10.616 -5.799 1.00 16.27 350 LEU A CA 1
ATOM 2771 C C . LEU A 1 370 ? 23.106 11.192 -6.196 1.00 16.83 350 LEU A C 1
ATOM 2772 O O . LEU A 1 370 ? 23.107 12.068 -7.085 1.00 16.82 350 LEU A O 1
ATOM 2777 N N . HIS A 1 371 ? 24.182 10.801 -5.510 1.00 15.61 351 HIS A N 1
ATOM 2778 C CA . HIS A 1 371 ? 25.507 11.407 -5.766 1.00 15.79 351 HIS A CA 1
ATOM 2779 C C . HIS A 1 371 ? 26.370 10.530 -6.683 1.00 15.77 351 HIS A C 1
ATOM 2780 O O . HIS A 1 371 ? 26.209 9.312 -6.711 1.00 16.67 351 HIS A O 1
ATOM 2787 N N . ARG A 1 372 ? 27.354 11.158 -7.321 1.00 18.30 352 ARG A N 1
ATOM 2788 C CA . ARG A 1 372 ? 28.480 10.481 -8.010 1.00 20.15 352 ARG A CA 1
ATOM 2789 C C . ARG A 1 372 ? 29.632 10.278 -7.035 1.00 20.87 352 ARG A C 1
ATOM 2790 O O . ARG A 1 372 ? 30.138 11.242 -6.405 1.00 23.34 352 ARG A O 1
ATOM 2798 N N . PHE A 1 373 ? 29.999 9.029 -6.797 1.00 18.37 353 PHE A N 1
ATOM 2799 C CA . PHE A 1 373 ? 31.057 8.677 -5.836 1.00 18.06 353 PHE A CA 1
ATOM 2800 C C . PHE A 1 373 ? 32.343 8.460 -6.609 1.00 21.88 353 PHE A C 1
ATOM 2801 O O . PHE A 1 373 ? 32.307 7.943 -7.695 1.00 20.39 353 PHE A O 1
ATOM 2809 N N . PRO A 1 374 ? 33.509 8.844 -6.076 1.00 24.64 354 PRO A N 1
ATOM 2810 C CA . PRO A 1 374 ? 34.769 8.541 -6.763 1.00 25.37 354 PRO A CA 1
ATOM 2811 C C . PRO A 1 374 ? 35.015 7.029 -6.788 1.00 23.46 354 PRO A C 1
ATOM 2812 O O . PRO A 1 374 ? 34.628 6.347 -5.875 1.00 25.08 354 PRO A O 1
ATOM 2816 N N . ASP A 1 375 ? 35.654 6.531 -7.841 1.00 32.25 355 ASP A N 1
ATOM 2817 C CA . ASP A 1 375 ? 36.157 5.133 -7.879 1.00 34.57 355 ASP A CA 1
ATOM 2818 C C . ASP A 1 375 ? 34.986 4.145 -7.745 1.00 32.42 355 ASP A C 1
ATOM 2819 O O . ASP A 1 375 ? 35.121 3.126 -7.061 1.00 36.15 355 ASP A O 1
ATOM 2824 N N . THR A 1 376 ? 33.864 4.471 -8.355 1.00 27.71 356 THR A N 1
ATOM 2825 C CA . THR A 1 376 ? 32.688 3.590 -8.501 1.00 28.88 356 THR A CA 1
ATOM 2826 C C . THR A 1 376 ? 32.991 2.619 -9.638 1.00 26.31 356 THR A C 1
ATOM 2827 O O . THR A 1 376 ? 33.295 3.094 -10.720 1.00 32.00 356 THR A O 1
ATOM 2831 N N . ASP A 1 377 ? 32.723 1.337 -9.434 1.00 22.89 357 ASP A N 1
ATOM 2832 C CA . ASP A 1 377 ? 32.796 0.363 -10.528 1.00 21.56 357 ASP A CA 1
ATOM 2833 C C . ASP A 1 377 ? 31.452 0.240 -11.246 1.00 22.30 357 ASP A C 1
ATOM 2834 O O . ASP A 1 377 ? 30.434 0.893 -10.880 1.00 19.99 357 ASP A O 1
ATOM 2839 N N . ALA A 1 378 ? 31.457 -0.530 -12.322 1.00 19.72 358 ALA A N 1
ATOM 2840 C CA . ALA A 1 378 ? 30.355 -0.561 -13.300 1.00 19.03 358 ALA A CA 1
ATOM 2841 C C . ALA A 1 378 ? 29.128 -1.151 -12.601 1.00 16.59 358 ALA A C 1
ATOM 2842 O O . ALA A 1 378 ? 28.048 -0.600 -12.800 1.00 16.44 358 ALA A O 1
ATOM 2844 N N . PHE A 1 379 ? 29.306 -2.189 -11.794 1.00 15.25 359 PHE A N 1
ATOM 2845 C CA . PHE A 1 379 ? 28.165 -2.823 -11.054 1.00 16.13 359 PHE A CA 1
ATOM 2846 C C . PHE A 1 379 ? 27.479 -1.774 -10.152 1.00 15.34 359 PHE A C 1
ATOM 2847 O O . PHE A 1 379 ? 26.263 -1.638 -10.189 1.00 17.04 359 PHE A O 1
ATOM 2855 N N . SER A 1 380 ? 28.269 -1.002 -9.398 1.00 16.07 360 SER A N 1
ATOM 2856 C CA . SER A 1 380 ? 27.740 0.055 -8.481 1.00 18.47 360 SER A CA 1
ATOM 2857 C C . SER A 1 380 ? 26.925 1.075 -9.262 1.00 17.77 360 SER A C 1
ATOM 2858 O O . SER A 1 380 ? 25.877 1.461 -8.785 1.00 15.85 360 SER A O 1
ATOM 2861 N N . GLN A 1 381 ? 27.429 1.532 -10.416 1.00 18.55 361 GLN A N 1
ATOM 2862 C CA . GLN A 1 381 ? 26.719 2.516 -11.259 1.00 20.35 361 GLN A CA 1
ATOM 2863 C C . GLN A 1 381 ? 25.368 1.933 -11.670 1.00 19.86 361 GLN A C 1
ATOM 2864 O O . GLN A 1 381 ? 24.321 2.632 -11.604 1.00 18.67 361 GLN A O 1
ATOM 2870 N N . ARG A 1 382 ? 25.336 0.685 -12.127 1.00 17.31 362 ARG A N 1
ATOM 2871 C CA . ARG A 1 382 ? 24.057 0.099 -12.599 1.00 16.76 362 ARG A CA 1
ATOM 2872 C C . ARG A 1 382 ? 23.113 -0.135 -11.413 1.00 17.18 362 ARG A C 1
ATOM 2873 O O . ARG A 1 382 ? 21.855 0.014 -11.543 1.00 16.72 362 ARG A O 1
ATOM 2881 N N . ILE A 1 383 ? 23.665 -0.552 -10.277 1.00 17.02 363 ILE A N 1
ATOM 2882 C CA . ILE A 1 383 ? 22.811 -0.781 -9.072 1.00 17.14 363 ILE A CA 1
ATOM 2883 C C . ILE A 1 383 ? 22.182 0.563 -8.655 1.00 16.27 363 ILE A C 1
ATOM 2884 O O . ILE A 1 383 ? 20.974 0.618 -8.380 1.00 15.60 363 ILE A O 1
ATOM 2889 N N . GLN A 1 384 ? 22.963 1.633 -8.685 1.00 15.62 364 GLN A N 1
ATOM 2890 C CA . GLN A 1 384 ? 22.449 2.986 -8.329 1.00 16.06 364 GLN A CA 1
ATOM 2891 C C . GLN A 1 384 ? 21.286 3.302 -9.261 1.00 16.23 364 GLN A C 1
ATOM 2892 O O . GLN A 1 384 ? 20.219 3.735 -8.804 1.00 16.28 364 GLN A O 1
ATOM 2898 N N . GLN A 1 385 ? 21.459 3.108 -10.575 1.00 16.20 365 GLN A N 1
ATOM 2899 C CA . GLN A 1 385 ? 20.383 3.464 -11.518 1.00 17.01 365 GLN A CA 1
ATOM 2900 C C . GLN A 1 385 ? 19.147 2.582 -11.300 1.00 17.02 365 GLN A C 1
ATOM 2901 O O . GLN A 1 385 ? 18.001 3.069 -11.334 1.00 16.35 365 GLN A O 1
ATOM 2907 N N . THR A 1 386 ? 19.390 1.309 -11.056 1.00 16.29 366 THR A N 1
ATOM 2908 C CA . THR A 1 386 ? 18.302 0.350 -10.822 1.00 16.50 366 THR A CA 1
ATOM 2909 C C . THR A 1 386 ? 17.562 0.678 -9.535 1.00 16.34 366 THR A C 1
ATOM 2910 O O . THR A 1 386 ? 16.325 0.479 -9.505 1.00 16.71 366 THR A O 1
ATOM 2914 N N . GLU A 1 387 ? 18.268 1.098 -8.491 1.00 16.46 367 GLU A N 1
ATOM 2915 C CA . GLU A 1 387 ? 17.603 1.543 -7.247 1.00 17.19 367 GLU A CA 1
ATOM 2916 C C . GLU A 1 387 ? 16.583 2.651 -7.537 1.00 16.83 367 GLU A C 1
ATOM 2917 O O . GLU A 1 387 ? 15.428 2.576 -7.057 1.00 17.91 367 GLU A O 1
ATOM 2923 N N . LEU A 1 388 ? 16.984 3.666 -8.267 1.00 15.35 368 LEU A N 1
ATOM 2924 C CA . LEU A 1 388 ? 16.057 4.742 -8.673 1.00 17.54 368 LEU A CA 1
ATOM 2925 C C . LEU A 1 388 ? 14.907 4.155 -9.515 1.00 20.44 368 LEU A C 1
ATOM 2926 O O . LEU A 1 388 ? 13.731 4.456 -9.238 1.00 20.01 368 LEU A O 1
ATOM 2931 N N . GLU A 1 389 ? 15.221 3.314 -10.488 1.00 19.23 369 GLU A N 1
ATOM 2932 C CA . GLU A 1 389 ? 14.171 2.756 -11.380 1.00 22.43 369 GLU A CA 1
ATOM 2933 C C . GLU A 1 389 ? 13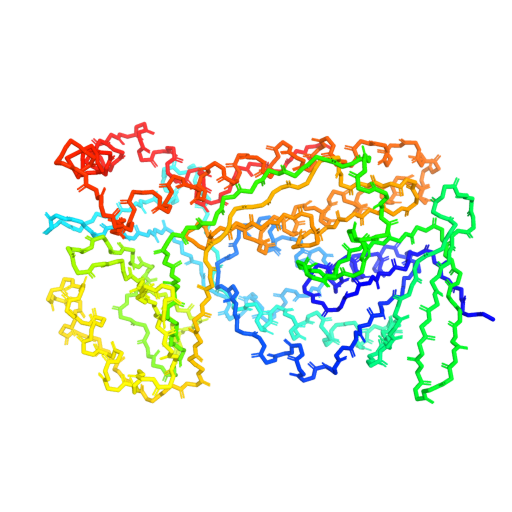.176 1.944 -10.540 1.00 22.88 369 GLU A C 1
ATOM 2934 O O . GLU A 1 389 ? 11.963 2.020 -10.778 1.00 21.81 369 GLU A O 1
ATOM 2940 N N . TYR A 1 390 ? 13.660 1.164 -9.611 1.00 20.67 370 TYR A N 1
ATOM 2941 C CA . TYR A 1 390 ? 12.741 0.276 -8.862 1.00 21.99 370 TYR A CA 1
ATOM 2942 C C . TYR A 1 390 ? 11.906 1.162 -7.935 1.00 21.79 370 TYR A C 1
ATOM 2943 O O . TYR A 1 390 ? 10.669 1.012 -7.879 1.00 21.40 370 TYR A O 1
ATOM 2952 N N . TYR A 1 391 ? 12.552 1.993 -7.114 1.00 20.91 371 TYR A N 1
ATOM 2953 C CA . TYR A 1 391 ? 11.856 2.739 -6.049 1.00 23.15 371 TYR A CA 1
ATOM 2954 C C . TYR A 1 391 ? 10.866 3.691 -6.704 1.00 26.02 371 TYR A C 1
ATOM 2955 O O . TYR A 1 391 ? 9.741 3.766 -6.160 1.00 26.92 371 TYR A O 1
ATOM 2964 N N . LEU A 1 392 ? 11.202 4.280 -7.856 1.00 22.07 372 LEU A N 1
ATOM 2965 C CA . LEU A 1 392 ? 10.325 5.285 -8.488 1.00 21.21 372 LEU A CA 1
ATOM 2966 C C . LEU A 1 392 ? 9.273 4.616 -9.385 1.00 22.44 372 LEU A C 1
ATOM 2967 O O . LEU A 1 392 ? 8.344 5.355 -9.797 1.00 26.85 372 LEU A O 1
ATOM 2972 N N . GLY A 1 393 ? 9.358 3.320 -9.638 1.00 24.36 373 GLY A N 1
ATOM 2973 C CA . GLY A 1 393 ? 8.452 2.586 -10.553 1.00 25.54 373 GLY A CA 1
ATOM 2974 C C . GLY A 1 393 ? 7.530 1.628 -9.832 1.00 26.80 373 GLY A C 1
ATOM 2975 O O . GLY A 1 393 ? 6.780 0.880 -10.504 1.00 28.65 373 GLY A O 1
ATOM 2976 N N . SER A 1 394 ? 7.704 1.468 -8.536 1.00 19.88 374 SER A N 1
ATOM 2977 C CA . SER A 1 394 ? 6.870 0.611 -7.679 1.00 19.13 374 SER A CA 1
ATOM 2978 C C . SER A 1 394 ? 5.982 1.474 -6.795 1.00 20.01 374 SER A C 1
ATOM 2979 O O . SER A 1 394 ? 6.514 2.397 -6.161 1.00 17.78 374 SER A O 1
ATOM 2982 N N . GLU A 1 395 ? 4.699 1.121 -6.623 1.00 20.20 375 GLU A N 1
ATOM 2983 C CA . GLU A 1 395 ? 3.869 1.816 -5.603 1.00 19.98 375 GLU A CA 1
ATOM 2984 C C . GLU A 1 395 ? 4.474 1.625 -4.216 1.00 20.71 375 GLU A C 1
ATOM 2985 O O . GLU A 1 395 ? 4.549 2.591 -3.464 1.00 19.87 375 GLU A O 1
ATOM 2991 N N . ALA A 1 396 ? 4.898 0.404 -3.887 1.00 19.64 376 ALA A N 1
ATOM 2992 C CA . ALA A 1 396 ? 5.477 0.073 -2.570 1.00 18.28 376 ALA A CA 1
ATOM 2993 C C . ALA A 1 396 ? 6.787 0.888 -2.426 1.00 17.08 376 ALA A C 1
ATOM 2994 O O . ALA A 1 396 ? 6.992 1.523 -1.377 1.00 17.69 376 ALA A O 1
ATOM 2996 N N . GLY A 1 397 ? 7.624 0.878 -3.466 1.00 17.35 377 GLY A N 1
ATOM 2997 C CA . GLY A 1 397 ? 8.891 1.646 -3.420 1.00 17.57 377 GLY A CA 1
ATOM 2998 C C . GLY A 1 397 ? 8.621 3.121 -3.195 1.00 17.80 377 GLY A C 1
ATOM 2999 O O . GLY A 1 397 ? 9.283 3.749 -2.344 1.00 18.09 377 GLY A O 1
ATOM 3000 N N . LEU A 1 398 ? 7.718 3.681 -3.994 1.00 17.67 378 LEU A N 1
ATOM 3001 C CA . LEU A 1 398 ? 7.365 5.124 -3.890 1.00 17.86 378 LEU A CA 1
ATOM 3002 C C . LEU A 1 398 ? 6.808 5.416 -2.492 1.00 19.25 378 LEU A C 1
ATOM 3003 O O . LEU A 1 398 ? 7.160 6.499 -1.926 1.00 18.33 378 LEU A O 1
ATOM 3008 N N . ALA A 1 399 ? 5.981 4.526 -1.944 1.00 18.48 379 ALA A N 1
ATOM 3009 C CA . ALA A 1 399 ? 5.473 4.686 -0.558 1.00 20.34 379 ALA A CA 1
ATOM 3010 C C . ALA A 1 399 ? 6.636 4.726 0.440 1.00 19.36 379 ALA A C 1
ATOM 3011 O O . ALA A 1 399 ? 6.583 5.539 1.388 1.00 18.97 379 ALA A O 1
ATOM 3013 N N . THR A 1 400 ? 7.697 3.912 0.275 1.00 18.33 380 THR A N 1
ATOM 3014 C CA . THR A 1 400 ? 8.829 3.964 1.238 1.00 17.02 380 THR A CA 1
ATOM 3015 C C . THR A 1 400 ? 9.492 5.350 1.160 1.00 16.40 380 THR A C 1
ATOM 3016 O O . THR A 1 400 ? 9.820 5.896 2.239 1.00 18.16 380 THR A O 1
ATOM 3020 N N . ILE A 1 401 ? 9.678 5.913 -0.029 1.00 17.20 381 ILE A N 1
ATOM 3021 C CA . ILE A 1 401 ? 10.342 7.240 -0.154 1.00 17.68 381 ILE A CA 1
ATOM 3022 C C . ILE A 1 401 ? 9.415 8.274 0.479 1.00 17.16 381 ILE A C 1
ATOM 3023 O O . ILE A 1 401 ? 9.866 9.092 1.289 1.00 16.91 381 ILE A O 1
ATOM 3028 N N . ALA A 1 402 ? 8.120 8.274 0.101 1.00 18.08 382 ALA A N 1
ATOM 3029 C CA . ALA A 1 402 ? 7.198 9.307 0.604 1.00 18.28 382 ALA A CA 1
ATOM 3030 C C . ALA A 1 402 ? 7.127 9.298 2.145 1.00 16.03 382 ALA A C 1
ATOM 3031 O O . ALA A 1 402 ? 7.155 10.386 2.756 1.00 17.60 382 ALA A O 1
ATOM 3033 N N . GLU A 1 403 ? 6.958 8.158 2.804 1.00 16.13 383 GLU A N 1
ATOM 3034 C CA . GLU A 1 403 ? 6.763 8.110 4.263 1.00 17.13 383 GLU A CA 1
ATOM 3035 C C . GLU A 1 403 ? 8.061 8.599 4.933 1.00 16.82 383 GLU A C 1
ATOM 3036 O O . GLU A 1 403 ? 7.965 9.270 5.955 1.00 16.54 383 GLU A O 1
ATOM 3042 N N . ASN A 1 404 ? 9.218 8.272 4.371 1.00 17.33 384 ASN A N 1
ATOM 3043 C CA . ASN A 1 404 ? 10.508 8.770 4.907 1.00 16.89 384 ASN A CA 1
ATOM 3044 C C . ASN A 1 404 ? 10.670 10.274 4.678 1.00 17.41 384 ASN A C 1
ATOM 3045 O O . ASN A 1 404 ? 11.146 10.940 5.609 1.00 19.13 384 ASN A O 1
ATOM 3050 N N . PHE A 1 405 ? 10.319 10.776 3.521 1.00 17.72 385 PHE A N 1
ATOM 3051 C CA . PHE A 1 405 ? 10.527 12.198 3.184 1.00 19.69 385 PHE A CA 1
ATOM 3052 C C . PHE A 1 405 ? 9.646 13.061 4.103 1.00 20.24 385 PHE A C 1
ATOM 3053 O O . PHE A 1 405 ? 10.158 14.060 4.636 1.00 18.89 385 PHE A O 1
ATOM 3061 N N . VAL A 1 406 ? 8.383 12.676 4.317 1.00 19.31 386 VAL A N 1
ATOM 3062 C CA . VAL A 1 406 ? 7.492 13.468 5.220 1.00 17.01 386 VAL A CA 1
ATOM 3063 C C . VAL A 1 406 ? 7.889 13.231 6.674 1.00 19.35 386 VAL A C 1
ATOM 3064 O O . VAL A 1 406 ? 7.497 14.073 7.569 1.00 19.85 386 VAL A O 1
ATOM 3068 N N . GLY A 1 407 ? 8.613 12.144 6.938 1.00 19.86 387 GLY A N 1
ATOM 3069 C CA . GLY A 1 407 ? 9.011 11.784 8.304 1.00 21.26 387 GLY A CA 1
ATOM 3070 C C . GLY A 1 407 ? 8.122 10.719 8.908 1.00 22.81 387 GLY A C 1
ATOM 3071 O O . GLY A 1 407 ? 6.887 10.681 8.682 1.00 22.38 387 GLY A O 1
ATOM 3072 N N . LEU A 1 408 ? 8.755 9.755 9.560 1.00 25.07 388 LEU A N 1
ATOM 3073 C CA . LEU A 1 408 ? 8.016 8.685 10.250 1.00 29.01 388 LEU A CA 1
ATOM 3074 C C . LEU A 1 408 ? 7.408 9.315 11.509 1.00 28.93 388 LEU A C 1
ATOM 3075 O O . LEU A 1 408 ? 7.888 10.315 12.075 1.00 29.41 388 LEU A O 1
ATOM 3080 N N . PRO A 1 409 ? 6.326 8.718 12.007 1.00 32.51 389 PRO A N 1
ATOM 3081 C CA . PRO A 1 409 ? 5.660 9.222 13.230 1.00 37.45 389 PRO A CA 1
ATOM 3082 C C . PRO A 1 409 ? 6.550 9.433 14.479 1.00 36.32 389 PRO A C 1
ATOM 3083 O O . PRO A 1 409 ? 7.517 8.702 14.644 1.00 38.74 389 PRO A O 1
ATOM 3087 N N . TYR A 1 410 ? 6.275 10.451 15.317 1.00 30.26 390 TYR A N 1
ATOM 3088 C CA . TYR A 1 410 ? 6.981 10.664 16.607 1.00 31.97 390 TYR A CA 1
ATOM 3089 C C . TYR A 1 410 ? 6.477 9.580 17.555 1.00 38.89 390 TYR A C 1
ATOM 3090 O O . TYR A 1 410 ? 5.267 9.361 17.612 1.00 38.60 390 TYR A O 1
ATOM 3099 N N . GLU A 1 411 ? 7.377 8.945 18.291 1.00 38.42 391 GLU A N 1
ATOM 3100 C CA . GLU A 1 411 ? 7.013 7.900 19.290 1.00 40.03 391 GLU A CA 1
ATOM 3101 C C . GLU A 1 411 ? 6.397 8.544 20.541 1.00 43.06 391 GLU A C 1
ATOM 3102 O O . GLU A 1 411 ? 6.978 9.543 21.067 1.00 43.19 391 GLU A O 1
ATOM 3108 N N . GLU A 1 412 ? 5.319 7.929 21.035 1.00 48.52 392 GLU A N 1
ATOM 3109 C CA . GLU A 1 412 ? 4.711 8.145 22.378 1.00 56.86 392 GLU A CA 1
ATOM 3110 C C . GLU A 1 412 ? 5.715 7.747 23.467 1.00 47.28 392 GLU A C 1
ATOM 3111 O O . GLU A 1 412 ? 5.844 8.529 24.437 1.00 55.34 392 GLU A O 1
#

Solvent-accessible surface area: 17381 Å² total; per-residue (Å²): 152,66,165,8,52,0,0,0,7,6,0,13,20,12,0,1,2,0,0,2,2,0,64,120,18,62,7,85,8,8,0,1,14,133,53,49,50,116,128,6,22,52,78,27,134,25,10,12,0,5,76,19,2,24,54,5,4,154,72,1,49,14,36,176,47,10,83,172,50,19,53,99,8,79,2,4,18,2,6,6,56,92,65,90,67,124,0,42,0,83,136,22,22,76,35,92,17,5,11,0,5,2,16,26,43,1,4,104,13,0,24,99,21,5,142,91,64,62,19,56,38,18,49,114,0,40,70,6,95,21,54,90,16,135,31,153,198,0,38,0,21,0,51,116,129,72,107,114,49,73,0,31,6,48,33,0,1,0,9,32,22,44,169,10,48,0,20,118,29,9,72,84,174,143,31,128,77,63,90,138,79,6,53,2,0,6,0,1,0,7,0,82,9,64,32,17,34,172,34,6,0,4,2,8,50,96,140,0,0,0,9,4,8,8,23,34,76,89,76,0,10,0,28,0,17,1,78,96,95,50,115,49,141,71,16,61,36,136,106,0,16,90,21,0,77,43,16,12,27,76,80,2,17,147,119,15,73,54,16,108,36,96,46,59,41,50,38,83,1,53,14,10,2,0,52,53,0,30,16,25,74,0,5,0,1,0,47,0,1,2,25,14,0,50,0,0,25,7,20,17,2,0,7,0,7,1,0,6,22,1,17,94,15,1,30,75,14,63,153,103,60,106,28,85,37,7,134,112,0,9,49,11,5,23,121,34,0,95,123,12,6,111,3,0,110,22,2,0,34,7,0,1,80,64,78,153,48,91,77,151,54,88,169,83,28,60,67,50,2,67,119,54,7,58,22,101,68,2,22,35,55,4,0,83,12,4,8,7,47,104,74,82,201

Secondary structure (DSSP, 8-state):
-EE-SEEEE--SHHHHHHHHHHHHTT--EEEE-SS-HHHHHT-----EEEHHHHHHHHHTT--HHHHHH-EEE-EEEEEETTEEEEEEHHHHTTS--EEE--HHHHHHHHHHHHHHHT-EEESS-EEEEEE-TTSSS-EEEEEETTEEEEEE-SEEEE---TT-SSGGGS-GGG-EEEEEEEEEEEEEEEESS--SSSS-EEE--TT--EEEEEEETTEEEEEEEE-TT--GGG--HHHHHHHHHHTS-HHHHTTPPP--EEEEEEEEEEEEEEESSEETTEEE-GGGTEE--GGG--HHHHHHHHHHHHHHHHHHHHHHS-GGGGGGHHHHHHHHHHHHHHHHHHHHHHHSPPTT--HHHHHHHHHHHHHHHH-HHHHHHHHHHHH-PPPP-

Organism: Pseudomonas aeruginosa (strain ATCC 15692 / DSM 22644 / CIP 104116 / JCM 14847 / LMG 12228 / 1C / PRS 101 / PAO1) (NCBI:txid208964)

Foldseek 3Di:
DAEFAEEEEALALLRLLLCLLCVVLVGAYEYEAQADPVVNLPDWDFFKAFVLLLVSCVSSVQNPVCVVFKAKAQWAWEAEPNDIFIQRLCVLQVGGIIITAISSVSSVSSVVSCVVSVHHYHYNFAPWDWDDQQDQWIKIWTADVRRIDIYIYRFYEHANAQPGCQLVNDPPVQKDKDKDWAQWWKWKFKDQQAFLDSHKYWFQAPVKTKIWAANGRGMTMIITIDGPPDDQVVQAQVNVLVVNLVRDNVVSNVSDDGDHGPDIDIGTAMWMAMPQQADRRYGYAFRNGTDGGCLLSCRVVLSSLLSVLQSVQVCCCPVVVPVVCVVCSRVQSVVQSVVLNVLRVLSPQLRTDGPPDDPVSVVVSVVLCVVLSVDSVSSSVNSNSSSGPDRDD

Sequence (393 aa):
HMKTQVAIIGAGPSGLLLGQLLHKAGIDNVILERQTPDYVLGRIRAGVLEQGMVDLLREAGVDRRMARDGLVHEGVEIAFAGQRRRIDLKRLSGGKTVTVYGQTEVTRDLMEAREACGATTVYQAAEVRLHDLQGERPYVTFERDGERLRLDCDYIAGCDGFHGISRQSIPAERLKVFERVYPFGWLGLLADTPPVSHELIYANHPRGFALCSQRSATRSRYYVQVPLSEKVEDWSDERFWTELKARLPSEVAEKLVTGPSLEKSIAPLRSFVVEPMQHGRLFLAGDAAHIVPPTGAKGLNLAASDVSTLYRLLLKAYREGRGELLERYSAICLRRIWKAERFSWWMTSVLHRFPDTDAFSQRIQQTELEYYLGSEAGLATIAENFVGLPYEE

Nearest PDB structures (foldseek):
  1d7l-assembly1_A  TM=1.002E+00  e=3.659E-83  Pseudomonas aeruginosa
  1bgn-assembly1_A-2  TM=1.001E+00  e=8.739E-83  Pseudomonas fluorescens
  1bf3-assembly1_A-2  TM=1.001E+00  e=2.344E-82  Pseudomonas fluorescens
  1cc4-assembly1_A  TM=1.001E+00  e=3.952E-82  Pseudomonas fluorescens
  1k0i-assembly1_A  TM=9.851E-01  e=1.168E-82  Pseudomonas aeruginosa

Radius of gyration: 21.33 Å; Cα contacts (8 Å, |Δi|>4): 828; chains: 1; bounding box: 41×43×63 Å